Protein AF-A0AAJ2PC64-F1 (afdb_monomer_lite)

Foldseek 3Di:
DDPPDLQAEEDEPDDPDLADDCVVVLLCCPLFVHDHYDYDYDPPDDPVRVVVNVVVNVVSCVVVVHDDDDDDDDDFDDDPCLVVLLVVLLVVLLVLLVVLLVCLLVLNDALVRLLVVLLVSLQVSLVSNDGSCLLRPVDARPCLVVLVVSLVVVLVCCCCPVVVDDDPVVVVVVVVVVVVVVVVCVVPVDDDPVLVVVVVVQVVVDSAAADPLLLPLLLLCNLLSVCSVVVHPCSSVSVSSNSVNSSSLSSLSSSSNGPVVNSVRNSVVSNVSSVVVSVVLNCLLPQAALEEEEEEAAAPLDLVRVLLVVLVVVLCVVLVGHYDYDHPVPDDPSCLLRHQEYEYAAAQCAPQVPVVSNVSVLVSLVNSLSSVHQYEYAQYDDPRQDDPVSVVSVVVSVVSHPYYHYVQPAPHSSCSVLVVDDQDAAPAAEEEEDDPDDDPDQGYEYEDEDDPPPDPPHHYDYDPDSVVLLVVLSNYQEYEYCDQVSLVSCVVSVHHYHHPPHPNSVSCVVRPDDHPSVVVSVVVSVVSCVSSVD

Structure (mmCIF, N/CA/C/O backbone):
data_AF-A0AAJ2PC64-F1
#
_entry.id   AF-A0AAJ2PC64-F1
#
loop_
_atom_site.group_PDB
_atom_site.id
_atom_site.type_symbol
_atom_site.label_atom_id
_atom_site.label_alt_id
_atom_site.label_comp_id
_atom_site.label_asym_id
_atom_site.label_entity_id
_atom_site.label_seq_id
_atom_site.pdbx_PDB_ins_code
_atom_site.Cartn_x
_atom_site.Cartn_y
_atom_site.Cartn_z
_atom_site.occupancy
_atom_site.B_iso_or_equiv
_atom_site.auth_seq_id
_atom_site.auth_comp_id
_atom_site.auth_asym_id
_atom_site.auth_atom_id
_atom_site.pdbx_PDB_model_num
ATOM 1 N N . MET A 1 1 ? 20.619 0.249 -50.171 1.00 26.59 1 MET A N 1
ATOM 2 C CA . MET A 1 1 ? 20.831 -1.136 -49.695 1.00 26.59 1 MET A CA 1
ATOM 3 C C . MET A 1 1 ? 21.878 -1.093 -48.580 1.00 26.59 1 MET A C 1
ATOM 5 O O . MET A 1 1 ? 23.057 -0.938 -48.867 1.00 26.59 1 MET A O 1
ATOM 9 N N . PHE A 1 2 ? 21.458 -1.076 -47.310 1.00 22.75 2 PHE A N 1
ATOM 10 C CA . PHE A 1 2 ? 22.375 -0.981 -46.166 1.00 22.75 2 PHE A CA 1
ATOM 11 C C . PHE A 1 2 ? 23.198 -2.275 -46.062 1.00 22.75 2 PHE A C 1
ATOM 13 O O . PHE A 1 2 ? 22.694 -3.295 -45.597 1.00 22.75 2 PHE A O 1
ATOM 20 N N . LYS A 1 3 ? 24.461 -2.256 -46.510 1.00 21.94 3 LYS A N 1
ATOM 21 C CA . LYS A 1 3 ? 25.435 -3.297 -46.153 1.00 21.94 3 LYS A CA 1
ATOM 22 C C . LYS A 1 3 ? 25.707 -3.153 -44.656 1.00 21.94 3 LYS A C 1
ATOM 24 O O . LYS A 1 3 ? 26.521 -2.327 -44.252 1.00 21.94 3 LYS A O 1
ATOM 29 N N . PHE A 1 4 ? 25.008 -3.928 -43.831 1.00 28.05 4 PHE A N 1
ATOM 30 C CA . PHE A 1 4 ? 25.416 -4.133 -42.446 1.00 28.05 4 PHE A CA 1
ATOM 31 C C . PHE A 1 4 ? 26.819 -4.750 -42.487 1.00 28.05 4 PHE A C 1
ATOM 33 O O . PHE A 1 4 ? 26.969 -5.918 -42.841 1.00 28.05 4 PHE A O 1
ATOM 40 N N . LYS A 1 5 ? 27.862 -3.961 -42.188 1.00 33.25 5 LYS A N 1
ATOM 41 C CA . LYS A 1 5 ? 29.171 -4.521 -41.832 1.00 33.25 5 LYS A CA 1
ATOM 42 C C . LYS A 1 5 ? 28.921 -5.573 -40.749 1.00 33.25 5 LYS A C 1
ATOM 44 O O . LYS A 1 5 ? 28.168 -5.307 -39.814 1.00 33.25 5 LYS A O 1
ATOM 49 N N . ASN A 1 6 ? 29.510 -6.757 -40.894 1.00 37.50 6 ASN A N 1
ATOM 50 C CA . ASN A 1 6 ? 29.420 -7.828 -39.904 1.00 37.50 6 ASN A CA 1
ATOM 51 C C . ASN A 1 6 ? 29.956 -7.308 -38.563 1.00 37.50 6 ASN A C 1
ATOM 53 O O . ASN A 1 6 ? 31.162 -7.258 -38.361 1.00 37.50 6 ASN A O 1
ATOM 57 N N . ILE A 1 7 ? 29.070 -6.873 -37.666 1.00 44.34 7 ILE A N 1
ATOM 58 C CA . ILE A 1 7 ? 29.459 -6.355 -36.353 1.00 44.34 7 ILE A CA 1
ATOM 59 C C . ILE A 1 7 ? 30.012 -7.529 -35.546 1.00 44.34 7 ILE A C 1
ATOM 61 O O . ILE A 1 7 ? 29.262 -8.423 -35.145 1.00 44.34 7 ILE A O 1
ATOM 65 N N . ILE A 1 8 ? 31.323 -7.536 -35.323 1.00 48.94 8 ILE A N 1
ATOM 66 C CA . ILE A 1 8 ? 32.011 -8.580 -34.565 1.00 48.94 8 ILE A CA 1
ATOM 67 C C . ILE A 1 8 ? 31.769 -8.322 -33.078 1.00 48.94 8 ILE A C 1
ATOM 69 O O . ILE A 1 8 ? 32.418 -7.488 -32.460 1.00 48.94 8 ILE A O 1
ATOM 73 N N . ARG A 1 9 ? 30.801 -9.034 -32.496 1.00 51.84 9 ARG A N 1
ATOM 74 C CA . ARG A 1 9 ? 30.477 -8.934 -31.067 1.00 51.84 9 ARG A CA 1
ATOM 75 C C . ARG A 1 9 ? 31.235 -9.992 -30.278 1.00 51.84 9 ARG A C 1
ATOM 77 O O . ARG A 1 9 ? 31.198 -11.165 -30.655 1.00 51.84 9 ARG A O 1
ATOM 84 N N . ALA A 1 10 ? 31.849 -9.571 -29.175 1.00 50.94 10 ALA A N 1
ATOM 85 C CA . ALA A 1 10 ? 32.533 -10.431 -28.217 1.00 50.94 10 ALA A CA 1
ATOM 86 C C . ALA A 1 10 ? 31.642 -10.728 -26.997 1.00 50.94 10 ALA A C 1
ATOM 88 O O . ALA A 1 10 ? 30.989 -9.828 -26.467 1.00 50.94 10 ALA A O 1
ATOM 89 N N . HIS A 1 11 ? 31.620 -11.978 -26.532 1.00 51.56 11 HIS A N 1
ATOM 90 C CA . HIS A 1 11 ? 31.045 -12.354 -25.236 1.00 51.56 11 HIS A CA 1
ATOM 91 C C . HIS A 1 11 ? 32.143 -12.903 -24.329 1.00 51.56 11 HIS A C 1
ATOM 93 O O . HIS A 1 11 ? 32.840 -13.837 -24.721 1.00 51.56 11 HIS A O 1
ATOM 99 N N . MET A 1 12 ? 32.284 -12.321 -23.137 1.00 47.69 12 MET A N 1
ATOM 100 C CA . MET A 1 12 ? 33.166 -12.818 -22.084 1.00 47.69 12 MET A CA 1
ATOM 101 C C . MET A 1 12 ? 32.357 -13.700 -21.139 1.00 47.69 12 MET A C 1
ATOM 103 O O . MET A 1 12 ? 31.330 -13.268 -20.612 1.00 47.69 12 MET A O 1
ATOM 107 N N . ILE A 1 13 ? 32.821 -14.926 -20.928 1.00 51.62 13 ILE A N 1
ATOM 108 C CA . ILE A 1 13 ? 32.307 -15.807 -19.879 1.00 51.62 13 ILE A CA 1
ATOM 109 C C . ILE A 1 13 ? 33.219 -15.592 -18.673 1.00 51.62 13 ILE A C 1
ATOM 111 O O . ILE A 1 13 ? 34.314 -16.139 -18.634 1.00 51.62 13 ILE A O 1
ATOM 115 N N . ALA A 1 14 ? 32.810 -14.706 -17.761 1.00 41.44 14 ALA A N 1
ATOM 116 C CA . ALA A 1 14 ? 33.568 -14.389 -16.553 1.00 41.44 14 ALA A CA 1
ATOM 117 C C . ALA A 1 14 ? 33.248 -15.373 -15.412 1.00 41.44 14 ALA A C 1
ATOM 119 O O . ALA A 1 14 ? 32.124 -15.859 -15.283 1.00 41.44 14 ALA A O 1
ATOM 120 N N . SER A 1 15 ? 34.254 -15.599 -14.571 1.00 38.91 15 SER A N 1
ATOM 121 C CA . SER A 1 15 ? 34.451 -16.601 -13.508 1.00 38.91 15 SER A CA 1
ATOM 122 C C . SER A 1 15 ? 33.430 -16.686 -12.355 1.00 38.91 15 SER A C 1
ATOM 124 O O . SER A 1 15 ? 33.700 -17.354 -11.363 1.00 38.91 15 SER A O 1
ATOM 126 N N . TYR A 1 16 ? 32.253 -16.060 -12.443 1.00 40.88 16 TYR A N 1
ATOM 127 C CA . TYR A 1 16 ? 31.259 -16.091 -11.354 1.00 40.88 16 TYR A CA 1
ATOM 128 C C . TYR A 1 16 ? 30.265 -17.262 -11.421 1.00 40.88 16 TYR A C 1
ATOM 130 O O . TYR A 1 16 ? 29.517 -17.482 -10.466 1.00 40.88 16 TYR A O 1
ATOM 138 N N . ASP A 1 17 ? 30.239 -18.025 -12.515 1.00 43.06 17 ASP A N 1
ATOM 139 C CA . ASP A 1 17 ? 29.405 -19.222 -12.612 1.00 43.06 17 ASP A CA 1
ATOM 140 C C . ASP A 1 17 ? 30.192 -20.452 -12.140 1.00 43.06 17 ASP A C 1
ATOM 142 O O . ASP A 1 17 ? 31.164 -20.862 -12.767 1.00 43.06 17 ASP A O 1
ATOM 146 N N . PHE A 1 18 ? 29.727 -21.085 -11.060 1.00 48.47 18 PHE A N 1
ATOM 147 C CA . PHE A 1 18 ? 30.314 -22.302 -10.473 1.00 48.47 18 PHE A CA 1
ATOM 148 C C . PHE A 1 18 ? 30.438 -23.493 -11.451 1.00 48.47 18 PHE A C 1
ATOM 150 O O . PHE A 1 18 ? 31.112 -24.468 -11.125 1.00 48.47 18 PHE A O 1
ATOM 157 N N . LYS A 1 19 ? 29.799 -23.435 -12.632 1.00 56.91 19 LYS A N 1
ATOM 158 C CA . LYS A 1 19 ? 29.985 -24.372 -13.749 1.00 56.91 19 LYS A CA 1
ATOM 159 C C . LYS A 1 19 ? 29.830 -23.661 -15.105 1.00 56.91 19 LYS A C 1
ATOM 161 O O . LYS A 1 19 ? 28.837 -22.955 -15.296 1.00 56.91 19 LYS A O 1
ATOM 166 N N . PRO A 1 20 ? 30.744 -23.868 -16.068 1.00 60.00 20 PRO A N 1
ATOM 167 C CA . PRO A 1 20 ? 30.619 -23.310 -17.413 1.00 60.00 20 PRO A CA 1
ATOM 168 C C . PRO A 1 20 ? 29.425 -23.931 -18.172 1.00 60.00 20 PRO A C 1
ATOM 170 O O . PRO A 1 20 ? 29.318 -25.149 -18.304 1.00 60.00 20 PRO A O 1
ATOM 173 N N . ASP A 1 21 ? 28.510 -23.091 -18.677 1.00 69.75 21 ASP A N 1
ATOM 174 C CA . ASP A 1 21 ? 27.243 -23.511 -19.303 1.00 69.75 21 ASP A CA 1
ATOM 175 C C . ASP A 1 21 ? 27.161 -23.139 -20.798 1.00 69.75 21 ASP A C 1
ATOM 177 O O . ASP A 1 21 ? 27.077 -21.967 -21.183 1.00 69.75 21 ASP A O 1
ATOM 181 N N . VAL A 1 22 ? 27.111 -24.163 -21.658 1.00 74.06 22 VAL A N 1
ATOM 182 C CA . VAL A 1 22 ? 26.983 -24.036 -23.122 1.00 74.06 22 VAL A CA 1
ATOM 183 C C . VAL A 1 22 ? 25.649 -23.409 -23.541 1.00 74.06 22 VAL A C 1
ATOM 185 O O . VAL A 1 22 ? 25.573 -22.792 -24.606 1.00 74.06 22 VAL A O 1
ATOM 188 N N . SER A 1 23 ? 24.602 -23.473 -22.709 1.00 71.94 23 SER A N 1
ATOM 189 C CA . SER A 1 23 ? 23.309 -22.838 -22.999 1.00 71.94 23 SER A CA 1
ATOM 190 C C . SER A 1 23 ? 23.447 -21.326 -23.212 1.00 71.94 23 SER A C 1
ATOM 192 O O . SER A 1 23 ? 22.767 -20.743 -24.063 1.00 71.94 23 SER A O 1
ATOM 194 N N . ARG A 1 24 ? 24.371 -20.677 -22.487 1.00 68.69 24 ARG A N 1
ATOM 195 C CA . ARG A 1 24 ? 24.652 -19.244 -22.631 1.00 68.69 24 ARG A CA 1
ATOM 196 C C . ARG A 1 24 ? 25.328 -18.931 -23.960 1.00 68.69 24 ARG A C 1
ATOM 198 O O . ARG A 1 24 ? 24.934 -17.964 -24.610 1.00 68.69 24 ARG A O 1
ATOM 205 N N . ILE A 1 25 ? 26.277 -19.764 -24.394 1.00 72.50 25 ILE A N 1
ATOM 206 C CA . ILE A 1 25 ? 26.934 -19.637 -25.707 1.00 72.50 25 ILE A CA 1
ATOM 207 C C . ILE A 1 25 ? 25.921 -19.837 -26.827 1.00 72.50 25 ILE A C 1
ATOM 209 O O . ILE A 1 25 ? 25.849 -19.018 -27.741 1.00 72.50 25 ILE A O 1
ATOM 213 N N . LYS A 1 26 ? 25.090 -20.879 -26.726 1.00 75.88 26 LYS A N 1
ATOM 214 C CA . LYS A 1 26 ? 24.030 -21.163 -27.695 1.00 75.88 26 LYS A CA 1
ATOM 215 C C . LYS A 1 26 ? 23.099 -19.964 -27.867 1.00 75.88 26 LYS A C 1
ATOM 217 O O . LYS A 1 26 ? 22.886 -19.515 -28.991 1.00 75.88 26 LYS A O 1
ATOM 222 N N . ARG A 1 27 ? 22.605 -19.395 -26.764 1.00 71.62 27 ARG A N 1
ATOM 223 C CA . ARG A 1 27 ? 21.750 -18.198 -26.795 1.00 71.62 27 ARG A CA 1
ATOM 224 C C . ARG A 1 27 ? 22.477 -16.980 -27.360 1.00 71.62 27 ARG A C 1
ATOM 226 O O . ARG A 1 27 ? 21.952 -16.291 -28.226 1.00 71.62 27 ARG A O 1
ATOM 233 N N . ALA A 1 28 ? 23.716 -16.735 -26.945 1.00 70.00 28 ALA A N 1
ATOM 234 C CA . ALA A 1 28 ? 24.537 -15.660 -27.495 1.00 70.00 28 ALA A CA 1
ATOM 235 C C . ALA A 1 28 ? 24.748 -15.785 -29.020 1.00 70.00 28 ALA A C 1
ATOM 237 O O . ALA A 1 28 ? 24.640 -14.791 -29.740 1.00 70.00 28 ALA A O 1
ATOM 238 N N . TYR A 1 29 ? 25.009 -16.993 -29.521 1.00 74.62 29 TYR A N 1
ATOM 239 C CA . TYR A 1 29 ? 25.233 -17.249 -30.942 1.00 74.62 29 TYR A CA 1
ATOM 240 C C . TYR A 1 29 ? 23.945 -17.133 -31.770 1.00 74.62 29 TYR A C 1
ATOM 242 O O . TYR A 1 29 ? 23.939 -16.433 -32.787 1.00 74.62 29 TYR A O 1
ATOM 250 N N . ILE A 1 30 ? 22.869 -17.798 -31.334 1.00 71.00 30 ILE A N 1
ATOM 251 C CA . ILE A 1 30 ? 21.597 -17.880 -32.068 1.00 71.00 30 ILE A CA 1
ATOM 252 C C . ILE A 1 30 ? 20.811 -16.571 -31.943 1.00 71.00 30 ILE A C 1
ATOM 254 O O . ILE A 1 30 ? 20.418 -15.989 -32.948 1.00 71.00 30 ILE A O 1
ATOM 258 N N . GLU A 1 31 ? 20.599 -16.077 -30.722 1.00 65.19 31 GLU A N 1
ATOM 259 C CA . GLU A 1 31 ? 19.677 -14.961 -30.463 1.00 65.19 31 GLU A CA 1
ATOM 260 C C . GLU A 1 31 ? 20.335 -13.593 -30.668 1.00 65.19 31 GLU A C 1
ATOM 262 O O . GLU A 1 31 ? 19.668 -12.618 -31.012 1.00 65.19 31 GLU A O 1
ATOM 267 N N . ARG A 1 32 ? 21.646 -13.487 -30.408 1.00 62.59 32 ARG A N 1
ATOM 268 C CA . ARG A 1 32 ? 22.364 -12.195 -30.375 1.00 62.59 32 ARG A CA 1
ATOM 269 C C . ARG A 1 32 ? 23.368 -12.031 -31.511 1.00 62.59 32 ARG A C 1
ATOM 271 O O . ARG A 1 32 ? 24.001 -10.978 -31.595 1.00 62.59 32 ARG A O 1
ATOM 278 N N . GLY A 1 33 ? 23.519 -13.051 -32.359 1.00 68.50 33 GLY A N 1
ATOM 279 C CA . GLY A 1 33 ? 24.451 -13.040 -33.484 1.00 68.50 33 GLY A CA 1
ATOM 280 C C . GLY A 1 33 ? 25.916 -12.917 -33.061 1.00 68.50 33 GLY A C 1
ATOM 281 O O . GLY A 1 33 ? 26.725 -12.420 -33.837 1.00 68.50 33 GLY A O 1
ATOM 282 N N . ILE A 1 34 ? 26.267 -13.314 -31.832 1.00 70.44 34 ILE A N 1
ATOM 283 C CA . ILE A 1 34 ? 27.650 -13.251 -31.345 1.00 70.44 34 ILE A CA 1
ATOM 284 C C . ILE A 1 34 ? 28.480 -14.284 -32.109 1.00 70.44 34 ILE A C 1
ATOM 286 O O . ILE A 1 34 ? 28.061 -15.429 -32.297 1.00 70.44 34 ILE A O 1
ATOM 290 N N . ARG A 1 35 ? 29.642 -13.847 -32.597 1.00 71.50 35 ARG A N 1
ATOM 291 C CA . ARG A 1 35 ? 30.562 -14.664 -33.403 1.00 71.50 35 ARG A CA 1
ATOM 292 C C . ARG A 1 35 ? 31.946 -14.791 -32.774 1.00 71.50 35 ARG A C 1
ATOM 294 O O . ARG A 1 35 ? 32.703 -15.656 -33.190 1.00 71.50 35 ARG A O 1
ATOM 301 N N . PHE A 1 36 ? 32.245 -13.984 -31.757 1.00 70.19 36 PHE A N 1
ATOM 302 C CA . PHE A 1 36 ? 33.484 -14.059 -30.998 1.00 70.19 36 PHE A CA 1
ATOM 303 C C . PHE A 1 36 ? 33.183 -14.390 -29.532 1.00 70.19 36 PHE A C 1
ATOM 305 O O . PHE A 1 36 ? 32.403 -13.700 -28.871 1.00 70.19 36 PHE A O 1
ATOM 312 N N . PHE A 1 37 ? 33.802 -15.449 -29.019 1.00 69.69 37 PHE A N 1
ATOM 313 C CA . PHE A 1 37 ? 33.653 -15.894 -27.636 1.00 69.69 37 PHE A CA 1
ATOM 314 C C . PHE A 1 37 ? 35.023 -15.906 -26.972 1.00 69.69 37 PHE A C 1
ATOM 316 O O . PHE A 1 37 ? 35.929 -16.588 -27.441 1.00 69.69 37 PHE A O 1
ATOM 323 N N . TYR A 1 38 ? 35.155 -15.153 -25.884 1.00 67.44 38 TYR A N 1
ATOM 324 C CA . TYR A 1 38 ? 36.316 -15.203 -25.010 1.00 67.44 38 TYR A CA 1
ATOM 325 C C . TYR A 1 38 ? 35.934 -16.002 -23.765 1.00 67.44 38 TYR A C 1
ATOM 327 O O . TYR A 1 38 ? 35.024 -15.619 -23.021 1.00 67.44 38 TYR A O 1
ATOM 335 N N . ILE A 1 39 ? 36.584 -17.148 -23.587 1.00 67.88 39 ILE A N 1
ATOM 336 C CA . ILE A 1 39 ? 36.300 -18.084 -22.503 1.00 67.88 39 ILE A CA 1
ATOM 337 C C . ILE A 1 39 ? 37.465 -18.002 -21.526 1.00 67.88 39 ILE A C 1
ATOM 339 O O . ILE A 1 39 ? 38.581 -18.391 -21.862 1.00 67.88 39 ILE A O 1
ATOM 343 N N . GLU A 1 40 ? 37.195 -17.483 -20.334 1.00 63.03 40 GLU A N 1
ATOM 344 C CA . GLU A 1 40 ? 38.155 -17.442 -19.240 1.00 63.03 40 GLU A CA 1
ATOM 345 C C . GLU A 1 40 ? 37.771 -18.514 -18.220 1.00 63.03 40 GLU A C 1
ATOM 347 O O . GLU A 1 40 ? 36.635 -18.559 -17.749 1.00 63.03 40 GLU A O 1
ATOM 352 N N . PHE A 1 41 ? 38.705 -19.410 -17.908 1.00 64.94 41 PHE A N 1
ATOM 353 C CA . PHE A 1 41 ? 38.494 -20.442 -16.898 1.00 64.94 41 PHE A CA 1
ATOM 354 C C . PHE A 1 41 ? 39.099 -19.990 -15.574 1.00 64.94 41 PHE A C 1
ATOM 356 O O . PHE A 1 41 ? 40.267 -19.601 -15.525 1.00 64.94 41 PHE A O 1
ATOM 363 N N . ASP A 1 42 ? 38.319 -20.082 -14.497 1.00 65.75 42 ASP A N 1
ATOM 364 C CA . ASP A 1 42 ? 38.866 -19.954 -13.150 1.00 65.75 42 ASP A CA 1
ATOM 365 C C . ASP A 1 42 ? 39.818 -21.131 -12.874 1.00 65.75 42 ASP A C 1
ATOM 367 O O . ASP A 1 42 ? 39.529 -22.285 -13.200 1.00 65.75 42 ASP A O 1
ATOM 371 N N . ARG A 1 43 ? 40.960 -20.838 -12.247 1.00 64.88 43 ARG A N 1
ATOM 372 C CA . ARG A 1 43 ? 41.972 -21.825 -11.850 1.00 64.88 43 ARG A CA 1
ATOM 373 C C . ARG A 1 43 ? 41.452 -22.811 -10.798 1.00 64.88 43 ARG A C 1
ATOM 375 O O . ARG A 1 43 ? 42.092 -23.833 -10.572 1.00 64.88 43 ARG A O 1
ATOM 382 N N . THR A 1 44 ? 40.319 -22.514 -10.161 1.00 67.12 44 THR A N 1
ATOM 383 C CA . THR A 1 44 ? 39.667 -23.363 -9.151 1.00 67.12 44 THR A CA 1
ATOM 384 C C . THR A 1 44 ? 38.768 -24.465 -9.737 1.00 67.12 44 THR A C 1
ATOM 386 O O . THR A 1 44 ? 38.337 -25.355 -9.001 1.00 67.12 44 THR A O 1
ATOM 389 N N . LEU A 1 45 ? 38.484 -24.445 -11.048 1.00 69.31 45 LEU A N 1
ATOM 390 C CA . LEU A 1 45 ? 37.591 -25.410 -11.700 1.00 69.31 45 LEU A CA 1
ATOM 391 C C . LEU A 1 45 ? 38.232 -26.799 -11.851 1.00 69.31 45 LEU A C 1
ATOM 393 O O . LEU A 1 45 ? 39.406 -26.938 -12.202 1.00 69.31 45 LEU A O 1
ATOM 397 N N . LYS A 1 46 ? 37.431 -27.854 -11.651 1.00 78.75 46 LYS A N 1
ATOM 398 C CA . LYS A 1 46 ? 37.866 -29.237 -11.892 1.00 78.75 46 LYS A CA 1
ATOM 399 C C . LYS A 1 46 ? 38.033 -29.491 -13.391 1.00 78.75 46 LYS A C 1
ATOM 401 O O . LYS A 1 46 ? 37.225 -29.044 -14.205 1.00 78.75 46 LYS A O 1
ATOM 406 N N . LYS A 1 47 ? 39.051 -30.281 -13.750 1.00 78.88 47 LYS A N 1
ATOM 407 C CA . LYS A 1 47 ? 39.331 -30.672 -15.145 1.00 78.88 47 LYS A CA 1
ATOM 408 C C . LYS A 1 47 ? 38.129 -31.341 -15.824 1.00 78.88 47 LYS A C 1
ATOM 410 O O . LYS A 1 47 ? 37.879 -31.068 -16.995 1.00 78.88 47 LYS A O 1
ATOM 415 N N . ASP A 1 48 ? 37.371 -32.150 -15.087 1.00 81.19 48 ASP A N 1
ATOM 416 C CA . ASP A 1 48 ? 36.213 -32.879 -15.622 1.00 81.19 48 ASP A CA 1
ATOM 417 C C . ASP A 1 48 ? 35.083 -31.938 -16.064 1.00 81.19 48 ASP A C 1
ATOM 419 O O . ASP A 1 48 ? 34.528 -32.114 -17.147 1.00 81.19 48 ASP A O 1
ATOM 423 N N . ASP A 1 49 ? 34.797 -30.886 -15.287 1.00 77.19 49 ASP A N 1
ATOM 424 C CA . ASP A 1 49 ? 33.769 -29.892 -15.630 1.00 77.19 49 ASP A CA 1
ATOM 425 C C . ASP A 1 49 ? 34.159 -29.089 -16.890 1.00 77.19 49 ASP A C 1
ATOM 427 O O . ASP A 1 49 ? 33.312 -28.767 -17.728 1.00 77.19 49 ASP A O 1
ATOM 431 N N . ILE A 1 50 ? 35.455 -28.796 -17.064 1.00 76.69 50 ILE A N 1
ATOM 432 C CA . ILE A 1 50 ? 35.985 -28.134 -18.268 1.00 76.69 50 ILE A CA 1
ATOM 433 C C . ILE A 1 50 ? 35.828 -29.050 -19.490 1.00 76.69 50 ILE A C 1
ATOM 435 O O . ILE A 1 50 ? 35.391 -28.602 -20.555 1.00 76.69 50 ILE A O 1
ATOM 439 N N . LEU A 1 51 ? 36.155 -30.337 -19.346 1.00 82.19 51 LEU A N 1
ATOM 440 C CA . LEU A 1 51 ? 36.034 -31.316 -20.424 1.00 82.19 51 LEU A CA 1
ATOM 441 C C . LEU A 1 51 ? 34.570 -31.513 -20.843 1.00 82.19 51 LEU A C 1
ATOM 443 O O . LEU A 1 51 ? 34.269 -31.485 -22.039 1.00 82.19 51 LEU A O 1
ATOM 447 N N . GLU A 1 52 ? 33.658 -31.650 -19.877 1.00 83.69 52 GLU A N 1
ATOM 448 C CA . GLU A 1 52 ? 32.216 -31.770 -20.121 1.00 83.69 52 GLU A CA 1
ATOM 449 C C . GLU A 1 52 ? 31.683 -30.556 -20.899 1.00 83.69 52 GLU A C 1
ATOM 451 O O . GLU A 1 52 ? 30.926 -30.695 -21.867 1.00 83.69 52 GLU A O 1
ATOM 456 N N . PHE A 1 53 ? 32.121 -29.351 -20.525 1.00 82.31 53 PHE A N 1
ATOM 457 C CA . PHE A 1 53 ? 31.776 -28.130 -21.241 1.00 82.31 53 PHE A CA 1
ATOM 458 C C . PHE A 1 53 ? 32.256 -28.150 -22.698 1.00 82.31 53 PHE A C 1
ATOM 460 O O . PHE A 1 53 ? 31.460 -27.875 -23.600 1.00 82.31 53 PHE A O 1
ATOM 467 N N . PHE A 1 54 ? 33.512 -28.525 -22.963 1.00 82.06 54 PHE A N 1
ATOM 468 C CA . PHE A 1 54 ? 34.029 -28.608 -24.334 1.00 82.06 54 PHE A CA 1
ATOM 469 C C . PHE A 1 54 ? 33.336 -29.690 -25.167 1.00 82.06 54 PHE A C 1
ATOM 471 O O . PHE A 1 54 ? 33.084 -29.470 -26.352 1.00 82.06 54 PHE A O 1
ATOM 478 N N . GLN A 1 55 ? 32.969 -30.827 -24.572 1.00 85.81 55 GLN A N 1
ATOM 479 C CA . GLN A 1 55 ? 32.188 -31.864 -25.255 1.00 85.81 55 GLN A CA 1
ATOM 480 C C . GLN A 1 55 ? 30.811 -31.338 -25.677 1.00 85.81 55 GLN A C 1
ATOM 482 O O . GLN A 1 55 ? 30.413 -31.484 -26.837 1.00 85.81 55 GLN A O 1
ATOM 487 N N . LYS A 1 56 ? 30.104 -30.658 -24.765 1.00 85.12 56 LYS A N 1
ATOM 488 C CA . LYS A 1 56 ? 28.814 -30.017 -25.062 1.00 85.12 56 LYS A CA 1
ATOM 489 C C . LYS A 1 56 ? 28.955 -28.908 -26.107 1.00 85.12 56 LYS A C 1
ATOM 491 O O . LYS A 1 56 ? 28.104 -28.797 -26.989 1.00 85.12 56 LYS A O 1
ATOM 496 N N . LEU A 1 57 ? 30.026 -28.115 -26.043 1.00 83.06 57 LEU A N 1
ATOM 497 C CA . LEU A 1 57 ? 30.299 -27.045 -27.002 1.00 83.06 57 LEU A CA 1
ATOM 498 C C . LEU A 1 57 ? 30.579 -27.612 -28.398 1.00 83.06 57 LEU A C 1
ATOM 500 O O . LEU A 1 57 ? 29.990 -27.145 -29.368 1.00 83.06 57 LEU A O 1
ATOM 504 N N . LYS A 1 58 ? 31.409 -28.658 -2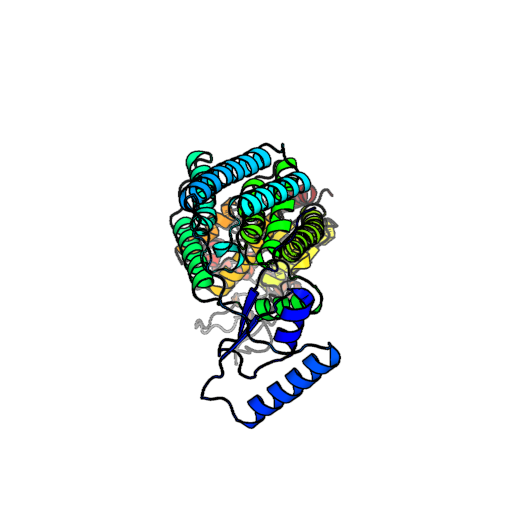8.498 1.00 85.81 58 LYS A N 1
ATOM 505 C CA . LYS A 1 58 ? 31.704 -29.355 -29.757 1.00 85.81 58 LYS A CA 1
ATOM 506 C C . LYS A 1 58 ? 30.440 -29.946 -30.376 1.00 85.81 58 LYS A C 1
ATOM 508 O O . LYS A 1 58 ? 30.220 -29.779 -31.572 1.00 85.81 58 LYS A O 1
ATOM 513 N N . LYS A 1 59 ? 29.584 -30.578 -29.563 1.00 87.00 59 LYS A N 1
ATOM 514 C CA . LYS A 1 59 ? 28.275 -31.075 -30.010 1.00 87.00 59 LYS A CA 1
ATOM 515 C C . LYS A 1 59 ? 27.427 -29.942 -30.593 1.00 87.00 59 LYS A C 1
ATOM 517 O O . LYS A 1 59 ? 26.995 -30.032 -31.734 1.00 87.00 59 LYS A O 1
ATOM 522 N N . PHE A 1 60 ? 27.287 -28.836 -29.860 1.00 84.00 60 PHE A N 1
ATOM 523 C CA . PHE A 1 60 ? 26.556 -27.660 -30.334 1.00 84.00 60 PHE A CA 1
ATOM 524 C C . PHE A 1 60 ? 27.118 -27.091 -31.651 1.00 84.00 60 PHE A C 1
ATOM 526 O O . PHE A 1 60 ? 26.347 -26.753 -32.549 1.00 84.00 60 PHE A O 1
ATOM 533 N N . MET A 1 61 ? 28.443 -26.992 -31.783 1.00 83.12 61 MET A N 1
ATOM 534 C CA . MET A 1 61 ? 29.093 -26.499 -33.001 1.00 83.12 61 MET A CA 1
ATOM 535 C C . MET A 1 61 ? 28.828 -27.411 -34.201 1.00 83.12 61 MET A C 1
ATOM 537 O O . MET A 1 61 ? 28.480 -26.908 -35.269 1.00 83.12 61 MET A O 1
ATOM 541 N N . ASN A 1 62 ? 28.926 -28.729 -34.015 1.00 86.50 62 ASN A N 1
ATOM 542 C CA . ASN A 1 62 ? 28.640 -29.714 -35.057 1.00 86.50 62 ASN A CA 1
ATOM 543 C C . ASN A 1 62 ? 27.175 -29.649 -35.505 1.00 86.50 62 ASN A C 1
ATOM 545 O O . ASN A 1 62 ? 26.912 -29.539 -36.702 1.00 86.50 62 ASN A O 1
ATOM 549 N N . ASP A 1 63 ? 26.239 -29.622 -34.550 1.00 85.81 63 ASP A N 1
ATOM 550 C CA . ASP A 1 63 ? 24.797 -29.546 -34.818 1.00 85.81 63 ASP A CA 1
ATOM 551 C C . ASP A 1 63 ? 24.426 -28.300 -35.649 1.00 85.81 63 ASP A C 1
ATOM 553 O O . ASP A 1 63 ? 23.461 -28.316 -36.410 1.00 85.81 63 ASP A O 1
ATOM 557 N N . ASN A 1 64 ? 25.202 -27.214 -35.529 1.00 81.25 64 ASN A N 1
ATOM 558 C CA . ASN A 1 64 ? 24.948 -25.931 -36.193 1.00 81.25 64 ASN A CA 1
ATOM 559 C C . ASN A 1 64 ? 25.940 -25.612 -37.327 1.00 81.25 64 ASN A C 1
ATOM 561 O O . ASN A 1 64 ? 25.948 -24.483 -37.818 1.00 81.25 64 ASN A O 1
ATOM 565 N N . LYS A 1 65 ? 26.777 -26.575 -37.747 1.00 83.50 65 LYS A N 1
ATOM 566 C CA . LYS A 1 65 ? 27.800 -26.405 -38.800 1.00 83.50 65 LYS A CA 1
ATOM 567 C C . LYS A 1 65 ? 28.731 -25.198 -38.561 1.00 83.50 65 LYS A C 1
ATOM 569 O O . LYS A 1 65 ? 29.063 -24.460 -39.487 1.00 83.50 65 LYS A O 1
ATOM 574 N N . ILE A 1 66 ? 29.142 -24.978 -37.310 1.00 81.00 66 ILE A N 1
ATOM 575 C CA . ILE A 1 66 ? 30.002 -23.857 -36.903 1.00 81.00 66 ILE A CA 1
ATOM 576 C C . ILE A 1 66 ? 31.466 -24.299 -36.909 1.00 81.00 66 ILE A C 1
ATOM 578 O O . ILE A 1 66 ? 31.846 -25.200 -36.164 1.00 81.00 66 ILE A O 1
ATOM 582 N N . THR A 1 67 ? 32.312 -23.611 -37.674 1.00 78.12 67 THR A N 1
ATOM 583 C CA . THR A 1 67 ? 33.768 -23.819 -37.672 1.00 78.12 67 THR A CA 1
ATOM 584 C C . THR A 1 67 ? 34.484 -22.681 -36.935 1.00 78.12 67 THR A C 1
ATOM 586 O O . THR A 1 67 ? 34.205 -21.514 -37.227 1.00 78.12 67 THR A O 1
ATOM 589 N N . PRO A 1 68 ? 35.408 -22.971 -35.999 1.00 74.38 68 PRO A N 1
ATOM 590 C CA . PRO A 1 68 ? 36.224 -21.939 -35.370 1.00 74.38 68 PRO A CA 1
ATOM 591 C C . PRO A 1 68 ? 37.225 -21.374 -36.388 1.00 74.38 68 PRO A C 1
ATOM 593 O O . PRO A 1 68 ? 37.726 -22.100 -37.243 1.00 74.38 68 PRO A O 1
ATOM 596 N N . GLY A 1 69 ? 37.525 -20.080 -36.299 1.00 75.19 69 GLY A N 1
ATOM 597 C CA . GLY A 1 69 ? 38.473 -19.415 -37.191 1.00 75.19 69 GLY A CA 1
ATOM 598 C C . GLY A 1 69 ? 39.165 -18.241 -36.510 1.00 75.19 69 GLY A C 1
ATOM 599 O O . GLY A 1 69 ? 38.680 -17.718 -35.505 1.00 75.19 69 GLY A O 1
ATOM 600 N N . PHE A 1 70 ? 40.302 -17.826 -37.064 1.00 67.31 70 PHE A N 1
ATOM 601 C CA . PHE A 1 70 ? 41.033 -16.649 -36.603 1.00 67.31 70 PHE A CA 1
ATOM 602 C C . PHE A 1 70 ? 40.490 -15.389 -37.283 1.00 67.31 70 PHE A C 1
ATOM 604 O O . PHE A 1 70 ? 40.329 -15.346 -38.501 1.00 67.31 70 PHE A O 1
ATOM 611 N N . ILE A 1 71 ? 40.229 -14.348 -36.494 1.00 64.00 71 ILE A N 1
ATOM 612 C CA . ILE A 1 71 ? 39.829 -13.023 -36.978 1.00 64.00 71 ILE A CA 1
ATOM 613 C C . ILE A 1 71 ? 41.003 -12.069 -36.762 1.00 64.00 71 ILE A C 1
ATOM 615 O O . ILE A 1 71 ? 41.549 -11.997 -35.661 1.00 64.00 71 ILE A O 1
ATOM 619 N N . LYS A 1 72 ? 41.388 -11.320 -37.803 1.00 62.19 72 LYS A N 1
ATOM 620 C CA . LYS A 1 72 ? 42.326 -10.201 -37.643 1.00 62.19 72 LYS A CA 1
ATOM 621 C C . LYS A 1 72 ? 41.630 -9.082 -36.854 1.00 62.19 72 LYS A C 1
ATOM 623 O O . LYS A 1 72 ? 40.496 -8.750 -37.202 1.00 62.19 72 LYS A O 1
ATOM 628 N N . PRO A 1 73 ? 42.268 -8.497 -35.826 1.00 59.53 73 PRO A N 1
ATOM 629 C CA . PRO A 1 73 ? 41.678 -7.392 -35.079 1.00 59.53 73 PRO A CA 1
ATOM 630 C C . PRO A 1 73 ? 41.422 -6.206 -36.021 1.00 59.53 73 PRO A C 1
ATOM 632 O O . PRO A 1 73 ? 42.341 -5.714 -36.675 1.00 59.53 73 PRO A O 1
ATOM 635 N N . GLU A 1 74 ? 40.164 -5.771 -36.125 1.00 64.94 74 GLU A N 1
ATOM 636 C CA . GLU A 1 74 ? 39.786 -4.600 -36.923 1.00 64.94 74 GLU A CA 1
ATOM 637 C C . GLU A 1 74 ? 40.168 -3.329 -36.145 1.00 64.94 74 GLU A C 1
ATOM 639 O O . GLU A 1 74 ? 39.853 -3.192 -34.960 1.00 64.94 74 GLU A O 1
ATOM 644 N N . THR A 1 75 ? 40.870 -2.393 -36.787 1.00 65.31 75 THR A N 1
ATOM 645 C CA . THR A 1 75 ? 41.215 -1.105 -36.175 1.00 65.31 75 THR A CA 1
ATOM 646 C C . THR A 1 75 ? 39.992 -0.191 -36.180 1.00 65.31 75 THR A C 1
ATOM 648 O O . THR A 1 75 ? 39.569 0.327 -37.214 1.00 65.31 75 THR A O 1
ATOM 651 N N . LEU A 1 76 ? 39.397 0.008 -35.004 1.00 68.56 76 LEU A N 1
ATOM 652 C CA . LEU A 1 76 ? 38.232 0.877 -34.845 1.00 68.56 76 LEU A CA 1
ATOM 653 C C . LEU A 1 76 ? 38.666 2.350 -34.898 1.00 68.56 76 LEU A C 1
ATOM 655 O O . LEU A 1 76 ? 39.596 2.762 -34.203 1.00 68.56 76 LEU A O 1
ATOM 659 N N . LYS A 1 77 ? 37.981 3.169 -35.707 1.00 71.94 77 LYS A N 1
ATOM 660 C CA . LYS A 1 77 ? 38.233 4.619 -35.786 1.00 71.94 77 LYS A CA 1
ATOM 661 C C . LYS A 1 77 ? 37.435 5.360 -34.724 1.00 71.94 77 LYS A C 1
ATOM 663 O O . LYS A 1 77 ? 36.217 5.214 -34.648 1.00 71.94 77 LYS A O 1
ATOM 668 N N . ASN A 1 78 ? 38.125 6.140 -33.896 1.00 72.50 78 ASN A N 1
ATOM 669 C CA . ASN A 1 78 ? 37.481 6.868 -32.810 1.00 72.50 78 ASN A CA 1
ATOM 670 C C . ASN A 1 78 ? 36.597 7.999 -33.366 1.00 72.50 78 ASN A C 1
ATOM 672 O O . ASN A 1 78 ? 36.989 8.702 -34.302 1.00 72.50 78 ASN A O 1
ATOM 676 N N . ASP A 1 79 ? 35.404 8.178 -32.803 1.00 79.81 79 ASP A N 1
ATOM 677 C CA . ASP A 1 79 ? 34.454 9.196 -33.259 1.00 79.81 79 ASP A CA 1
ATOM 678 C C . ASP A 1 79 ? 34.817 10.563 -32.662 1.00 79.81 79 ASP A C 1
ATOM 680 O O . ASP A 1 79 ? 34.589 10.818 -31.478 1.00 79.81 79 ASP A O 1
ATOM 684 N N . LYS A 1 80 ? 35.364 11.464 -33.490 1.00 84.12 80 LYS A N 1
ATOM 685 C CA . LYS A 1 80 ? 35.771 12.819 -33.072 1.00 84.12 80 LYS A CA 1
ATOM 686 C C . LYS A 1 80 ? 34.614 13.641 -32.487 1.00 84.12 80 LYS A C 1
ATOM 688 O O . LYS A 1 80 ? 34.855 14.525 -31.672 1.00 84.12 80 LYS A O 1
ATOM 693 N N . PHE A 1 81 ? 33.367 13.339 -32.856 1.00 86.62 81 PHE A N 1
ATOM 694 C CA . PHE A 1 81 ? 32.178 14.048 -32.376 1.00 86.62 81 PHE A CA 1
ATOM 695 C C . PHE A 1 81 ? 31.492 13.353 -31.200 1.00 86.62 81 PHE A C 1
ATOM 697 O O . PHE A 1 81 ? 30.411 13.780 -30.791 1.00 86.62 81 PHE A O 1
ATOM 704 N N . PHE A 1 82 ? 32.092 12.303 -30.632 1.00 84.75 82 PHE A N 1
ATOM 705 C CA . PHE A 1 82 ? 31.469 11.520 -29.570 1.00 84.75 82 PHE A CA 1
ATOM 706 C C . PHE A 1 82 ? 30.988 12.393 -28.403 1.00 84.75 82 PHE A C 1
ATOM 708 O O . PHE A 1 82 ? 29.826 12.304 -28.007 1.00 84.75 82 PHE A O 1
ATOM 715 N N . TYR A 1 83 ? 31.839 13.276 -27.876 1.00 85.38 83 TYR A N 1
ATOM 716 C CA . TYR A 1 83 ? 31.475 14.141 -26.749 1.00 85.38 83 TYR A CA 1
ATOM 717 C C . TYR A 1 83 ? 30.343 15.112 -27.099 1.00 85.38 83 TYR A C 1
ATOM 719 O O . TYR A 1 83 ? 29.385 15.221 -26.338 1.00 85.38 83 TYR A O 1
ATOM 727 N N . LEU A 1 84 ? 30.395 15.738 -28.279 1.00 89.00 84 LEU A N 1
ATOM 728 C CA . LEU A 1 84 ? 29.343 16.642 -28.748 1.00 89.00 84 LEU A CA 1
ATOM 729 C C . LEU A 1 84 ? 27.996 15.914 -28.892 1.00 89.00 84 LEU A C 1
ATOM 731 O O . LEU A 1 84 ? 26.984 16.390 -28.383 1.00 89.00 84 LEU A O 1
ATOM 735 N N . LYS A 1 85 ? 27.987 14.716 -29.493 1.00 88.81 85 LYS A N 1
ATOM 736 C CA . LYS A 1 85 ? 26.792 13.860 -29.591 1.00 88.81 85 LYS A CA 1
ATOM 737 C C . LYS A 1 85 ? 26.232 13.498 -28.213 1.00 88.81 85 LYS A C 1
ATOM 739 O O . LYS A 1 85 ? 25.019 13.498 -28.036 1.00 88.81 85 LYS A O 1
ATOM 744 N N . ASN A 1 86 ? 27.092 13.216 -27.229 1.00 86.94 86 ASN A N 1
ATOM 745 C CA . ASN A 1 86 ? 26.666 12.930 -25.854 1.00 86.94 86 ASN A CA 1
ATOM 746 C C . ASN A 1 86 ? 26.042 14.160 -25.174 1.00 86.94 86 ASN A C 1
ATOM 748 O O . ASN A 1 86 ? 25.047 14.004 -24.472 1.00 86.94 86 ASN A O 1
ATOM 752 N N . ILE A 1 87 ? 26.592 15.361 -25.388 1.00 87.94 87 ILE A N 1
ATOM 753 C CA . ILE A 1 87 ? 26.030 16.613 -24.856 1.00 87.94 87 ILE A CA 1
ATOM 754 C C . ILE A 1 87 ? 24.652 16.871 -25.470 1.00 87.94 87 ILE A C 1
ATOM 756 O O . ILE A 1 87 ? 23.687 17.077 -24.741 1.00 87.94 87 ILE A O 1
ATOM 760 N N . ILE A 1 88 ? 24.534 16.778 -26.798 1.00 89.94 88 ILE A N 1
ATOM 761 C CA . ILE A 1 88 ? 23.255 16.955 -27.498 1.00 89.94 88 ILE A CA 1
ATOM 762 C C . ILE A 1 88 ? 22.234 15.916 -27.013 1.00 89.94 88 ILE A C 1
ATOM 764 O O . ILE A 1 88 ? 21.099 16.273 -26.699 1.00 89.94 88 ILE A O 1
ATOM 768 N N . ALA A 1 89 ? 22.637 14.647 -26.883 1.00 88.75 89 ALA A N 1
ATOM 769 C CA . ALA A 1 89 ? 21.769 13.576 -26.393 1.00 88.75 89 ALA A CA 1
ATOM 770 C C . ALA A 1 89 ? 21.262 13.865 -24.976 1.00 88.75 89 ALA A C 1
ATOM 772 O O . ALA A 1 89 ? 20.075 13.694 -24.701 1.00 88.75 89 ALA A O 1
ATOM 773 N N . ALA A 1 90 ? 22.151 14.328 -24.092 1.00 86.69 90 ALA A N 1
ATOM 774 C CA . ALA A 1 90 ? 21.803 14.698 -22.728 1.00 86.69 90 ALA A CA 1
ATOM 775 C C . ALA A 1 90 ? 20.790 15.850 -22.699 1.00 86.69 90 ALA A C 1
ATOM 777 O O . ALA A 1 90 ? 19.787 15.758 -21.993 1.00 86.69 90 ALA A O 1
ATOM 778 N N . THR A 1 91 ? 21.004 16.896 -23.499 1.00 87.81 91 THR A N 1
ATOM 779 C CA . THR A 1 91 ? 20.097 18.049 -23.575 1.00 87.81 91 THR A CA 1
ATOM 780 C C . THR A 1 91 ? 18.718 17.648 -24.089 1.00 87.81 91 THR A C 1
ATOM 782 O O . THR A 1 91 ? 17.715 17.942 -23.438 1.00 87.81 91 THR A O 1
ATOM 785 N N . VAL A 1 92 ? 18.651 16.920 -25.211 1.00 89.69 92 VAL A N 1
ATOM 786 C CA . VAL A 1 92 ? 17.385 16.426 -25.783 1.00 89.69 92 VAL A CA 1
ATOM 787 C C . VAL A 1 92 ? 16.624 15.588 -24.761 1.00 89.69 92 VAL A C 1
ATOM 789 O O . VAL A 1 92 ? 15.416 15.740 -24.597 1.00 89.69 92 VAL A O 1
ATOM 792 N N . LEU A 1 93 ? 17.335 14.731 -24.033 1.00 87.38 93 LEU A N 1
ATOM 793 C CA . LEU A 1 93 ? 16.741 13.876 -23.022 1.00 87.38 93 LEU A CA 1
ATOM 794 C C . LEU A 1 93 ? 16.170 14.660 -21.834 1.00 87.38 93 LEU A C 1
ATOM 796 O O . LEU A 1 93 ? 15.057 14.372 -21.399 1.00 87.38 93 LEU A O 1
ATOM 800 N N . ILE A 1 94 ? 16.915 15.632 -21.302 1.00 85.12 94 ILE A N 1
ATOM 801 C CA . ILE A 1 94 ? 16.463 16.460 -20.174 1.00 85.12 94 ILE A CA 1
ATOM 802 C C . ILE A 1 94 ? 15.200 17.228 -20.567 1.00 85.12 94 ILE A C 1
ATOM 804 O O . ILE A 1 94 ? 14.198 17.169 -19.852 1.00 85.12 94 ILE A O 1
ATOM 808 N N . LEU A 1 95 ? 15.226 17.880 -21.732 1.00 89.12 95 LEU A N 1
ATOM 809 C CA . LEU A 1 95 ? 14.071 18.597 -22.270 1.00 89.12 95 LEU A CA 1
ATOM 810 C C . LEU A 1 95 ? 12.882 17.657 -22.473 1.00 89.12 95 LEU A C 1
ATOM 812 O O . LEU A 1 95 ? 11.759 18.000 -22.109 1.00 89.12 95 LEU A O 1
ATOM 816 N N . TYR A 1 96 ? 13.129 16.448 -22.981 1.00 91.06 96 TYR A N 1
ATOM 817 C CA . TYR A 1 96 ? 12.086 15.451 -23.161 1.00 91.06 96 TYR A CA 1
ATOM 818 C C . TYR A 1 96 ? 11.432 15.030 -21.843 1.00 91.06 96 TYR A C 1
ATOM 820 O O . TYR A 1 96 ? 10.209 14.942 -21.765 1.00 91.06 96 TYR A O 1
ATOM 828 N N . ILE A 1 97 ? 12.219 14.774 -20.797 1.00 86.69 97 ILE A N 1
ATOM 829 C CA . ILE A 1 97 ? 11.678 14.314 -19.514 1.00 86.69 97 ILE A CA 1
ATOM 830 C C . ILE A 1 97 ? 10.842 15.414 -18.846 1.00 86.69 97 ILE A C 1
ATOM 832 O O . ILE A 1 97 ? 9.766 15.138 -18.315 1.00 86.69 97 ILE A O 1
ATOM 836 N N . ILE A 1 98 ? 11.296 16.666 -18.922 1.00 85.31 98 ILE A N 1
ATOM 837 C CA . ILE A 1 98 ? 10.522 17.816 -18.441 1.00 85.31 98 ILE A CA 1
ATOM 838 C C . ILE A 1 98 ? 9.227 17.950 -19.254 1.00 85.31 98 ILE A C 1
ATOM 840 O O . ILE A 1 98 ? 8.143 18.092 -18.685 1.00 85.31 98 ILE A O 1
ATOM 844 N N . TYR A 1 99 ? 9.314 17.836 -20.581 1.00 91.06 99 TYR A N 1
ATOM 845 C CA . TYR A 1 99 ? 8.160 17.898 -21.473 1.00 91.06 99 TYR A CA 1
ATOM 846 C C . TYR A 1 99 ? 7.137 16.793 -21.178 1.00 91.06 99 TYR A C 1
ATOM 848 O O . TYR A 1 99 ? 5.951 17.074 -21.018 1.00 91.06 99 TYR A O 1
ATOM 856 N N . ILE A 1 100 ? 7.569 15.532 -21.069 1.00 91.25 100 ILE A N 1
ATOM 857 C CA . ILE A 1 100 ? 6.641 14.419 -20.859 1.00 91.25 100 ILE A CA 1
ATOM 858 C C . ILE A 1 100 ? 5.976 14.515 -19.488 1.00 91.25 100 ILE A C 1
ATOM 860 O O . ILE A 1 100 ? 4.779 14.261 -19.382 1.00 91.25 100 ILE A O 1
ATOM 864 N N . TYR A 1 101 ? 6.713 14.928 -18.455 1.00 87.50 101 TYR A N 1
ATOM 865 C CA . TYR A 1 101 ? 6.156 15.095 -17.119 1.00 87.50 101 TYR A CA 1
ATOM 866 C C . TYR A 1 101 ? 5.112 16.207 -17.068 1.00 87.50 101 TYR A C 1
ATOM 868 O O . TYR A 1 101 ? 3.988 15.956 -16.640 1.00 87.50 101 TYR A O 1
ATOM 876 N N . THR A 1 102 ? 5.453 17.401 -17.562 1.00 87.06 102 THR A N 1
ATOM 877 C CA . THR A 1 102 ? 4.535 18.552 -17.593 1.00 87.06 102 THR A CA 1
ATOM 878 C C . THR A 1 102 ? 3.278 18.219 -18.391 1.00 87.06 102 THR A C 1
ATOM 880 O O . THR A 1 102 ? 2.172 18.343 -17.879 1.00 87.06 102 THR A O 1
ATOM 883 N N . LYS A 1 103 ? 3.416 17.640 -19.588 1.00 91.06 103 LYS A N 1
ATOM 884 C CA . LYS A 1 103 ? 2.260 17.237 -20.401 1.00 91.06 103 LYS A CA 1
ATOM 885 C C . LYS A 1 103 ? 1.438 16.092 -19.815 1.00 91.06 103 LYS A C 1
ATOM 887 O O . LYS A 1 103 ? 0.242 16.013 -20.102 1.00 91.06 103 LYS A O 1
ATOM 892 N N . CYS A 1 104 ? 2.038 15.208 -19.015 1.00 89.44 104 CYS A N 1
ATOM 893 C CA . CYS A 1 104 ? 1.275 14.229 -18.244 1.00 89.44 104 CYS A CA 1
ATOM 894 C C . CYS A 1 104 ? 0.461 14.915 -17.146 1.00 89.44 104 CYS A C 1
ATOM 896 O O . CYS A 1 104 ? -0.714 14.591 -17.014 1.00 89.44 104 CYS A O 1
ATOM 898 N N . LEU A 1 105 ? 1.049 15.864 -16.409 1.00 86.25 105 LEU A N 1
ATOM 899 C CA . LEU A 1 105 ? 0.367 16.629 -15.358 1.00 86.25 105 LEU A CA 1
ATOM 900 C C . LEU A 1 105 ? -0.738 17.550 -15.895 1.00 86.25 105 LEU A C 1
ATOM 902 O O . LEU A 1 105 ? -1.765 17.705 -15.243 1.00 86.25 105 LEU A O 1
ATOM 906 N N . ASP A 1 106 ? -0.581 18.078 -17.108 1.00 87.69 106 ASP A N 1
ATOM 907 C CA . ASP A 1 106 ? -1.631 18.843 -17.791 1.00 87.69 106 ASP A CA 1
ATOM 908 C C . ASP A 1 106 ? -2.781 17.945 -18.300 1.00 87.69 106 ASP A C 1
ATOM 910 O O . ASP A 1 106 ? -3.773 18.435 -18.833 1.00 87.69 106 ASP A O 1
ATOM 914 N N . GLY A 1 107 ? -2.638 16.615 -18.227 1.00 86.00 107 GLY A N 1
ATOM 915 C CA . GLY A 1 107 ? -3.600 15.655 -18.781 1.00 86.00 107 GLY A CA 1
ATOM 916 C C . GLY A 1 107 ? -3.599 15.555 -20.314 1.00 86.00 107 GLY A C 1
ATOM 917 O O . GLY A 1 107 ? -4.434 14.849 -20.884 1.00 86.00 107 GLY A O 1
ATOM 918 N N . ASN A 1 108 ? -2.645 16.206 -20.987 1.00 87.75 108 ASN A N 1
ATOM 919 C CA . ASN A 1 108 ? -2.556 16.306 -22.448 1.00 87.75 108 ASN A CA 1
ATOM 920 C C . ASN A 1 108 ? -1.995 15.043 -23.125 1.00 87.75 108 ASN A C 1
ATOM 922 O O . ASN A 1 108 ? -2.149 14.854 -24.335 1.00 87.75 108 ASN A O 1
ATOM 926 N N . ILE A 1 109 ? -1.341 14.160 -22.365 1.00 90.44 109 ILE A N 1
ATOM 927 C CA . ILE A 1 109 ? -0.728 12.932 -22.881 1.00 90.44 109 ILE A CA 1
ATOM 928 C C . ILE A 1 109 ? -1.333 11.689 -22.221 1.00 90.44 109 ILE A C 1
ATOM 930 O O . ILE A 1 109 ? -1.479 11.596 -21.005 1.00 90.44 109 ILE A O 1
ATOM 934 N N . SER A 1 110 ? -1.677 10.699 -23.051 1.00 92.62 110 SER A N 1
ATOM 935 C CA . SER A 1 110 ? -2.117 9.376 -22.603 1.00 92.62 110 SER A CA 1
ATOM 936 C C . SER A 1 110 ? -0.935 8.422 -22.424 1.00 92.62 110 SER A C 1
ATOM 938 O O . SER A 1 110 ? 0.131 8.619 -23.003 1.00 92.62 110 SER A O 1
ATOM 940 N N . PHE A 1 111 ? -1.148 7.330 -21.685 1.00 93.62 111 PHE A N 1
ATOM 941 C CA . PHE A 1 111 ? -0.134 6.292 -21.470 1.00 93.62 111 PHE A CA 1
ATOM 942 C C . PHE A 1 111 ? 0.481 5.757 -22.771 1.00 93.62 111 PHE A C 1
ATOM 944 O O . PHE A 1 111 ? 1.699 5.624 -22.860 1.00 93.62 111 PHE A O 1
ATOM 951 N N . LEU A 1 112 ? -0.339 5.470 -23.791 1.00 93.00 112 LEU A N 1
ATOM 952 C CA . LEU A 1 112 ? 0.169 4.979 -25.075 1.00 93.00 112 LEU A CA 1
ATOM 953 C C . LEU A 1 112 ? 1.002 6.056 -25.775 1.00 93.00 112 LEU A C 1
ATOM 955 O O . LEU A 1 112 ? 2.124 5.774 -26.175 1.00 93.00 112 LEU A O 1
ATOM 959 N N . LYS A 1 113 ? 0.503 7.301 -25.843 1.00 94.00 113 LYS A N 1
ATOM 960 C CA . LYS A 1 113 ? 1.235 8.422 -26.457 1.00 94.00 113 LYS A CA 1
ATOM 961 C C . LYS A 1 113 ? 2.586 8.659 -25.774 1.00 94.00 113 LYS A C 1
ATOM 963 O O . LYS A 1 113 ? 3.579 8.837 -26.470 1.00 94.00 113 LYS A O 1
ATOM 968 N N . ALA A 1 114 ? 2.633 8.612 -24.441 1.00 94.38 114 ALA A N 1
ATOM 969 C CA . ALA A 1 114 ? 3.874 8.757 -23.683 1.00 94.38 114 ALA A CA 1
ATOM 970 C C . ALA A 1 114 ? 4.887 7.663 -24.031 1.00 94.38 114 ALA A C 1
ATOM 972 O O . ALA A 1 114 ? 6.023 7.964 -24.382 1.00 94.38 114 ALA A O 1
ATOM 973 N N . ASN A 1 115 ? 4.463 6.398 -24.005 1.00 95.12 115 ASN A N 1
ATOM 974 C CA . ASN A 1 115 ? 5.354 5.281 -24.302 1.00 95.12 115 ASN A CA 1
ATOM 975 C C . ASN A 1 115 ? 5.820 5.275 -25.768 1.00 95.12 115 ASN A C 1
ATOM 977 O O . ASN A 1 115 ? 6.995 5.016 -26.022 1.00 95.12 115 ASN A O 1
ATOM 981 N N . THR A 1 116 ? 4.949 5.607 -26.728 1.00 94.12 116 THR A N 1
ATOM 982 C CA . THR A 1 116 ? 5.326 5.732 -28.147 1.00 94.12 116 THR A CA 1
ATOM 983 C C . THR A 1 116 ? 6.341 6.854 -28.361 1.00 94.12 116 THR A C 1
ATOM 985 O O . THR A 1 116 ? 7.327 6.657 -29.069 1.00 94.12 116 THR A O 1
ATOM 988 N N . LEU A 1 117 ? 6.147 8.010 -27.718 1.00 95.00 117 LEU A N 1
ATOM 989 C CA . LEU A 1 117 ? 7.078 9.134 -27.816 1.00 95.00 117 LEU A CA 1
ATOM 990 C C . LEU A 1 117 ? 8.434 8.805 -27.172 1.00 95.00 117 LEU A C 1
ATOM 992 O O . LEU A 1 117 ? 9.475 9.050 -27.778 1.00 95.00 117 LEU A O 1
ATOM 996 N N . THR A 1 118 ? 8.432 8.170 -25.995 1.00 94.44 118 THR A N 1
ATOM 997 C CA . THR A 1 118 ? 9.659 7.719 -25.319 1.00 94.44 118 THR A CA 1
ATOM 998 C C . THR A 1 118 ? 10.417 6.705 -26.163 1.00 94.44 118 THR A C 1
ATOM 1000 O O . THR A 1 118 ? 11.640 6.776 -26.264 1.00 94.44 118 THR A O 1
ATOM 1003 N N . PHE A 1 119 ? 9.702 5.769 -26.788 1.00 93.19 119 PHE A N 1
ATOM 1004 C CA . PHE A 1 119 ? 10.289 4.795 -27.699 1.00 93.19 119 PHE A CA 1
ATOM 1005 C C . PHE A 1 119 ? 10.951 5.479 -28.902 1.00 93.19 119 PHE A C 1
ATOM 1007 O O . PHE A 1 119 ? 12.107 5.186 -29.203 1.00 93.19 119 PHE A O 1
ATOM 1014 N N . ALA A 1 120 ? 10.260 6.427 -29.545 1.00 93.38 120 ALA A N 1
ATOM 1015 C CA . ALA A 1 120 ? 10.790 7.169 -30.688 1.00 93.38 120 ALA A CA 1
ATOM 1016 C C . ALA A 1 120 ? 12.049 7.975 -30.323 1.00 93.38 120 ALA A C 1
ATOM 1018 O O . ALA A 1 120 ? 13.047 7.925 -31.041 1.00 93.38 120 ALA A O 1
ATOM 1019 N N . ILE A 1 121 ? 12.038 8.659 -29.175 1.00 93.56 121 ILE A N 1
ATOM 1020 C CA . ILE A 1 121 ? 13.193 9.427 -28.689 1.00 93.56 121 ILE A CA 1
ATOM 1021 C C . ILE A 1 121 ? 14.349 8.514 -28.296 1.00 93.56 121 ILE A C 1
ATOM 1023 O O . ILE A 1 121 ? 15.494 8.807 -28.630 1.00 93.56 121 ILE A O 1
ATOM 1027 N N . GLY A 1 122 ? 14.069 7.388 -27.637 1.00 90.75 122 GLY A N 1
ATOM 1028 C CA . GLY A 1 122 ? 15.081 6.383 -27.328 1.00 90.75 122 GLY A CA 1
ATOM 1029 C C . GLY A 1 122 ? 15.773 5.887 -28.595 1.00 90.75 122 GLY A C 1
ATOM 1030 O O . GLY A 1 122 ? 16.997 5.941 -28.683 1.00 90.75 122 GLY A O 1
ATOM 1031 N N . PHE A 1 123 ? 14.991 5.498 -29.604 1.00 90.50 123 PHE A N 1
ATOM 1032 C CA . PHE A 1 123 ? 15.504 5.054 -30.898 1.00 90.50 123 PHE A CA 1
ATOM 1033 C C . PHE A 1 123 ? 16.349 6.131 -31.593 1.00 90.50 123 PHE A C 1
ATOM 1035 O O . PHE A 1 123 ? 17.452 5.842 -32.060 1.00 90.50 123 PHE A O 1
ATOM 1042 N N . PHE A 1 124 ? 15.870 7.379 -31.616 1.00 91.44 124 PHE A N 1
ATOM 1043 C CA . PHE A 1 124 ? 16.601 8.510 -32.187 1.00 91.44 124 PHE A CA 1
ATOM 1044 C C . PHE A 1 124 ? 17.942 8.744 -31.479 1.00 91.44 124 PHE A C 1
ATOM 1046 O O . PHE A 1 124 ? 18.977 8.857 -32.137 1.00 91.44 124 PHE A O 1
ATOM 1053 N N . ILE A 1 125 ? 17.953 8.751 -30.140 1.00 89.00 125 ILE A N 1
ATOM 1054 C CA . ILE A 1 125 ? 19.187 8.920 -29.366 1.00 89.00 125 ILE A CA 1
ATOM 1055 C C . ILE A 1 125 ? 20.151 7.766 -29.649 1.00 89.00 125 ILE A C 1
ATOM 1057 O O . ILE A 1 125 ? 21.323 8.038 -29.897 1.00 89.00 125 ILE A O 1
ATOM 1061 N N . THR A 1 126 ? 19.685 6.508 -29.672 1.00 88.25 126 THR A N 1
ATOM 1062 C CA . THR A 1 126 ? 20.523 5.350 -30.036 1.00 88.25 126 THR A CA 1
ATOM 1063 C C . THR A 1 126 ? 21.161 5.538 -31.402 1.00 88.25 126 THR A C 1
ATOM 1065 O O . THR A 1 126 ? 22.367 5.347 -31.525 1.00 88.25 126 THR A O 1
ATOM 1068 N N . ALA A 1 127 ? 20.381 5.928 -32.412 1.00 88.38 127 ALA A N 1
ATOM 1069 C CA . ALA A 1 127 ? 20.893 6.159 -33.757 1.00 88.38 127 ALA A CA 1
ATOM 1070 C C . ALA A 1 127 ? 21.965 7.262 -33.773 1.00 88.38 127 ALA A C 1
ATOM 1072 O O . ALA A 1 127 ? 22.993 7.109 -34.427 1.00 88.38 127 ALA A O 1
ATOM 1073 N N . MET A 1 128 ? 21.765 8.335 -33.002 1.00 87.62 128 MET A N 1
ATOM 1074 C CA . MET A 1 128 ? 22.693 9.464 -32.932 1.00 87.62 128 MET A CA 1
ATOM 1075 C C . MET A 1 128 ? 24.025 9.112 -32.252 1.00 87.62 128 MET A C 1
ATOM 1077 O O . MET A 1 128 ? 25.085 9.537 -32.714 1.00 87.62 128 MET A O 1
ATOM 1081 N N . ILE A 1 129 ? 23.985 8.352 -31.152 1.00 87.44 129 ILE A N 1
ATOM 1082 C CA . ILE A 1 129 ? 25.183 7.987 -30.373 1.00 87.44 129 ILE A CA 1
ATOM 1083 C C . ILE A 1 129 ? 25.892 6.736 -30.906 1.00 87.44 129 ILE A C 1
ATOM 1085 O O . ILE A 1 129 ? 26.989 6.426 -30.445 1.00 87.44 129 ILE A O 1
ATOM 1089 N N . SER A 1 130 ? 25.272 6.005 -31.837 1.00 85.62 130 SER A N 1
ATOM 1090 C CA . SER A 1 130 ? 25.815 4.760 -32.373 1.00 85.62 130 SER A CA 1
ATOM 1091 C C . SER A 1 130 ? 27.102 5.009 -33.155 1.00 85.62 130 SER A C 1
ATOM 1093 O O . SER A 1 130 ? 27.134 5.764 -34.125 1.00 85.62 130 SER A O 1
ATOM 1095 N N . ASN A 1 131 ? 28.167 4.333 -32.740 1.00 83.81 131 ASN A N 1
ATOM 1096 C CA . ASN A 1 131 ? 29.456 4.270 -33.418 1.00 83.81 131 ASN A CA 1
ATOM 1097 C C . ASN A 1 131 ? 30.126 2.918 -33.121 1.00 83.81 131 ASN A C 1
ATOM 1099 O O . ASN A 1 131 ? 29.689 2.181 -32.234 1.00 83.81 131 ASN A O 1
ATOM 1103 N N . ASP A 1 132 ? 31.207 2.597 -33.825 1.00 78.50 132 ASP A N 1
ATOM 1104 C CA . ASP A 1 132 ? 31.862 1.291 -33.699 1.00 78.50 132 ASP A CA 1
ATOM 1105 C C . ASP A 1 132 ? 32.315 0.981 -32.254 1.00 78.50 132 ASP A C 1
ATOM 1107 O O . ASP A 1 132 ? 32.215 -0.155 -31.793 1.00 78.50 132 ASP A O 1
ATOM 1111 N N . PHE A 1 133 ? 32.741 1.990 -31.486 1.00 79.75 133 PHE A N 1
ATOM 1112 C CA . PHE A 1 133 ? 33.158 1.824 -30.086 1.00 79.75 133 PHE A CA 1
ATOM 1113 C C . PHE A 1 133 ? 31.985 1.554 -29.132 1.00 79.75 133 PHE A C 1
ATOM 1115 O O . PHE A 1 133 ? 32.086 0.710 -28.239 1.00 79.75 133 PHE A O 1
ATOM 1122 N N . THR A 1 134 ? 30.856 2.239 -29.309 1.00 78.25 134 THR A N 1
ATOM 1123 C CA . THR A 1 134 ? 29.653 2.096 -28.470 1.00 78.25 134 THR A CA 1
ATOM 1124 C C . THR A 1 134 ? 28.872 0.829 -28.797 1.00 78.25 134 THR A C 1
ATOM 1126 O O . THR A 1 134 ? 28.375 0.166 -27.883 1.00 78.25 134 THR A O 1
ATOM 1129 N N . MET A 1 135 ? 28.810 0.444 -30.075 1.00 76.88 135 MET A N 1
ATOM 1130 C CA . MET A 1 135 ? 28.193 -0.809 -30.526 1.00 76.88 135 MET A CA 1
ATOM 1131 C C . MET A 1 135 ? 28.951 -2.038 -30.022 1.00 76.88 135 MET A C 1
ATOM 1133 O O . MET A 1 135 ? 28.336 -3.063 -29.736 1.00 76.88 135 MET A O 1
ATOM 1137 N N . ASN A 1 136 ? 30.270 -1.929 -29.861 1.00 72.31 136 ASN A N 1
ATOM 1138 C CA . ASN A 1 136 ? 31.092 -2.987 -29.277 1.00 72.31 136 ASN A CA 1
ATOM 1139 C C . ASN A 1 136 ? 31.236 -2.874 -27.748 1.00 72.31 136 ASN A C 1
ATOM 1141 O O . ASN A 1 136 ? 31.816 -3.749 -27.115 1.00 72.31 136 ASN A O 1
ATOM 1145 N N . GLY A 1 137 ? 30.677 -1.827 -27.131 1.00 71.56 137 GLY A N 1
ATOM 1146 C CA . GLY A 1 137 ? 30.672 -1.643 -25.677 1.00 71.56 137 GLY A CA 1
ATOM 1147 C C . GLY A 1 137 ? 31.984 -1.129 -25.074 1.00 71.56 137 GLY A C 1
ATOM 1148 O O . GLY A 1 137 ? 32.048 -0.984 -23.853 1.00 71.56 137 GLY A O 1
ATOM 1149 N N . PHE A 1 138 ? 32.988 -0.802 -25.896 1.00 73.94 138 PHE A N 1
ATOM 1150 C CA . PHE 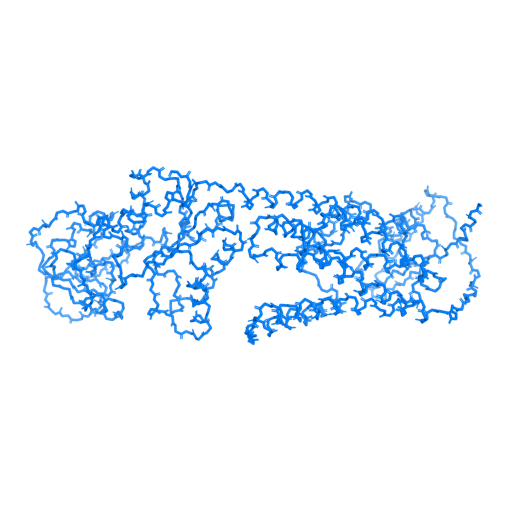A 1 138 ? 34.261 -0.210 -25.461 1.00 73.94 138 PHE A CA 1
ATOM 1151 C C . PHE A 1 138 ? 34.081 1.180 -24.853 1.00 73.94 138 PHE A C 1
ATOM 1153 O O . PHE A 1 138 ? 34.812 1.567 -23.946 1.00 73.94 138 PHE A O 1
ATOM 1160 N N . GLN A 1 139 ? 33.082 1.922 -25.328 1.00 75.81 139 GLN A N 1
ATOM 1161 C CA . GLN A 1 139 ? 32.756 3.244 -24.819 1.00 75.81 139 GLN A CA 1
ATOM 1162 C C . GLN A 1 139 ? 31.285 3.290 -24.416 1.00 75.81 139 GLN A C 1
ATOM 1164 O O . GLN A 1 139 ? 30.393 3.004 -25.215 1.00 75.81 139 GLN A O 1
ATOM 1169 N N . LYS A 1 140 ? 31.017 3.641 -23.156 1.00 76.12 140 LYS A N 1
ATOM 1170 C CA . LYS A 1 140 ? 29.650 3.830 -22.656 1.00 76.12 140 LYS A CA 1
ATOM 1171 C C . LYS A 1 140 ? 29.270 5.313 -22.756 1.00 76.12 140 LYS A C 1
ATOM 1173 O O . LYS A 1 140 ? 30.129 6.164 -22.516 1.00 76.12 140 LYS A O 1
ATOM 1178 N N . PRO A 1 141 ? 28.013 5.654 -23.088 1.00 77.38 141 PRO A N 1
ATOM 1179 C CA . PRO A 1 141 ? 27.587 7.048 -23.103 1.00 77.38 141 PRO A CA 1
ATOM 1180 C C . PRO A 1 141 ? 27.652 7.627 -21.683 1.00 77.38 141 PRO A C 1
ATOM 1182 O O . PRO A 1 141 ? 27.183 7.008 -20.725 1.00 77.38 141 PRO A O 1
ATOM 1185 N N . HIS A 1 142 ? 28.256 8.805 -21.527 1.00 72.38 142 HIS A N 1
ATOM 1186 C CA . HIS A 1 142 ? 28.577 9.359 -20.201 1.00 72.38 142 HIS A CA 1
ATOM 1187 C C . HIS A 1 142 ? 27.343 9.954 -19.505 1.00 72.38 142 HIS A C 1
ATOM 1189 O O . HIS A 1 142 ? 27.254 9.969 -18.277 1.00 72.38 142 HIS A O 1
ATOM 1195 N N . PHE A 1 143 ? 26.348 10.385 -20.285 1.00 75.62 143 PHE A N 1
ATOM 1196 C CA . PHE A 1 143 ? 25.137 11.029 -19.777 1.00 75.62 143 PHE A CA 1
ATOM 1197 C C . PHE A 1 143 ? 24.146 10.062 -19.116 1.00 75.62 143 PHE A C 1
ATOM 1199 O O . PHE A 1 143 ? 23.244 10.508 -18.415 1.00 75.62 143 PHE A O 1
ATOM 1206 N N . VAL A 1 144 ? 24.308 8.742 -19.273 1.00 71.12 144 VAL A N 1
ATOM 1207 C CA . VAL A 1 144 ? 23.341 7.736 -18.786 1.00 71.12 144 VAL A CA 1
ATOM 1208 C C . VAL A 1 144 ? 23.055 7.878 -17.286 1.00 71.12 144 VAL A C 1
ATOM 1210 O O . VAL A 1 144 ? 21.919 7.705 -16.856 1.00 71.12 144 VAL A O 1
ATOM 1213 N N . LYS A 1 145 ? 24.054 8.257 -16.478 1.00 71.25 145 LYS A N 1
ATOM 1214 C CA . LYS A 1 145 ? 23.861 8.494 -15.037 1.00 71.25 145 LYS A CA 1
ATOM 1215 C C . LYS A 1 145 ? 23.080 9.786 -14.757 1.00 71.25 145 LYS A C 1
ATOM 1217 O O . LYS A 1 145 ? 22.164 9.772 -13.939 1.00 71.25 145 LYS A O 1
ATOM 1222 N N . LEU A 1 146 ? 23.374 10.868 -15.488 1.00 67.88 146 LEU A N 1
ATOM 1223 C CA . LEU A 1 146 ? 22.659 12.154 -15.407 1.00 67.88 146 LEU A CA 1
ATOM 1224 C C . LEU A 1 146 ? 21.151 12.000 -15.662 1.00 67.88 146 LEU A C 1
ATOM 1226 O O . LEU A 1 146 ? 20.351 12.672 -15.015 1.00 67.88 146 LEU A O 1
ATOM 1230 N N . CYS A 1 147 ? 20.765 11.047 -16.514 1.00 65.56 147 CYS A N 1
ATOM 1231 C CA . CYS A 1 147 ? 19.370 10.718 -16.829 1.00 65.56 147 CYS A CA 1
ATOM 1232 C C . CYS A 1 147 ? 18.527 10.353 -15.604 1.00 65.56 147 CYS A C 1
ATOM 1234 O O . CYS A 1 147 ? 17.314 10.521 -15.630 1.00 65.56 147 CYS A O 1
ATOM 1236 N N . PHE A 1 148 ? 19.146 9.811 -14.553 1.00 68.25 148 PHE A N 1
ATOM 1237 C CA . PHE A 1 148 ? 18.441 9.433 -13.329 1.00 68.25 148 PHE A CA 1
ATOM 1238 C C . PHE A 1 148 ? 18.422 10.569 -12.303 1.00 68.25 148 PHE A C 1
ATOM 1240 O O . PHE A 1 148 ? 17.459 10.686 -11.548 1.00 68.25 148 PHE A O 1
ATOM 1247 N N . TYR A 1 149 ? 19.452 11.419 -12.292 1.00 70.00 149 TYR A N 1
ATOM 1248 C CA . TYR A 1 149 ? 19.577 12.513 -11.328 1.00 70.00 149 TYR A CA 1
ATOM 1249 C C . TYR A 1 149 ? 18.691 13.704 -11.677 1.00 70.00 149 TYR A C 1
ATOM 1251 O O . TYR A 1 149 ? 17.974 14.202 -10.814 1.00 70.00 149 TYR A O 1
ATOM 1259 N N . VAL A 1 150 ? 18.695 14.139 -12.938 1.00 69.25 150 VAL A N 1
ATOM 1260 C CA . VAL A 1 150 ? 17.983 15.359 -13.345 1.00 69.25 150 VAL A CA 1
ATOM 1261 C C . VAL A 1 150 ? 16.468 15.257 -13.111 1.00 69.25 150 VAL A C 1
ATOM 1263 O O . VAL A 1 150 ? 15.908 16.181 -12.527 1.00 69.25 150 VAL A O 1
ATOM 1266 N N . PRO A 1 151 ? 15.786 14.144 -13.445 1.00 66.69 151 PRO A N 1
ATOM 1267 C CA . PRO A 1 151 ? 14.355 14.010 -13.176 1.00 66.69 151 PRO A CA 1
ATOM 1268 C C . PRO A 1 151 ? 14.042 13.941 -11.687 1.00 66.69 151 PRO A C 1
ATOM 1270 O O . PRO A 1 151 ? 13.049 14.510 -11.257 1.00 66.69 151 PRO A O 1
ATOM 1273 N N . ALA A 1 152 ? 14.888 13.285 -10.888 1.00 69.69 152 ALA A N 1
ATOM 1274 C CA . ALA A 1 152 ? 14.705 13.232 -9.441 1.00 69.69 152 ALA A CA 1
ATOM 1275 C C . ALA A 1 152 ? 14.827 14.629 -8.812 1.00 69.69 152 ALA A C 1
ATOM 1277 O O . ALA A 1 152 ? 13.986 15.005 -7.999 1.00 69.69 152 ALA A O 1
ATOM 1278 N N . ILE A 1 153 ? 15.824 15.413 -9.238 1.00 72.69 153 ILE A N 1
ATOM 1279 C CA . ILE A 1 153 ? 16.017 16.804 -8.807 1.00 72.69 153 ILE A CA 1
ATOM 1280 C C . ILE A 1 153 ? 14.841 17.672 -9.258 1.00 72.69 153 ILE A C 1
ATOM 1282 O O . ILE A 1 153 ? 14.316 18.440 -8.460 1.00 72.69 153 ILE A O 1
ATOM 1286 N N . TYR A 1 154 ? 14.394 17.532 -10.506 1.00 72.62 154 TYR A N 1
ATOM 1287 C CA . TYR A 1 154 ? 13.270 18.297 -11.037 1.00 72.62 154 TYR A CA 1
ATOM 1288 C C . TYR A 1 154 ? 11.950 17.959 -10.329 1.00 72.62 154 TYR A C 1
ATOM 1290 O O . TYR A 1 154 ? 11.233 18.868 -9.929 1.00 72.62 154 TYR A O 1
ATOM 1298 N N . ILE A 1 155 ? 11.646 16.675 -10.109 1.00 69.50 155 ILE A N 1
ATOM 1299 C CA . ILE A 1 155 ? 10.470 16.237 -9.339 1.00 69.50 155 ILE A CA 1
ATOM 1300 C C . ILE A 1 155 ? 10.549 16.787 -7.913 1.00 69.50 155 ILE A C 1
ATOM 1302 O O . ILE A 1 155 ? 9.561 17.300 -7.398 1.00 69.50 155 ILE A O 1
ATOM 1306 N N . PHE A 1 156 ? 11.720 16.715 -7.278 1.00 69.94 156 PHE A N 1
ATOM 1307 C CA . PHE A 1 156 ? 11.925 17.260 -5.940 1.00 69.94 156 PHE A CA 1
ATOM 1308 C C . PHE A 1 156 ? 11.696 18.776 -5.901 1.00 69.94 156 PHE A C 1
ATOM 1310 O O . PHE A 1 156 ? 10.914 19.254 -5.082 1.00 69.94 156 PHE A O 1
ATOM 1317 N N . ALA A 1 157 ? 12.308 19.523 -6.821 1.00 69.88 157 ALA A N 1
ATOM 1318 C CA . ALA A 1 157 ? 12.123 20.963 -6.949 1.00 69.88 157 ALA A CA 1
ATOM 1319 C C . ALA A 1 157 ? 10.657 21.318 -7.231 1.00 69.88 157 ALA A C 1
ATOM 1321 O O . ALA A 1 157 ? 10.122 22.224 -6.606 1.00 69.88 157 ALA A O 1
ATOM 1322 N N . PHE A 1 158 ? 9.978 20.567 -8.100 1.00 70.00 158 PHE A N 1
ATOM 1323 C CA . PHE A 1 158 ? 8.556 20.743 -8.379 1.00 70.00 158 PHE A CA 1
ATOM 1324 C C . PHE A 1 158 ? 7.704 20.556 -7.117 1.00 70.00 158 PHE A C 1
ATOM 1326 O O . PHE A 1 158 ? 6.885 21.410 -6.792 1.00 70.00 158 PHE A O 1
ATOM 1333 N N . LEU A 1 159 ? 7.927 19.476 -6.364 1.00 66.88 159 LEU A N 1
ATOM 1334 C CA . LEU A 1 159 ? 7.179 19.195 -5.137 1.00 66.88 159 LEU A CA 1
ATOM 1335 C C . LEU A 1 159 ? 7.435 20.231 -4.034 1.00 66.88 159 LEU A C 1
ATOM 1337 O O . LEU A 1 159 ? 6.510 20.573 -3.305 1.00 66.88 159 LEU A O 1
ATOM 1341 N N . VAL A 1 160 ? 8.661 20.737 -3.901 1.00 66.75 160 VAL A N 1
ATOM 1342 C CA . VAL A 1 160 ? 9.002 21.735 -2.876 1.00 66.75 160 VAL A CA 1
ATOM 1343 C C . VAL A 1 160 ? 8.512 23.129 -3.271 1.00 66.75 160 VAL A C 1
ATOM 1345 O O . VAL A 1 160 ? 7.843 23.780 -2.476 1.00 66.75 160 VAL A O 1
ATOM 1348 N N . ILE A 1 161 ? 8.815 23.574 -4.493 1.00 66.44 161 ILE A N 1
ATOM 1349 C CA . ILE A 1 161 ? 8.594 24.957 -4.942 1.00 66.44 161 ILE A CA 1
ATOM 1350 C C . ILE A 1 161 ? 7.130 25.193 -5.322 1.00 66.44 161 ILE A C 1
ATOM 1352 O O . ILE A 1 161 ? 6.553 26.196 -4.924 1.00 66.44 161 ILE A O 1
ATOM 1356 N N . TYR A 1 162 ? 6.508 24.282 -6.079 1.00 63.94 162 TYR A N 1
ATOM 1357 C CA . TYR A 1 162 ? 5.160 24.516 -6.618 1.00 63.94 162 TYR A CA 1
ATOM 1358 C C . TYR A 1 162 ? 4.031 24.053 -5.696 1.00 63.94 162 TYR A C 1
ATOM 1360 O O . TYR A 1 162 ? 2.906 24.527 -5.832 1.00 63.94 162 TYR A O 1
ATOM 1368 N N . LYS A 1 163 ? 4.288 23.114 -4.777 1.00 62.97 163 LYS A N 1
ATOM 1369 C CA . LYS A 1 163 ? 3.258 22.579 -3.862 1.00 62.97 163 LYS A CA 1
ATOM 1370 C C . LYS A 1 163 ? 3.408 23.060 -2.423 1.00 62.97 163 LYS A C 1
ATOM 1372 O O . LYS A 1 163 ? 2.703 22.551 -1.55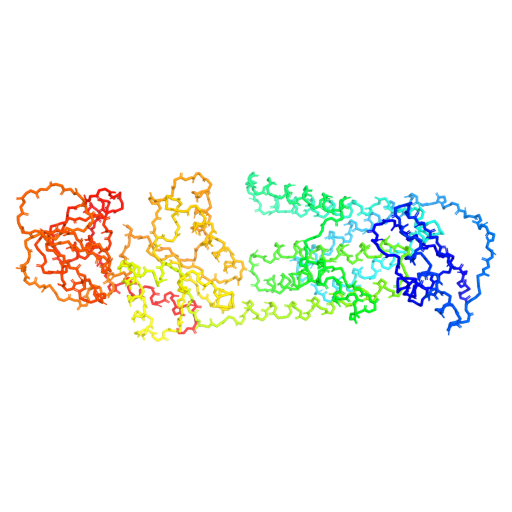4 1.00 62.97 163 LYS A O 1
ATOM 1377 N N . ASP A 1 164 ? 4.312 24.013 -2.193 1.00 57.41 164 ASP A N 1
ATOM 1378 C CA . ASP A 1 164 ? 4.596 24.608 -0.884 1.00 57.41 164 ASP A CA 1
ATOM 1379 C C . ASP A 1 164 ? 4.794 23.535 0.206 1.00 57.41 164 ASP A C 1
ATOM 1381 O O . ASP A 1 164 ? 4.310 23.602 1.344 1.00 57.41 164 ASP A O 1
ATOM 1385 N N . PHE A 1 165 ? 5.445 22.436 -0.191 1.00 60.91 165 PHE A N 1
ATOM 1386 C CA . PHE A 1 165 ? 5.584 21.272 0.661 1.00 60.91 165 PHE A CA 1
ATOM 1387 C C . PHE A 1 165 ? 6.666 21.568 1.695 1.00 60.91 165 PHE A C 1
ATOM 1389 O O . PHE A 1 165 ? 7.860 21.511 1.394 1.00 60.91 165 PHE A O 1
ATOM 1396 N N . LYS A 1 166 ? 6.257 21.864 2.936 1.00 58.84 166 LYS A N 1
ATOM 1397 C CA . LYS A 1 166 ? 7.198 22.008 4.054 1.00 58.84 166 LYS A CA 1
ATOM 1398 C C . LYS A 1 166 ? 8.044 20.743 4.154 1.00 58.84 166 LYS A C 1
ATOM 1400 O O . LYS A 1 166 ? 7.522 19.658 4.424 1.00 58.84 166 LYS A O 1
ATOM 1405 N N . ILE A 1 167 ? 9.346 20.893 3.915 1.00 55.22 167 ILE A N 1
ATOM 1406 C CA . ILE A 1 167 ? 10.303 19.788 3.904 1.00 55.22 167 ILE A CA 1
ATOM 1407 C C . ILE A 1 167 ? 10.286 19.134 5.282 1.00 55.22 167 ILE A C 1
ATOM 1409 O O . ILE A 1 167 ? 10.802 19.664 6.264 1.00 55.22 167 ILE A O 1
ATOM 1413 N N . ASN A 1 168 ? 9.681 17.952 5.355 1.00 54.38 168 ASN A N 1
ATOM 1414 C CA . ASN A 1 168 ? 9.867 17.086 6.496 1.00 54.38 168 ASN A CA 1
ATOM 1415 C C . ASN A 1 168 ? 11.228 16.413 6.325 1.00 54.38 168 ASN A C 1
ATOM 1417 O O . ASN A 1 168 ? 11.380 15.525 5.482 1.00 54.38 168 ASN A O 1
ATOM 1421 N N . TRP A 1 169 ? 12.204 16.838 7.125 1.00 56.72 169 TRP A N 1
ATOM 1422 C CA . TRP A 1 169 ? 13.563 16.303 7.095 1.00 56.72 169 TRP A CA 1
ATOM 1423 C C . TRP A 1 169 ? 13.591 14.777 7.172 1.00 56.72 169 TRP A C 1
ATOM 1425 O O . TRP A 1 169 ? 14.390 14.174 6.476 1.00 56.72 169 TRP A O 1
ATOM 1435 N N . THR A 1 170 ? 12.650 14.133 7.873 1.00 47.44 170 THR A N 1
ATOM 1436 C CA . THR A 1 170 ? 12.561 12.661 7.891 1.00 47.44 170 THR A CA 1
ATOM 1437 C C . THR A 1 170 ? 12.242 12.053 6.522 1.00 47.44 170 THR A C 1
ATOM 1439 O O . THR A 1 170 ? 12.865 11.068 6.133 1.00 47.44 170 THR A O 1
ATOM 1442 N N . ILE A 1 171 ? 11.330 12.649 5.746 1.00 51.09 171 ILE A N 1
ATOM 1443 C CA . ILE A 1 171 ? 11.005 12.201 4.381 1.00 51.09 171 ILE A CA 1
ATOM 1444 C C . ILE A 1 171 ? 12.202 12.445 3.461 1.00 51.09 171 ILE A C 1
ATOM 1446 O O . ILE A 1 171 ? 12.541 11.578 2.659 1.00 51.09 171 ILE A O 1
ATOM 1450 N N . PHE A 1 172 ? 12.879 13.585 3.611 1.00 56.81 172 PHE A N 1
ATOM 1451 C CA . PHE A 1 172 ? 14.098 13.885 2.865 1.00 56.81 172 PHE A CA 1
ATOM 1452 C C . PHE A 1 172 ? 15.204 12.862 3.156 1.00 56.81 172 PHE A C 1
ATOM 1454 O O . PHE A 1 172 ? 15.759 12.283 2.226 1.00 56.81 172 PHE A O 1
ATOM 1461 N N . THR A 1 173 ? 15.459 12.543 4.428 1.00 50.34 173 THR A N 1
ATOM 1462 C CA . THR A 1 173 ? 16.435 11.518 4.818 1.00 50.34 173 THR A CA 1
ATOM 1463 C C . THR A 1 173 ? 16.054 10.143 4.269 1.00 50.34 173 THR A C 1
ATOM 1465 O O . THR A 1 173 ? 16.923 9.429 3.780 1.00 50.34 173 THR A O 1
ATOM 1468 N N . ILE A 1 174 ? 14.767 9.775 4.268 1.00 53.56 174 ILE A N 1
ATOM 1469 C CA . ILE A 1 174 ? 14.290 8.514 3.674 1.00 53.56 174 ILE A CA 1
ATOM 1470 C C . ILE A 1 174 ? 14.518 8.493 2.158 1.00 53.56 174 ILE A C 1
ATOM 1472 O O . ILE A 1 174 ? 14.993 7.488 1.633 1.00 53.56 174 ILE A O 1
ATOM 1476 N N . LEU A 1 175 ? 14.225 9.583 1.445 1.00 56.22 175 LEU A N 1
ATOM 1477 C CA . LEU A 1 175 ? 14.466 9.684 0.002 1.00 56.22 175 LEU A CA 1
ATOM 1478 C C . LEU A 1 175 ? 15.964 9.610 -0.327 1.00 56.22 175 LEU A C 1
ATOM 1480 O O . LEU A 1 175 ? 16.341 8.916 -1.269 1.00 56.22 175 LEU A O 1
ATOM 1484 N N . VAL A 1 176 ? 16.818 10.245 0.482 1.00 60.00 176 VAL A N 1
ATOM 1485 C CA . VAL A 1 176 ? 18.283 10.163 0.369 1.00 60.00 176 VAL A CA 1
ATOM 1486 C C . VAL A 1 176 ? 18.791 8.750 0.677 1.00 60.00 176 VAL A C 1
ATOM 1488 O O . VAL A 1 176 ? 19.647 8.240 -0.038 1.00 60.00 176 VAL A O 1
ATOM 1491 N N . LEU A 1 177 ? 18.238 8.062 1.677 1.00 54.56 177 LEU A N 1
ATOM 1492 C CA . LEU A 1 177 ? 18.589 6.672 1.987 1.00 54.56 177 LEU A CA 1
ATOM 1493 C C . LEU A 1 177 ? 18.142 5.707 0.883 1.00 54.56 177 LEU A C 1
ATOM 1495 O O . LEU A 1 177 ? 18.923 4.858 0.463 1.00 54.56 177 LEU A O 1
ATOM 1499 N N . LEU A 1 178 ? 16.923 5.857 0.354 1.00 58.53 178 LEU A N 1
ATOM 1500 C CA . LEU A 1 178 ? 16.446 5.093 -0.805 1.00 58.53 178 LEU A CA 1
ATOM 1501 C C . LEU A 1 178 ? 17.303 5.361 -2.046 1.00 58.53 178 LEU A C 1
ATOM 1503 O O . LEU A 1 178 ? 17.552 4.447 -2.832 1.00 58.53 178 LEU A O 1
ATOM 1507 N N . TYR A 1 179 ? 17.790 6.591 -2.199 1.00 60.53 179 TYR A N 1
ATOM 1508 C CA . TYR A 1 179 ? 18.740 6.980 -3.232 1.00 60.53 179 TYR A CA 1
ATOM 1509 C C . TYR A 1 179 ? 20.104 6.301 -3.050 1.00 60.53 179 TYR A C 1
ATOM 1511 O O . TYR A 1 179 ? 20.603 5.709 -4.004 1.00 60.53 179 TYR A O 1
ATOM 1519 N N . ILE A 1 180 ? 20.667 6.295 -1.836 1.00 57.34 180 ILE A N 1
ATOM 1520 C CA . ILE A 1 180 ? 21.924 5.599 -1.512 1.00 57.34 180 ILE A CA 1
ATOM 1521 C C . ILE A 1 180 ? 21.777 4.090 -1.736 1.00 57.34 180 ILE A C 1
ATOM 1523 O O . ILE A 1 180 ? 22.640 3.466 -2.340 1.00 57.34 180 ILE A O 1
ATOM 1527 N N . ILE A 1 181 ? 20.658 3.492 -1.325 1.00 61.62 181 ILE A N 1
ATOM 1528 C CA . ILE A 1 181 ? 20.366 2.076 -1.582 1.00 61.62 181 ILE A CA 1
ATOM 1529 C C . ILE A 1 181 ? 20.226 1.828 -3.090 1.00 61.62 181 ILE A C 1
ATOM 1531 O O . ILE A 1 181 ? 20.725 0.831 -3.608 1.00 61.62 181 ILE A O 1
ATOM 1535 N N . GLY A 1 182 ? 19.572 2.731 -3.821 1.00 59.69 182 GLY A N 1
ATOM 1536 C CA . GLY A 1 182 ? 19.412 2.651 -5.270 1.00 59.69 182 GLY A CA 1
ATOM 1537 C C . GLY A 1 182 ? 20.742 2.702 -6.023 1.00 59.69 182 GLY A C 1
ATOM 1538 O O . GLY A 1 182 ? 20.951 1.898 -6.933 1.00 59.69 182 GLY A O 1
ATOM 1539 N N . THR A 1 183 ? 21.652 3.598 -5.633 1.00 55.38 183 THR A N 1
ATOM 1540 C CA . THR A 1 183 ? 23.002 3.696 -6.208 1.00 55.38 183 THR A CA 1
ATOM 1541 C C . THR A 1 183 ? 23.877 2.524 -5.778 1.00 55.38 183 THR A C 1
ATOM 1543 O O . THR A 1 183 ? 24.544 1.939 -6.624 1.00 55.38 183 THR A O 1
ATOM 1546 N N . TYR A 1 184 ? 23.794 2.086 -4.521 1.00 56.06 184 TYR A N 1
ATOM 1547 C CA . TYR A 1 184 ? 24.467 0.883 -4.031 1.00 56.06 184 TYR A CA 1
ATOM 1548 C C . TYR A 1 184 ? 24.047 -0.362 -4.832 1.00 56.06 184 TYR A C 1
ATOM 1550 O O . TYR A 1 184 ? 24.893 -1.110 -5.312 1.00 56.06 184 TYR A O 1
ATOM 1558 N N . ARG A 1 185 ? 22.748 -0.548 -5.107 1.00 60.53 185 ARG A N 1
ATOM 1559 C CA . ARG A 1 185 ? 22.254 -1.649 -5.957 1.00 60.53 185 ARG A CA 1
ATOM 1560 C C . ARG A 1 185 ? 22.738 -1.573 -7.406 1.00 60.53 185 ARG A C 1
ATOM 1562 O O . ARG A 1 185 ? 22.912 -2.614 -8.032 1.00 60.53 185 ARG A O 1
ATOM 1569 N N . LEU A 1 186 ? 22.922 -0.369 -7.952 1.00 53.78 186 LEU A N 1
ATOM 1570 C CA . LEU A 1 186 ? 23.485 -0.176 -9.295 1.00 53.78 186 LEU A CA 1
ATOM 1571 C C . LEU A 1 186 ? 24.985 -0.498 -9.346 1.00 53.78 186 LEU A C 1
ATOM 1573 O O . LEU A 1 186 ? 25.471 -0.879 -10.406 1.00 53.78 186 LEU A O 1
ATOM 1577 N N . THR A 1 187 ? 25.693 -0.356 -8.224 1.00 45.66 187 THR A N 1
ATOM 1578 C CA . THR A 1 187 ? 27.140 -0.594 -8.122 1.00 45.66 187 THR A CA 1
ATOM 1579 C C . THR A 1 187 ? 27.483 -2.045 -7.762 1.00 45.66 187 THR A C 1
ATOM 1581 O O . THR A 1 187 ? 28.470 -2.561 -8.269 1.00 45.66 187 THR A O 1
ATOM 1584 N N . PHE A 1 188 ? 26.673 -2.718 -6.936 1.00 44.81 188 PHE A N 1
ATOM 1585 C CA . PHE A 1 188 ? 26.970 -4.060 -6.399 1.00 44.81 188 PHE A CA 1
ATOM 1586 C C . PHE A 1 188 ? 26.103 -5.197 -6.976 1.00 44.81 188 PHE A C 1
ATOM 1588 O O . PHE A 1 188 ? 26.144 -6.309 -6.461 1.00 44.81 188 PHE A O 1
ATOM 1595 N N . GLU A 1 189 ? 25.270 -4.928 -7.992 1.00 55.41 189 GLU A N 1
ATOM 1596 C CA . GLU A 1 189 ? 24.360 -5.897 -8.648 1.00 55.41 189 GLU A CA 1
ATOM 1597 C C . GLU A 1 189 ? 23.489 -6.753 -7.696 1.00 55.41 189 GLU A C 1
ATOM 1599 O O . GLU A 1 189 ? 22.953 -7.796 -8.070 1.00 55.41 189 GLU A O 1
ATOM 1604 N N . TYR A 1 190 ? 23.273 -6.295 -6.462 1.00 59.44 190 TYR A N 1
ATOM 1605 C CA . TYR A 1 190 ? 22.527 -7.053 -5.464 1.00 59.44 190 TYR A CA 1
ATOM 1606 C C . TYR A 1 190 ? 21.012 -6.997 -5.733 1.00 59.44 190 TYR A C 1
ATOM 1608 O O . TYR A 1 190 ? 20.377 -5.928 -5.740 1.00 59.44 190 TYR A O 1
ATOM 1616 N N . ALA A 1 191 ? 20.409 -8.172 -5.933 1.00 66.50 191 ALA A N 1
ATOM 1617 C CA . ALA A 1 191 ? 18.972 -8.355 -6.112 1.00 66.50 191 ALA A CA 1
ATOM 1618 C C . ALA A 1 191 ? 18.420 -9.383 -5.106 1.00 66.50 191 ALA A C 1
ATOM 1620 O O . ALA A 1 191 ? 19.047 -10.421 -4.886 1.00 66.50 191 ALA A O 1
ATOM 1621 N N . PRO A 1 192 ? 17.238 -9.140 -4.503 1.00 75.38 192 PRO A N 1
ATOM 1622 C CA . PRO A 1 192 ? 16.593 -10.114 -3.625 1.00 75.38 192 PRO A CA 1
ATOM 1623 C C . PRO A 1 192 ? 16.382 -11.465 -4.323 1.00 75.38 192 PRO A C 1
ATOM 1625 O O . PRO A 1 192 ? 16.047 -11.507 -5.507 1.00 75.38 192 PRO A O 1
ATOM 1628 N N . LYS A 1 193 ? 16.472 -12.579 -3.579 1.00 78.94 193 LYS A N 1
ATOM 1629 C CA . LYS A 1 193 ? 16.278 -13.942 -4.123 1.00 78.94 193 LYS A CA 1
ATOM 1630 C C . LYS A 1 193 ? 14.960 -14.103 -4.897 1.00 78.94 193 LYS A C 1
ATOM 1632 O O . LYS A 1 193 ? 14.925 -14.776 -5.924 1.00 78.94 193 LYS A O 1
ATOM 1637 N N . ILE A 1 194 ? 13.887 -13.458 -4.430 1.00 77.50 194 ILE A N 1
ATOM 1638 C CA . ILE A 1 194 ? 12.579 -13.477 -5.104 1.00 77.50 194 ILE A CA 1
ATOM 1639 C C . ILE A 1 194 ? 12.631 -12.779 -6.473 1.00 77.50 194 ILE A C 1
ATOM 1641 O O . ILE A 1 194 ? 12.070 -13.285 -7.441 1.00 77.50 194 ILE A O 1
ATOM 1645 N N . GLU A 1 195 ? 13.351 -11.653 -6.568 1.00 78.88 195 GLU A N 1
ATOM 1646 C CA . GLU A 1 195 ? 13.530 -10.909 -7.815 1.00 78.88 195 GLU A CA 1
ATOM 1647 C C . GLU A 1 195 ? 14.287 -11.778 -8.815 1.00 78.88 195 GLU A C 1
ATOM 1649 O O . GLU A 1 195 ? 13.831 -11.921 -9.943 1.00 78.88 195 GLU A O 1
ATOM 1654 N N . LEU A 1 196 ? 15.387 -12.410 -8.384 1.00 78.38 196 LEU A N 1
ATOM 1655 C CA . LEU A 1 196 ? 16.185 -13.322 -9.209 1.00 78.38 196 LEU A CA 1
ATOM 1656 C C . LEU A 1 196 ? 15.354 -14.498 -9.741 1.00 78.38 196 LEU A C 1
ATOM 1658 O O . LEU A 1 196 ? 15.434 -14.816 -10.923 1.00 78.38 196 LEU A O 1
ATOM 1662 N N . LYS A 1 197 ? 14.488 -15.093 -8.912 1.00 81.31 197 LYS A N 1
ATOM 1663 C CA . LYS A 1 197 ? 13.609 -16.190 -9.343 1.00 81.31 197 LYS A CA 1
ATOM 1664 C C . LYS A 1 197 ? 12.630 -15.753 -10.437 1.00 81.31 197 LYS A C 1
ATOM 1666 O O . LYS A 1 197 ? 12.534 -16.414 -11.464 1.00 81.31 197 LYS A O 1
ATOM 1671 N N . ILE A 1 198 ? 11.942 -14.623 -10.249 1.00 79.88 198 ILE A N 1
ATOM 1672 C CA . ILE A 1 198 ? 11.027 -14.063 -11.263 1.00 79.88 198 ILE A CA 1
ATOM 1673 C C . ILE A 1 198 ? 11.798 -13.721 -12.540 1.00 79.88 198 ILE A C 1
ATOM 1675 O O . ILE A 1 198 ? 11.351 -13.978 -13.655 1.00 79.88 198 ILE A O 1
ATOM 1679 N N . ARG A 1 199 ? 12.988 -13.150 -12.369 1.00 78.75 199 ARG A N 1
ATOM 1680 C CA . ARG A 1 199 ? 13.902 -12.789 -13.443 1.00 78.75 199 ARG A CA 1
ATOM 1681 C C . ARG A 1 199 ? 14.322 -13.991 -14.285 1.00 78.75 199 ARG A C 1
ATOM 1683 O O . ARG A 1 199 ? 14.389 -13.812 -15.496 1.00 78.75 199 ARG A O 1
ATOM 1690 N N . ASN A 1 200 ? 14.561 -15.150 -13.679 1.00 76.19 200 ASN A N 1
ATOM 1691 C CA . ASN A 1 200 ? 14.898 -16.383 -14.392 1.00 76.19 200 ASN A CA 1
ATOM 1692 C C . ASN A 1 200 ? 13.684 -16.940 -15.146 1.00 76.19 200 ASN A C 1
ATOM 1694 O O . ASN A 1 200 ? 13.790 -17.202 -16.336 1.00 76.19 200 ASN A O 1
ATOM 1698 N N . ILE A 1 201 ? 12.509 -16.990 -14.505 1.00 81.62 201 ILE A N 1
ATOM 1699 C CA . ILE A 1 201 ? 11.259 -17.443 -15.147 1.00 81.62 201 ILE A CA 1
ATOM 1700 C C . ILE A 1 201 ? 10.958 -16.618 -16.407 1.00 81.62 201 ILE A C 1
ATOM 1702 O O . ILE A 1 201 ? 10.642 -17.158 -17.463 1.00 81.62 201 ILE A O 1
ATOM 1706 N N . LEU A 1 202 ? 11.087 -15.290 -16.326 1.00 81.00 202 LEU A N 1
ATOM 1707 C CA . LEU A 1 202 ? 10.861 -14.429 -17.486 1.00 81.00 202 LEU A CA 1
ATOM 1708 C C . LEU A 1 202 ? 11.934 -14.593 -18.573 1.00 81.00 202 LEU A C 1
ATOM 1710 O O . LEU A 1 202 ? 11.632 -14.365 -19.737 1.00 81.00 202 LEU A O 1
ATOM 1714 N N . GLU A 1 203 ? 13.174 -14.934 -18.213 1.00 76.19 203 GLU A N 1
ATOM 1715 C CA . GLU A 1 203 ? 14.229 -15.252 -19.188 1.00 76.19 203 GLU A CA 1
ATOM 1716 C C . GLU A 1 203 ? 14.019 -16.614 -19.866 1.00 76.19 203 GLU A C 1
ATOM 1718 O O . GLU A 1 203 ? 14.484 -16.793 -20.986 1.00 76.19 203 GLU A O 1
ATOM 1723 N N . GLU A 1 204 ? 13.331 -17.558 -19.220 1.00 76.19 204 GLU A N 1
ATOM 1724 C CA . GLU A 1 204 ? 12.978 -18.861 -19.800 1.00 76.19 204 GLU A CA 1
ATOM 1725 C C . GLU A 1 204 ? 11.774 -18.769 -20.747 1.00 76.19 204 GLU A C 1
ATOM 1727 O O . GLU A 1 204 ? 11.757 -19.417 -21.789 1.00 76.19 204 GLU A O 1
ATOM 1732 N N . ILE A 1 205 ? 10.776 -17.947 -20.402 1.00 82.62 205 ILE A N 1
ATOM 1733 C CA . ILE A 1 205 ? 9.533 -17.814 -21.179 1.00 82.62 205 ILE A CA 1
ATOM 1734 C C . ILE A 1 205 ? 9.689 -16.835 -22.354 1.00 82.62 205 ILE A C 1
ATOM 1736 O O . ILE A 1 205 ? 9.054 -17.008 -23.394 1.00 82.62 205 ILE A O 1
ATOM 1740 N N . LEU A 1 206 ? 10.492 -15.775 -22.200 1.00 81.06 206 LEU A N 1
ATOM 1741 C CA . LEU A 1 206 ? 10.578 -14.680 -23.171 1.00 81.06 206 LEU A CA 1
ATOM 1742 C C . LEU A 1 206 ? 11.932 -14.651 -23.880 1.00 81.06 206 LEU A C 1
ATOM 1744 O O . LEU A 1 206 ? 12.979 -14.709 -23.246 1.00 81.06 206 LEU A O 1
ATOM 1748 N N . ILE A 1 207 ? 11.904 -14.363 -25.186 1.00 76.50 207 ILE A N 1
ATOM 1749 C CA . ILE A 1 207 ? 13.107 -14.103 -26.005 1.00 76.50 207 ILE A CA 1
ATOM 1750 C C . ILE A 1 207 ? 13.951 -12.961 -25.408 1.00 76.50 207 ILE A C 1
ATOM 1752 O O . ILE A 1 207 ? 15.179 -12.957 -25.467 1.00 76.50 207 ILE A O 1
ATOM 1756 N N . ALA A 1 208 ? 13.288 -11.955 -24.836 1.00 77.31 208 ALA A N 1
ATOM 1757 C CA . ALA A 1 208 ? 13.950 -10.823 -24.214 1.00 77.31 208 ALA A CA 1
ATOM 1758 C C . ALA A 1 208 ? 13.192 -10.393 -22.958 1.00 77.31 208 ALA A C 1
ATOM 1760 O O . ALA A 1 208 ? 12.095 -9.850 -23.042 1.00 77.31 208 ALA A O 1
ATOM 1761 N N . ARG A 1 209 ? 13.780 -10.592 -21.776 1.00 79.44 209 ARG A N 1
ATOM 1762 C CA . ARG A 1 209 ? 13.139 -10.186 -20.521 1.00 79.44 209 ARG A CA 1
ATOM 1763 C C . ARG A 1 209 ? 12.965 -8.652 -20.441 1.00 79.44 209 ARG A C 1
ATOM 1765 O O . ARG A 1 209 ? 13.967 -7.940 -20.596 1.00 79.44 209 ARG A O 1
ATOM 1772 N N . PRO A 1 210 ? 11.767 -8.125 -20.105 1.00 80.88 210 PRO A N 1
ATOM 1773 C CA . PRO A 1 210 ? 11.589 -6.706 -19.792 1.00 80.88 210 PRO A CA 1
ATOM 1774 C C . PRO A 1 210 ? 12.353 -6.319 -18.518 1.00 80.88 210 PRO A C 1
ATOM 1776 O O . PRO A 1 210 ? 12.615 -7.144 -17.639 1.00 80.88 210 PRO A O 1
ATOM 1779 N N . ARG A 1 211 ? 12.727 -5.048 -18.362 1.00 78.50 211 ARG A N 1
ATOM 1780 C CA . ARG A 1 211 ? 13.375 -4.622 -17.112 1.00 78.50 211 ARG A CA 1
ATOM 1781 C C . ARG A 1 211 ? 12.394 -4.799 -15.953 1.00 78.50 211 ARG A C 1
ATOM 1783 O O . ARG A 1 211 ? 11.283 -4.289 -16.005 1.00 78.50 211 ARG A O 1
ATOM 1790 N N . PHE A 1 212 ? 12.825 -5.462 -14.876 1.00 78.94 212 PHE A N 1
ATOM 1791 C CA . PHE A 1 212 ? 11.963 -5.735 -13.715 1.00 78.94 212 PHE A CA 1
ATOM 1792 C C . PHE A 1 212 ? 11.326 -4.456 -13.145 1.00 78.94 212 PHE A C 1
ATOM 1794 O O . PHE A 1 212 ? 10.170 -4.454 -12.740 1.00 78.94 212 PHE A O 1
ATOM 1801 N N . LYS A 1 213 ? 12.062 -3.339 -13.197 1.00 80.75 213 LYS A N 1
ATOM 1802 C CA . LYS A 1 213 ? 11.572 -2.023 -12.775 1.00 80.75 213 LYS A CA 1
ATOM 1803 C C . LYS A 1 213 ? 10.347 -1.568 -13.580 1.00 80.75 213 LYS A C 1
ATOM 1805 O O . LYS A 1 213 ? 9.426 -1.031 -12.981 1.00 80.75 213 LYS A O 1
ATOM 1810 N N . GLU A 1 214 ? 10.305 -1.823 -14.891 1.00 85.19 214 GLU A N 1
ATOM 1811 C CA . GLU A 1 214 ? 9.187 -1.432 -15.769 1.00 85.19 214 GLU A CA 1
ATOM 1812 C C . GLU A 1 214 ? 7.904 -2.188 -15.433 1.00 85.19 214 GLU A C 1
ATOM 1814 O O . GLU A 1 214 ? 6.833 -1.593 -15.480 1.00 85.19 214 GLU A O 1
ATOM 1819 N N . LEU A 1 215 ? 8.006 -3.451 -15.003 1.00 86.25 215 LEU A N 1
ATOM 1820 C CA . LEU A 1 215 ? 6.843 -4.243 -14.580 1.00 86.25 215 LEU A CA 1
ATOM 1821 C C . LEU A 1 215 ? 6.126 -3.639 -13.364 1.00 86.25 215 LEU A C 1
ATOM 1823 O O . LEU A 1 215 ? 4.951 -3.917 -13.153 1.00 86.25 215 LEU A O 1
ATOM 1827 N N . ILE A 1 216 ? 6.820 -2.815 -12.575 1.00 86.44 216 ILE A N 1
ATOM 1828 C CA . ILE A 1 216 ? 6.261 -2.130 -11.404 1.00 86.44 216 ILE A CA 1
ATOM 1829 C C . ILE A 1 216 ? 5.891 -0.686 -11.757 1.00 86.44 216 ILE A C 1
ATOM 1831 O O . ILE A 1 216 ? 4.814 -0.212 -11.407 1.00 86.44 216 ILE A O 1
ATOM 1835 N N . THR A 1 217 ? 6.768 0.034 -12.456 1.00 89.56 217 THR A N 1
ATOM 1836 C CA . THR A 1 217 ? 6.597 1.475 -12.679 1.00 89.56 217 THR A CA 1
ATOM 1837 C C . THR A 1 217 ? 5.631 1.802 -13.817 1.00 89.56 217 THR A C 1
ATOM 1839 O O . THR A 1 217 ? 4.945 2.815 -13.724 1.00 89.56 217 THR A O 1
ATOM 1842 N N . GLN A 1 218 ? 5.498 0.956 -14.847 1.00 93.25 218 GLN A N 1
ATOM 1843 C CA . GLN A 1 218 ? 4.497 1.142 -15.911 1.00 93.25 218 GLN A CA 1
ATOM 1844 C C . GLN A 1 218 ? 3.046 1.074 -15.400 1.00 93.25 218 GLN A C 1
ATOM 1846 O O . GLN A 1 218 ? 2.278 1.989 -15.706 1.00 93.25 218 GLN A O 1
ATOM 1851 N N . PRO A 1 219 ? 2.631 0.065 -14.601 1.00 94.19 219 PRO A N 1
ATOM 1852 C CA . PRO A 1 219 ? 1.267 0.046 -14.076 1.00 94.19 219 PRO A CA 1
ATOM 1853 C C . PRO A 1 219 ? 0.982 1.220 -13.132 1.00 94.19 219 PRO A C 1
ATOM 1855 O O . PRO A 1 219 ? -0.116 1.777 -13.169 1.00 94.19 219 PRO A O 1
ATOM 1858 N N . ILE A 1 220 ? 1.976 1.649 -12.344 1.00 91.06 220 ILE A N 1
ATOM 1859 C CA . ILE A 1 220 ? 1.888 2.855 -11.505 1.00 91.06 220 ILE A CA 1
ATOM 1860 C C . ILE A 1 220 ? 1.700 4.111 -12.367 1.00 91.06 220 ILE A C 1
ATOM 1862 O O . ILE A 1 220 ? 0.849 4.943 -12.056 1.00 91.06 220 ILE A O 1
ATOM 1866 N N . PHE A 1 221 ? 2.443 4.231 -13.470 1.00 93.19 221 PHE A N 1
ATOM 1867 C CA . PHE A 1 221 ? 2.321 5.349 -14.405 1.00 93.19 221 PHE A CA 1
ATOM 1868 C C . PHE A 1 221 ? 0.922 5.415 -15.030 1.00 93.19 221 PHE A C 1
ATOM 1870 O O . PHE A 1 221 ? 0.295 6.475 -15.034 1.00 93.19 221 PHE A O 1
ATOM 1877 N N . LEU A 1 222 ? 0.390 4.274 -15.489 1.00 95.19 222 LEU A N 1
ATOM 1878 C CA . LEU A 1 222 ? -0.967 4.194 -16.033 1.00 95.19 222 LEU A CA 1
ATOM 1879 C C . LEU A 1 222 ? -2.019 4.590 -14.988 1.00 95.19 222 LEU A C 1
ATOM 1881 O O . LEU A 1 222 ? -2.911 5.386 -15.290 1.00 95.19 222 LEU A O 1
ATOM 1885 N N . LEU A 1 223 ? -1.909 4.061 -13.764 1.00 92.62 223 LEU A N 1
ATOM 1886 C CA . LEU A 1 223 ? -2.811 4.408 -12.667 1.00 92.62 223 LEU A CA 1
ATOM 1887 C C . LEU A 1 223 ? -2.757 5.911 -12.361 1.00 92.62 223 LEU A C 1
ATOM 1889 O O . LEU A 1 223 ? -3.810 6.537 -12.257 1.00 92.62 223 LEU A O 1
ATOM 1893 N N . GLY A 1 224 ? -1.557 6.493 -12.275 1.00 91.38 224 GLY A N 1
ATOM 1894 C CA . GLY A 1 224 ? -1.352 7.921 -12.031 1.00 91.38 224 GLY A CA 1
ATOM 1895 C C . GLY A 1 224 ? -2.060 8.801 -13.062 1.00 91.38 224 GLY A C 1
ATOM 1896 O O . GLY A 1 224 ? -2.807 9.700 -12.683 1.00 91.38 224 GLY A O 1
ATOM 1897 N N . ILE A 1 225 ? -1.930 8.485 -14.357 1.00 92.81 225 ILE A N 1
ATOM 1898 C CA . ILE A 1 225 ? -2.633 9.203 -15.437 1.00 92.81 225 ILE A CA 1
ATOM 1899 C C . ILE A 1 225 ? -4.160 9.119 -15.267 1.00 92.81 225 ILE A C 1
ATOM 1901 O O . ILE A 1 225 ? -4.863 10.113 -15.447 1.00 92.81 225 ILE A O 1
ATOM 1905 N N . TYR A 1 226 ? -4.703 7.951 -14.911 1.00 91.88 226 TYR A N 1
ATOM 1906 C CA . TYR A 1 226 ? -6.144 7.808 -14.666 1.00 91.88 226 TYR A CA 1
ATOM 1907 C C . TYR A 1 226 ? -6.613 8.557 -13.416 1.00 91.88 226 TYR A C 1
ATOM 1909 O O . TYR A 1 226 ? -7.685 9.158 -13.428 1.00 91.88 226 TYR A O 1
ATOM 1917 N N . MET A 1 227 ? -5.828 8.530 -12.342 1.00 89.88 227 MET A N 1
ATOM 1918 C CA . MET A 1 227 ? -6.137 9.245 -11.105 1.00 89.88 227 MET A CA 1
ATOM 1919 C C . MET A 1 227 ? -6.121 10.759 -11.304 1.00 89.88 227 MET A C 1
ATOM 1921 O O . MET A 1 227 ? -6.968 11.451 -10.742 1.00 89.88 227 MET A O 1
ATOM 1925 N N . LEU A 1 228 ? -5.223 11.258 -12.156 1.00 89.75 228 LEU A N 1
ATOM 1926 C CA . LEU A 1 228 ? -5.144 12.671 -12.505 1.00 89.75 228 LEU A CA 1
ATOM 1927 C C . LEU A 1 228 ? -6.422 13.141 -13.208 1.00 89.75 228 LEU A C 1
ATOM 1929 O O . LEU A 1 228 ? -6.999 14.154 -12.823 1.00 89.75 228 LEU A O 1
ATOM 1933 N N . LYS A 1 229 ? -6.927 12.356 -14.172 1.00 88.00 229 LYS A N 1
ATOM 1934 C CA . LYS A 1 229 ? -8.201 12.640 -14.860 1.00 88.00 229 LYS A CA 1
ATOM 1935 C C . LYS A 1 229 ? -9.393 12.727 -13.904 1.00 88.00 229 LYS A C 1
ATOM 1937 O O . LYS A 1 229 ? -10.321 13.483 -14.158 1.00 88.00 229 LYS A O 1
ATOM 1942 N N . ASN A 1 230 ? -9.342 11.987 -12.798 1.00 85.38 230 ASN A N 1
ATOM 1943 C CA . ASN A 1 230 ? -10.361 11.994 -11.749 1.00 85.38 230 ASN A CA 1
ATOM 1944 C C . ASN A 1 230 ? -10.059 12.989 -10.611 1.00 85.38 230 ASN A C 1
ATOM 1946 O O . ASN A 1 230 ? -10.693 12.913 -9.561 1.00 85.38 230 ASN A O 1
ATOM 1950 N N . LYS A 1 231 ? -9.099 13.908 -10.801 1.00 83.31 231 LYS A N 1
ATOM 1951 C CA . LYS A 1 231 ? -8.702 14.948 -9.833 1.00 83.31 231 LYS A CA 1
ATOM 1952 C C . LYS A 1 231 ? -8.310 14.393 -8.457 1.00 83.31 231 LYS A C 1
ATOM 1954 O O . LYS A 1 231 ? -8.583 15.002 -7.426 1.00 83.31 231 LYS A O 1
ATOM 1959 N N . ILE A 1 232 ? -7.673 13.223 -8.425 1.00 79.31 232 ILE A N 1
ATOM 1960 C CA . ILE A 1 232 ? -7.218 12.619 -7.172 1.00 79.31 232 ILE A CA 1
ATOM 1961 C C . ILE A 1 232 ? -5.829 13.155 -6.817 1.00 79.31 232 ILE A C 1
ATOM 1963 O O . ILE A 1 232 ? -4.879 12.965 -7.572 1.00 79.31 232 ILE A O 1
ATOM 1967 N N . ASN A 1 233 ? -5.687 13.738 -5.623 1.00 71.19 233 ASN A N 1
ATOM 1968 C CA . ASN A 1 233 ? -4.449 14.380 -5.150 1.00 71.19 233 ASN A CA 1
ATOM 1969 C C . ASN A 1 233 ? -3.199 13.484 -5.213 1.00 71.19 233 ASN A C 1
ATOM 1971 O O . ASN A 1 233 ? -2.088 13.979 -5.370 1.00 71.19 233 ASN A O 1
ATOM 1975 N N . ALA A 1 234 ? -3.358 12.163 -5.100 1.00 74.62 234 ALA A N 1
ATOM 1976 C CA . ALA A 1 234 ? -2.235 11.228 -5.148 1.00 74.62 234 ALA A CA 1
ATOM 1977 C C . ALA A 1 234 ? -1.663 10.996 -6.567 1.00 74.62 234 ALA A C 1
ATOM 1979 O O . ALA A 1 234 ? -0.610 10.374 -6.710 1.00 74.62 234 ALA A O 1
ATOM 1980 N N . ALA A 1 235 ? -2.340 11.477 -7.614 1.00 83.62 235 ALA A N 1
ATOM 1981 C CA . ALA A 1 235 ? -1.989 11.202 -9.003 1.00 83.62 235 ALA A CA 1
ATOM 1982 C C . ALA A 1 235 ? -0.582 11.677 -9.388 1.00 83.62 235 ALA A C 1
ATOM 1984 O O . ALA A 1 235 ? 0.164 10.938 -10.026 1.00 83.62 235 ALA A O 1
ATOM 1985 N N . GLU A 1 236 ? -0.198 12.881 -8.965 1.00 80.25 236 GLU A N 1
ATOM 1986 C CA . GLU A 1 236 ? 1.081 13.510 -9.319 1.00 80.25 236 GLU A CA 1
ATOM 1987 C C . GLU A 1 236 ? 2.279 12.721 -8.762 1.00 80.25 236 GLU A C 1
ATOM 1989 O O . GLU A 1 236 ? 3.285 12.524 -9.450 1.00 80.25 236 GLU A O 1
ATOM 1994 N N . TYR A 1 237 ? 2.148 12.179 -7.546 1.00 78.56 237 TYR A N 1
ATOM 1995 C CA . TYR A 1 237 ? 3.166 11.317 -6.939 1.00 78.56 237 TYR A CA 1
ATOM 1996 C C . TYR A 1 237 ? 3.317 9.998 -7.705 1.00 78.56 237 TYR A C 1
ATOM 1998 O O . TYR A 1 237 ? 4.434 9.541 -7.949 1.00 78.56 237 TYR A O 1
ATOM 2006 N N . LEU A 1 238 ? 2.204 9.392 -8.132 1.00 83.44 238 LEU A N 1
ATOM 2007 C CA . LEU A 1 238 ? 2.242 8.164 -8.929 1.00 83.44 238 LEU A CA 1
ATOM 2008 C C . LEU A 1 238 ? 2.802 8.411 -10.330 1.00 83.44 238 LEU A C 1
ATOM 2010 O O . LEU A 1 238 ? 3.565 7.587 -10.821 1.00 83.44 238 LEU A O 1
ATOM 2014 N N . ILE A 1 239 ? 2.497 9.551 -10.955 1.00 86.81 239 ILE A N 1
ATOM 2015 C CA . ILE A 1 239 ? 3.111 9.955 -12.228 1.00 86.81 239 ILE A CA 1
ATOM 2016 C C . ILE A 1 239 ? 4.623 10.136 -12.044 1.00 86.81 239 ILE A C 1
ATOM 2018 O O . ILE A 1 239 ? 5.392 9.627 -12.855 1.00 86.81 239 ILE A O 1
ATOM 2022 N N . SER A 1 240 ? 5.055 10.762 -10.946 1.00 82.06 240 SER A N 1
ATOM 2023 C CA . SER A 1 240 ? 6.475 10.951 -10.614 1.00 82.06 240 SER A CA 1
ATOM 2024 C C . SER A 1 240 ? 7.229 9.626 -10.467 1.00 82.06 240 SER A C 1
ATOM 2026 O O . SER A 1 240 ? 8.293 9.443 -11.054 1.00 82.06 240 SER A O 1
ATOM 2028 N N . ILE A 1 241 ? 6.666 8.660 -9.734 1.00 81.38 241 ILE A N 1
ATOM 2029 C CA . ILE A 1 241 ? 7.234 7.304 -9.618 1.00 81.38 241 ILE A CA 1
ATOM 2030 C C . ILE A 1 241 ? 7.166 6.582 -10.972 1.00 81.38 241 ILE A C 1
ATOM 2032 O O . ILE A 1 241 ? 8.103 5.893 -11.378 1.00 81.38 241 ILE A O 1
ATOM 2036 N N . GLY A 1 242 ? 6.060 6.756 -11.691 1.00 87.12 242 GLY A N 1
ATOM 2037 C CA . GLY A 1 242 ? 5.803 6.164 -12.992 1.00 87.12 242 GLY A CA 1
ATOM 2038 C C . GLY A 1 242 ? 6.768 6.631 -14.080 1.00 87.12 242 GLY A C 1
ATOM 2039 O O . GLY A 1 242 ? 7.129 5.826 -14.934 1.00 87.12 242 GLY A O 1
ATOM 2040 N N . LEU A 1 243 ? 7.282 7.865 -14.021 1.00 86.25 243 LEU A N 1
ATOM 2041 C CA . LEU A 1 243 ? 8.315 8.368 -14.937 1.00 86.25 243 LEU A CA 1
ATOM 2042 C C . LEU A 1 243 ? 9.577 7.502 -14.962 1.00 86.25 243 LEU A C 1
ATOM 2044 O O . LEU A 1 243 ? 10.256 7.444 -15.986 1.00 86.25 243 LEU A O 1
ATOM 2048 N N . LEU A 1 244 ? 9.877 6.779 -13.878 1.00 84.94 244 LEU A N 1
ATOM 2049 C CA . LEU A 1 244 ? 10.985 5.822 -13.853 1.00 84.94 244 LEU A CA 1
ATOM 2050 C C . LEU A 1 244 ? 10.841 4.747 -14.944 1.00 84.94 244 LEU A C 1
ATOM 2052 O O . LEU A 1 244 ? 11.849 4.220 -15.411 1.00 84.94 244 LEU A O 1
ATOM 2056 N N . SER A 1 245 ? 9.614 4.433 -15.381 1.00 88.44 245 SER A N 1
ATOM 2057 C CA . SER A 1 245 ? 9.372 3.563 -16.542 1.00 88.44 245 SER A CA 1
ATOM 2058 C C . SER A 1 245 ? 9.873 4.187 -17.846 1.00 88.44 245 SER A C 1
ATOM 2060 O O . SER A 1 245 ? 10.544 3.514 -18.624 1.00 88.44 245 SER A O 1
ATOM 2062 N N . GLN A 1 246 ? 9.635 5.484 -18.051 1.00 91.12 246 GLN A N 1
ATOM 2063 C CA . GLN A 1 246 ? 10.060 6.210 -19.247 1.00 91.12 246 GLN A CA 1
ATOM 2064 C C . GLN A 1 246 ? 11.589 6.327 -19.293 1.00 91.12 246 GLN A C 1
ATOM 2066 O O . GLN A 1 246 ? 12.208 6.051 -20.319 1.00 91.12 246 GLN A O 1
ATOM 2071 N N . LEU A 1 247 ? 12.220 6.606 -18.149 1.00 86.75 247 LEU A N 1
ATOM 2072 C CA . LEU A 1 247 ? 13.682 6.580 -18.019 1.00 86.75 247 LEU A CA 1
ATOM 2073 C C . LEU A 1 247 ? 14.261 5.188 -18.282 1.00 86.75 247 LEU A C 1
ATOM 2075 O O . LEU A 1 247 ? 15.329 5.060 -18.876 1.00 86.75 247 LEU A O 1
ATOM 2079 N N . SER A 1 248 ? 13.559 4.137 -17.862 1.00 86.44 248 SER A N 1
ATOM 2080 C CA . SER A 1 248 ? 13.972 2.754 -18.100 1.00 86.44 248 SER A CA 1
ATOM 2081 C C . SER A 1 248 ? 13.923 2.375 -19.586 1.00 86.44 248 SER A C 1
ATOM 2083 O O . SER A 1 248 ? 14.864 1.743 -20.077 1.00 86.44 248 SER A O 1
ATOM 2085 N N . ILE A 1 249 ? 12.901 2.825 -20.326 1.00 90.12 249 ILE A N 1
ATOM 2086 C CA . ILE A 1 249 ? 12.833 2.663 -21.788 1.00 90.12 249 ILE A CA 1
ATOM 2087 C C . ILE A 1 249 ? 14.030 3.361 -22.442 1.00 90.12 249 ILE A C 1
ATOM 2089 O O . ILE A 1 249 ? 14.769 2.730 -23.192 1.00 90.12 249 ILE A O 1
ATOM 2093 N N . LEU A 1 250 ? 14.284 4.627 -22.105 1.00 88.94 250 LEU A N 1
ATOM 2094 C CA . LEU A 1 250 ? 15.406 5.399 -22.658 1.00 88.94 250 LEU A CA 1
ATOM 2095 C C . LEU A 1 250 ? 16.750 4.729 -22.347 1.00 88.94 250 LEU A C 1
ATOM 2097 O O . LEU A 1 250 ? 17.567 4.504 -23.236 1.00 88.94 250 LEU A O 1
ATOM 2101 N N . ASN A 1 251 ? 16.930 4.279 -21.106 1.00 85.38 251 ASN A N 1
ATOM 2102 C CA . ASN A 1 251 ? 18.112 3.531 -20.699 1.00 85.38 251 ASN A CA 1
ATOM 2103 C C . ASN A 1 251 ? 18.267 2.209 -21.472 1.00 85.38 251 ASN A C 1
ATOM 2105 O O . ASN A 1 251 ? 19.387 1.794 -21.753 1.00 85.38 251 ASN A O 1
ATOM 2109 N N . THR A 1 252 ? 17.170 1.551 -21.868 1.00 85.56 252 THR A N 1
ATOM 2110 C CA . THR A 1 252 ? 17.221 0.367 -22.745 1.00 85.56 252 THR A CA 1
ATOM 2111 C C . THR A 1 252 ? 17.917 0.669 -24.063 1.00 85.56 252 THR A C 1
ATOM 2113 O O . THR A 1 252 ? 18.751 -0.120 -24.505 1.00 85.56 252 THR A O 1
ATOM 2116 N N . PHE A 1 253 ? 17.622 1.828 -24.634 1.00 87.31 253 PHE A N 1
ATOM 2117 C CA . PHE A 1 253 ? 18.171 2.308 -25.894 1.00 87.31 253 PHE A CA 1
ATOM 2118 C C . PHE A 1 253 ? 19.612 2.834 -25.770 1.00 87.31 253 PHE A C 1
ATOM 2120 O O . PHE A 1 253 ? 20.389 2.747 -26.721 1.00 87.31 253 PHE A O 1
ATOM 2127 N N . PHE A 1 254 ? 20.039 3.274 -24.583 1.00 84.44 254 PHE A N 1
ATOM 2128 C CA . PHE A 1 254 ? 21.427 3.707 -24.352 1.00 84.44 254 PHE A CA 1
ATOM 2129 C C . PHE A 1 254 ? 22.432 2.549 -24.291 1.00 84.44 254 PHE A C 1
ATOM 2131 O O . PHE A 1 254 ? 23.638 2.758 -24.435 1.00 84.44 254 PHE A O 1
ATOM 2138 N N . HIS A 1 255 ? 21.963 1.307 -24.143 1.00 78.56 255 HIS A N 1
ATOM 2139 C CA . HIS A 1 255 ? 22.796 0.117 -24.311 1.00 78.56 255 HIS A CA 1
ATOM 2140 C C . HIS A 1 255 ? 22.931 -0.251 -25.792 1.00 78.56 255 HIS A C 1
ATOM 2142 O O . HIS A 1 255 ? 22.467 -1.305 -26.226 1.00 78.56 255 HIS A O 1
ATOM 2148 N N . VAL A 1 256 ? 23.607 0.610 -26.554 1.00 81.12 256 VAL A N 1
ATOM 2149 C CA . VAL A 1 256 ? 23.806 0.485 -28.012 1.00 81.12 256 VAL A CA 1
ATOM 2150 C C . VAL A 1 256 ? 24.413 -0.867 -28.416 1.00 81.12 256 VAL A C 1
ATOM 2152 O O . VAL A 1 256 ? 24.115 -1.401 -29.479 1.00 81.12 256 VAL A O 1
ATOM 2155 N N . HIS A 1 257 ? 25.219 -1.469 -27.540 1.00 74.19 257 HIS A N 1
ATOM 2156 C CA . HIS A 1 257 ? 25.805 -2.790 -27.767 1.00 74.19 257 HIS A CA 1
ATOM 2157 C C . HIS A 1 257 ? 24.777 -3.931 -27.815 1.00 74.19 257 HIS A C 1
ATOM 2159 O O . HIS A 1 257 ? 25.041 -4.998 -28.372 1.00 74.19 257 HIS A O 1
ATOM 2165 N N . THR A 1 258 ? 23.581 -3.750 -27.252 1.00 76.19 258 THR A N 1
ATOM 2166 C CA . THR A 1 258 ? 22.515 -4.753 -27.359 1.00 76.19 258 THR A CA 1
ATOM 2167 C C . THR A 1 258 ? 21.861 -4.700 -28.745 1.00 76.19 258 THR A C 1
ATOM 2169 O O . THR A 1 258 ? 21.683 -3.609 -29.282 1.00 76.19 258 THR A O 1
ATOM 2172 N N . PRO A 1 259 ? 21.524 -5.847 -29.375 1.00 79.75 259 PRO A N 1
ATOM 2173 C CA . PRO A 1 259 ? 20.866 -5.825 -30.680 1.00 79.75 259 PRO A CA 1
ATOM 2174 C C . PRO A 1 259 ? 19.565 -5.023 -30.610 1.00 79.75 259 PRO A C 1
ATOM 2176 O O . PRO A 1 259 ? 18.779 -5.202 -29.676 1.00 79.75 259 PRO A O 1
ATOM 2179 N N . ILE A 1 260 ? 19.326 -4.162 -31.601 1.00 82.25 260 ILE A N 1
ATOM 2180 C CA . ILE A 1 260 ? 18.184 -3.243 -31.561 1.00 82.25 260 ILE A CA 1
ATOM 2181 C C . ILE A 1 260 ? 16.845 -3.987 -31.544 1.00 82.25 260 ILE A C 1
ATOM 2183 O O . ILE A 1 260 ? 15.946 -3.594 -30.809 1.00 82.25 260 ILE A O 1
ATOM 2187 N N . SER A 1 261 ? 16.749 -5.121 -32.247 1.00 83.31 261 SER A N 1
ATOM 2188 C CA . SER A 1 261 ? 15.583 -6.014 -32.225 1.00 83.31 261 SER A CA 1
ATOM 2189 C C . SER A 1 261 ? 15.257 -6.504 -30.813 1.00 83.31 261 SER A C 1
ATOM 2191 O O . SER A 1 261 ? 14.108 -6.448 -30.381 1.00 83.31 261 SER A O 1
ATOM 2193 N N . ILE A 1 262 ? 16.277 -6.913 -30.056 1.00 83.38 262 ILE A N 1
ATOM 2194 C CA . ILE A 1 262 ? 16.129 -7.353 -28.667 1.00 83.38 262 ILE A CA 1
ATOM 2195 C C . ILE A 1 262 ? 15.687 -6.185 -27.784 1.00 83.38 262 ILE A C 1
ATOM 2197 O O . ILE A 1 262 ? 14.790 -6.348 -26.961 1.00 83.38 262 ILE A O 1
ATOM 2201 N N . SER A 1 263 ? 16.277 -5.000 -27.949 1.00 86.25 263 SER A N 1
ATOM 2202 C CA . SER A 1 263 ? 15.880 -3.809 -27.187 1.00 86.25 263 SER A CA 1
ATOM 2203 C C . SER A 1 263 ? 14.438 -3.386 -27.462 1.00 86.25 263 SER A C 1
ATOM 2205 O O . SER A 1 263 ? 13.712 -3.100 -26.512 1.00 86.25 263 SER A O 1
ATOM 2207 N N . ILE A 1 264 ? 13.996 -3.438 -28.721 1.00 89.81 264 ILE A N 1
ATOM 2208 C CA . ILE A 1 264 ? 12.602 -3.188 -29.107 1.00 89.81 264 ILE A CA 1
ATOM 2209 C C . ILE A 1 264 ? 11.673 -4.203 -28.431 1.00 89.81 264 ILE A C 1
ATOM 2211 O O . ILE A 1 264 ? 10.718 -3.797 -27.774 1.00 89.81 264 ILE A O 1
ATOM 2215 N N . LEU A 1 265 ? 11.979 -5.504 -28.513 1.00 89.75 265 LEU A N 1
ATOM 2216 C CA . LEU A 1 265 ? 11.170 -6.549 -27.874 1.00 89.75 265 LEU A CA 1
ATOM 2217 C C . LEU A 1 265 ? 11.046 -6.352 -26.358 1.00 89.75 265 LEU A C 1
ATOM 2219 O O . LEU A 1 265 ? 9.943 -6.453 -25.824 1.00 89.75 265 LEU A O 1
ATOM 2223 N N . ARG A 1 266 ? 12.139 -6.010 -25.657 1.00 88.50 266 ARG A N 1
ATOM 2224 C CA . ARG A 1 266 ? 12.088 -5.729 -24.207 1.00 88.50 266 ARG A CA 1
ATOM 2225 C C . ARG A 1 266 ? 11.109 -4.608 -23.880 1.00 88.50 266 ARG A C 1
ATOM 2227 O O . ARG A 1 266 ? 10.343 -4.744 -22.929 1.00 88.50 266 ARG A O 1
ATOM 2234 N N . VAL A 1 267 ? 11.149 -3.521 -24.652 1.00 91.69 267 VAL A N 1
ATOM 2235 C CA . VAL A 1 267 ? 10.283 -2.356 -24.438 1.00 91.69 267 VAL A CA 1
ATOM 2236 C C . VAL A 1 267 ? 8.830 -2.698 -24.753 1.00 91.69 267 VAL A C 1
ATOM 2238 O O . VAL A 1 267 ? 7.951 -2.362 -23.965 1.00 91.69 267 VAL A O 1
ATOM 2241 N N . LEU A 1 268 ? 8.567 -3.424 -25.843 1.00 92.75 268 LEU A N 1
ATOM 2242 C CA . LEU A 1 268 ? 7.215 -3.872 -26.186 1.00 92.75 268 LEU A CA 1
ATOM 2243 C C . LEU A 1 268 ? 6.616 -4.758 -25.088 1.00 92.75 268 LEU A C 1
ATOM 2245 O O . LEU A 1 268 ? 5.487 -4.516 -24.668 1.00 92.75 268 LEU A O 1
ATOM 2249 N N . TYR A 1 269 ? 7.378 -5.722 -24.559 1.00 92.06 269 TYR A N 1
ATOM 2250 C CA . TYR A 1 269 ? 6.929 -6.529 -23.422 1.00 92.06 269 TYR A CA 1
ATOM 2251 C C . TYR A 1 269 ? 6.709 -5.688 -22.161 1.00 92.06 269 TYR A C 1
ATOM 2253 O O . TYR A 1 269 ? 5.707 -5.877 -21.474 1.00 92.06 269 TYR A O 1
ATOM 2261 N N . GLY A 1 270 ? 7.600 -4.736 -21.866 1.00 91.38 270 GLY A N 1
ATOM 2262 C CA . GLY A 1 270 ? 7.452 -3.822 -20.731 1.00 91.38 270 GLY A CA 1
ATOM 2263 C C . GLY A 1 270 ? 6.167 -2.993 -20.810 1.00 91.38 270 GLY A C 1
ATOM 2264 O O . GLY A 1 270 ? 5.413 -2.927 -19.839 1.00 91.38 270 GLY A O 1
ATOM 2265 N N . ILE A 1 271 ? 5.876 -2.419 -21.981 1.00 93.62 271 ILE A N 1
ATOM 2266 C CA . ILE A 1 271 ? 4.655 -1.643 -22.235 1.00 93.62 271 ILE A CA 1
ATOM 2267 C C . ILE A 1 271 ? 3.417 -2.542 -22.159 1.00 93.62 271 ILE A C 1
ATOM 2269 O O . ILE A 1 271 ? 2.450 -2.174 -21.496 1.00 93.62 271 ILE A O 1
ATOM 2273 N N . LEU A 1 272 ? 3.439 -3.718 -22.794 1.00 94.19 272 LEU A N 1
ATOM 2274 C CA . LEU A 1 272 ? 2.303 -4.642 -22.829 1.00 94.19 272 LEU A CA 1
ATOM 2275 C C . LEU A 1 272 ? 1.934 -5.138 -21.428 1.00 94.19 272 LEU A C 1
ATOM 2277 O O . LEU A 1 272 ? 0.791 -4.984 -20.995 1.00 94.19 272 LEU A O 1
ATOM 2281 N N . PHE A 1 273 ? 2.896 -5.696 -20.690 1.00 91.94 273 PHE A N 1
ATOM 2282 C CA . PHE A 1 273 ? 2.641 -6.175 -19.333 1.00 91.94 273 PHE A CA 1
ATOM 2283 C C . PHE A 1 273 ? 2.285 -5.028 -18.395 1.00 91.94 273 PHE A C 1
ATOM 2285 O O . PHE A 1 273 ? 1.383 -5.175 -17.570 1.00 91.94 273 PHE A O 1
ATOM 2292 N N . GLY A 1 274 ? 2.931 -3.872 -18.552 1.00 93.50 274 GLY A N 1
ATOM 2293 C CA . GLY A 1 274 ? 2.610 -2.675 -17.789 1.00 93.50 274 GLY A CA 1
ATOM 2294 C C . GLY A 1 274 ? 1.189 -2.167 -18.025 1.00 93.50 274 GLY A C 1
ATOM 2295 O O . GLY A 1 274 ? 0.498 -1.794 -17.079 1.00 93.50 274 GLY A O 1
ATOM 2296 N N . PHE A 1 275 ? 0.713 -2.219 -19.268 1.00 94.75 275 PHE A N 1
ATOM 2297 C CA . PHE A 1 275 ? -0.656 -1.870 -19.626 1.00 94.75 275 PHE A CA 1
ATOM 2298 C C . PHE A 1 275 ? -1.672 -2.841 -19.012 1.00 94.75 275 PHE A C 1
ATOM 2300 O O . PHE A 1 275 ? -2.611 -2.404 -18.346 1.00 94.75 275 PHE A O 1
ATOM 2307 N N . LEU A 1 276 ? -1.461 -4.153 -19.171 1.00 94.88 276 LEU A N 1
ATOM 2308 C CA . LEU A 1 276 ? -2.351 -5.186 -18.627 1.00 94.88 276 LEU A CA 1
ATOM 2309 C C . LEU A 1 276 ? -2.448 -5.102 -17.099 1.00 94.88 276 LEU A C 1
ATOM 2311 O O . LEU A 1 276 ? -3.540 -5.019 -16.534 1.00 94.88 276 LEU A O 1
ATOM 2315 N N . THR A 1 277 ? -1.299 -5.065 -16.424 1.00 92.56 277 THR A N 1
ATOM 2316 C CA . THR A 1 277 ? -1.240 -4.949 -14.960 1.00 92.56 277 THR A CA 1
ATOM 2317 C C . THR A 1 277 ? -1.781 -3.606 -14.472 1.00 92.56 277 THR A C 1
ATOM 2319 O O . THR A 1 277 ? -2.449 -3.553 -13.441 1.00 92.56 277 THR A O 1
ATOM 2322 N N . GLY A 1 278 ? -1.583 -2.525 -15.229 1.00 93.75 278 GLY A N 1
ATOM 2323 C CA . GLY A 1 278 ? -2.092 -1.204 -14.878 1.00 93.75 278 GLY A CA 1
ATOM 2324 C C . GLY A 1 278 ? -3.613 -1.101 -15.013 1.00 93.75 278 GLY A C 1
ATOM 2325 O O . GLY A 1 278 ? -4.250 -0.451 -14.188 1.00 93.75 278 GLY A O 1
ATOM 2326 N N . ILE A 1 279 ? -4.226 -1.790 -15.985 1.00 93.88 279 ILE A N 1
ATOM 2327 C CA . ILE A 1 279 ? -5.691 -1.915 -16.076 1.00 93.88 279 ILE A CA 1
ATOM 2328 C C . ILE A 1 279 ? -6.244 -2.665 -14.866 1.00 93.88 279 ILE A C 1
ATOM 2330 O O . ILE A 1 279 ? -7.243 -2.232 -14.289 1.00 93.88 279 ILE A O 1
ATOM 2334 N N . ILE A 1 280 ? -5.601 -3.764 -14.463 1.00 91.00 280 ILE A N 1
ATOM 2335 C CA . ILE A 1 280 ? -5.994 -4.518 -13.265 1.00 91.00 280 ILE A CA 1
ATOM 2336 C C . ILE A 1 280 ? -5.923 -3.606 -12.038 1.00 91.00 280 ILE A C 1
ATOM 2338 O O . ILE A 1 280 ? -6.891 -3.511 -11.284 1.00 91.00 280 ILE A O 1
ATOM 2342 N N . LEU A 1 281 ? -4.818 -2.875 -11.878 1.00 89.50 281 LEU A N 1
ATOM 2343 C CA . LEU A 1 281 ? -4.618 -1.958 -10.761 1.00 89.50 281 LEU A CA 1
ATOM 2344 C C . LEU A 1 281 ? -5.654 -0.823 -10.752 1.00 89.50 281 LEU A C 1
ATOM 2346 O O . LEU A 1 281 ? -6.251 -0.542 -9.714 1.00 89.50 281 LEU A O 1
ATOM 2350 N N . LYS A 1 282 ? -5.943 -0.227 -11.916 1.00 91.31 282 LYS A N 1
ATOM 2351 C CA . LYS A 1 282 ? -7.027 0.750 -12.094 1.00 91.31 282 LYS A CA 1
ATOM 2352 C C . LYS A 1 282 ? -8.372 0.161 -11.667 1.00 91.31 282 LYS A C 1
ATOM 2354 O O . LYS A 1 282 ? -9.102 0.802 -10.917 1.00 91.31 282 LYS A O 1
ATOM 2359 N N . LYS A 1 283 ? -8.718 -1.042 -12.138 1.00 89.69 283 LYS A N 1
ATOM 2360 C CA . LYS A 1 283 ? -9.990 -1.699 -11.804 1.00 89.69 283 LYS A CA 1
ATOM 2361 C C . LYS A 1 283 ? -10.109 -1.911 -10.299 1.00 89.69 283 LYS A C 1
ATOM 2363 O O . LYS A 1 283 ? -11.148 -1.608 -9.734 1.00 89.69 283 LYS A O 1
ATOM 2368 N N . ILE A 1 284 ? -9.044 -2.373 -9.655 1.00 85.56 284 ILE A N 1
ATOM 2369 C CA . ILE A 1 284 ? -8.998 -2.565 -8.205 1.00 85.56 284 ILE A CA 1
ATOM 2370 C C . ILE A 1 284 ? -9.185 -1.235 -7.455 1.00 85.56 284 ILE A C 1
ATOM 2372 O O . ILE A 1 284 ? -9.907 -1.186 -6.462 1.00 85.56 284 ILE A O 1
ATOM 2376 N N . TYR A 1 285 ? -8.566 -0.154 -7.933 1.00 87.25 285 TYR A N 1
ATOM 2377 C CA . TYR A 1 285 ? -8.654 1.158 -7.295 1.00 87.25 285 TYR A CA 1
ATOM 2378 C C . TYR A 1 285 ? -10.058 1.777 -7.403 1.00 87.25 285 TYR A C 1
ATOM 2380 O O . TYR A 1 285 ? -10.590 2.272 -6.412 1.00 87.25 285 TYR A O 1
ATOM 2388 N N . PHE A 1 286 ? -10.665 1.745 -8.596 1.00 87.19 286 PHE A N 1
ATOM 2389 C CA . PHE A 1 286 ? -11.942 2.419 -8.866 1.00 87.19 286 PHE A CA 1
ATOM 2390 C C . PHE A 1 286 ? -13.181 1.545 -8.615 1.00 87.19 286 PHE A C 1
ATOM 2392 O O . PHE A 1 286 ? -14.221 2.078 -8.238 1.00 87.19 286 PHE A O 1
ATOM 2399 N N . ASN A 1 287 ? -13.091 0.218 -8.758 1.00 88.88 287 ASN A N 1
ATOM 2400 C CA . ASN A 1 287 ? -14.228 -0.699 -8.586 1.00 88.88 287 ASN A CA 1
ATOM 2401 C C . ASN A 1 287 ? -14.169 -1.425 -7.237 1.00 88.88 287 ASN A C 1
ATOM 2403 O O . ASN A 1 287 ? -14.279 -2.653 -7.173 1.00 88.88 287 ASN A O 1
ATOM 2407 N N . LYS A 1 288 ? -13.998 -0.660 -6.158 1.00 88.88 288 LYS A N 1
ATOM 2408 C CA . LYS A 1 288 ? -14.039 -1.196 -4.794 1.00 88.88 288 LYS A CA 1
ATOM 2409 C C . LYS A 1 288 ? -15.437 -1.703 -4.446 1.00 88.88 288 LYS A C 1
ATOM 2411 O O . LYS A 1 288 ? -16.447 -1.079 -4.781 1.00 88.88 288 LYS A O 1
ATOM 2416 N N . LYS A 1 289 ? -15.492 -2.812 -3.714 1.00 90.69 289 LYS A N 1
ATOM 2417 C CA . LYS A 1 289 ? -16.727 -3.372 -3.165 1.00 90.69 289 LYS A CA 1
ATOM 2418 C C . LYS A 1 289 ? -17.278 -2.466 -2.065 1.00 90.69 289 LYS A C 1
ATOM 2420 O O . LYS A 1 289 ? -16.522 -1.992 -1.215 1.00 90.69 289 LYS A O 1
ATOM 2425 N N . SER A 1 290 ? -18.599 -2.277 -2.052 1.00 91.94 290 SER A N 1
ATOM 2426 C CA . SER A 1 290 ? -19.339 -1.678 -0.931 1.00 91.94 290 SER A CA 1
ATOM 2427 C C . SER A 1 290 ? -19.335 -2.627 0.272 1.00 91.94 290 SER A C 1
ATOM 2429 O O . SER A 1 290 ? -20.335 -3.260 0.588 1.00 91.94 290 SER A O 1
ATOM 2431 N N . GLU A 1 291 ? -18.163 -2.770 0.880 1.00 93.88 291 GLU A N 1
ATOM 2432 C CA . GLU A 1 291 ? -17.872 -3.596 2.046 1.00 93.88 291 GLU A CA 1
ATOM 2433 C C . GLU A 1 291 ? -16.998 -2.790 3.019 1.00 93.88 291 GLU A C 1
ATOM 2435 O O . GLU A 1 291 ? -16.165 -1.974 2.599 1.00 93.88 291 GLU A O 1
ATOM 2440 N N . VAL A 1 292 ? -17.200 -3.034 4.312 1.00 96.50 292 VAL A N 1
ATOM 2441 C CA . VAL A 1 292 ? -16.397 -2.509 5.417 1.00 96.50 292 VAL A CA 1
ATOM 2442 C C . VAL A 1 292 ? -15.440 -3.594 5.907 1.00 96.50 292 VAL A C 1
ATOM 2444 O O . VAL A 1 292 ? -15.873 -4.650 6.362 1.00 96.50 292 VAL A O 1
ATOM 2447 N N . TYR A 1 293 ? -14.134 -3.341 5.862 1.00 97.00 293 TYR A N 1
ATOM 2448 C CA . TYR A 1 293 ? -13.145 -4.250 6.444 1.00 97.00 293 TYR A CA 1
ATOM 2449 C C . TYR A 1 293 ? -12.644 -3.709 7.785 1.00 97.00 293 TYR A C 1
ATOM 2451 O O . TYR A 1 293 ? -12.053 -2.632 7.855 1.00 97.00 293 TYR A O 1
ATOM 2459 N N . VAL A 1 294 ? -12.904 -4.443 8.864 1.00 96.69 294 VAL A N 1
ATOM 2460 C CA . VAL A 1 294 ? -12.610 -4.010 10.231 1.00 96.69 294 VAL A CA 1
ATOM 2461 C C . VAL A 1 294 ? -11.314 -4.641 10.720 1.00 96.69 294 VAL A C 1
ATOM 2463 O O . VAL A 1 294 ? -11.113 -5.854 10.666 1.00 96.69 294 VAL A O 1
ATOM 2466 N N . VAL A 1 295 ? -10.436 -3.793 11.233 1.00 95.56 295 VAL A N 1
ATOM 2467 C CA . VAL A 1 295 ? -9.093 -4.113 11.693 1.00 95.56 295 VAL A CA 1
ATOM 2468 C C . VAL A 1 295 ? -9.011 -3.788 13.184 1.00 95.56 295 VAL A C 1
ATOM 2470 O O . VAL A 1 295 ? -9.243 -2.654 13.595 1.00 95.56 295 VAL A O 1
ATOM 2473 N N . GLY A 1 296 ? -8.684 -4.791 13.996 1.00 91.56 296 GLY A N 1
ATOM 2474 C CA . GLY A 1 296 ? -8.623 -4.695 15.455 1.00 91.56 296 GLY A CA 1
ATOM 2475 C C . GLY A 1 296 ? -7.945 -5.919 16.068 1.00 91.56 296 GLY A C 1
ATOM 2476 O O . GLY A 1 296 ? -7.528 -6.831 15.348 1.00 91.56 296 GLY A O 1
ATOM 2477 N N . TYR A 1 297 ? -7.844 -5.962 17.397 1.00 88.62 297 TYR A N 1
ATOM 2478 C CA . TYR A 1 297 ? -7.300 -7.110 18.135 1.00 88.62 297 TYR A CA 1
ATOM 2479 C C . TYR A 1 297 ? -8.347 -8.216 18.364 1.00 88.62 297 TYR A C 1
ATOM 2481 O O . TYR A 1 297 ? -8.560 -8.669 19.482 1.00 88.62 297 TYR A O 1
ATOM 2489 N N . PHE A 1 298 ? -8.992 -8.682 17.294 1.00 90.75 298 PHE A N 1
ATOM 2490 C CA . PHE A 1 298 ? -10.062 -9.684 17.369 1.00 90.75 298 PHE A CA 1
ATOM 2491 C C . PHE A 1 298 ? -9.537 -11.125 17.314 1.00 90.75 298 PHE A C 1
ATOM 2493 O O . PHE A 1 298 ? -8.566 -11.407 16.603 1.00 90.75 298 PHE A O 1
ATOM 2500 N N . GLY A 1 299 ? -10.203 -12.048 18.019 1.00 84.75 299 GLY A N 1
ATOM 2501 C CA . GLY A 1 299 ? -9.878 -13.481 18.024 1.00 84.75 299 GLY A CA 1
ATOM 2502 C C . GLY A 1 299 ? -8.891 -13.913 19.115 1.00 84.75 299 GLY A C 1
ATOM 2503 O O . GLY A 1 299 ? -8.623 -15.101 19.262 1.00 84.75 299 GLY A O 1
ATOM 2504 N N . PHE A 1 300 ? -8.392 -12.972 19.924 1.00 84.06 300 PHE A N 1
ATOM 2505 C CA . PHE A 1 300 ? -7.474 -13.247 21.038 1.00 84.06 300 PHE A CA 1
ATOM 2506 C C . PHE A 1 300 ? -8.186 -13.533 22.370 1.00 84.06 300 PHE A C 1
ATOM 2508 O O . PHE A 1 300 ? -7.518 -13.627 23.397 1.00 84.06 300 PHE A O 1
ATOM 2515 N N . GLN A 1 301 ? -9.522 -13.647 22.370 1.00 81.81 301 GLN A N 1
ATOM 2516 C CA . GLN A 1 301 ? -10.335 -13.897 23.571 1.00 81.81 301 GLN A CA 1
ATOM 2517 C C . GLN A 1 301 ? -10.143 -12.830 24.667 1.00 81.81 301 GLN A C 1
ATOM 2519 O O . GLN A 1 301 ? -10.223 -13.106 25.862 1.00 81.81 301 GLN A O 1
ATOM 2524 N N . ASN A 1 302 ? -9.877 -11.585 24.267 1.00 84.81 302 ASN A N 1
ATOM 2525 C CA . ASN A 1 302 ? -9.873 -10.448 25.178 1.00 84.81 302 ASN A CA 1
ATOM 2526 C C . ASN A 1 302 ? -11.285 -9.870 25.247 1.00 84.81 302 ASN A C 1
ATOM 2528 O O . ASN A 1 302 ? -11.777 -9.360 24.243 1.00 84.81 302 ASN A O 1
ATOM 2532 N N . PHE A 1 303 ? -11.899 -9.899 26.432 1.00 85.88 303 PHE A N 1
ATOM 2533 C CA . PHE A 1 303 ? -13.268 -9.428 26.657 1.00 85.88 303 PHE A CA 1
ATOM 2534 C C . PHE A 1 303 ? -13.561 -8.075 25.989 1.00 85.88 303 PHE A C 1
ATOM 2536 O O . PHE A 1 303 ? -14.557 -7.927 25.294 1.00 85.88 303 PHE A O 1
ATOM 2543 N N . GLY A 1 304 ? -12.662 -7.098 26.145 1.00 86.75 304 GLY A N 1
ATOM 2544 C CA . GLY A 1 304 ? -12.866 -5.765 25.578 1.00 86.75 304 GLY A CA 1
ATOM 2545 C C . GLY A 1 304 ? -12.879 -5.731 24.049 1.00 86.75 304 GLY A C 1
ATOM 2546 O O . GLY A 1 304 ? -13.693 -5.029 23.461 1.00 86.75 304 GLY A O 1
ATOM 2547 N N . ASP A 1 305 ? -11.996 -6.490 23.399 1.00 88.94 305 ASP A N 1
ATOM 2548 C CA . ASP A 1 305 ? -11.926 -6.527 21.935 1.00 88.94 305 ASP A CA 1
ATOM 2549 C C . ASP A 1 305 ? -13.088 -7.349 21.348 1.00 88.94 305 ASP A C 1
ATOM 2551 O O . ASP A 1 305 ? -13.653 -6.972 20.321 1.00 88.94 305 ASP A O 1
ATOM 2555 N N . GLU A 1 306 ? -13.503 -8.426 22.025 1.00 89.94 306 GLU A N 1
ATOM 2556 C CA . GLU A 1 306 ? -14.683 -9.212 21.638 1.00 89.94 306 GLU A CA 1
ATOM 2557 C C . GLU A 1 306 ? -15.989 -8.425 21.833 1.00 89.94 306 GLU A C 1
ATOM 2559 O O . GLU A 1 306 ? -16.885 -8.506 20.993 1.00 89.94 306 GLU A O 1
ATOM 2564 N N . LEU A 1 307 ? -16.078 -7.580 22.866 1.00 92.19 307 LEU A N 1
ATOM 2565 C CA . LEU A 1 307 ? -17.198 -6.657 23.058 1.00 92.19 307 LEU A CA 1
ATOM 2566 C C . LEU A 1 307 ? -17.309 -5.644 21.909 1.00 92.19 307 LEU A C 1
ATOM 2568 O O . LEU A 1 307 ? -18.394 -5.448 21.364 1.00 92.19 307 LEU A O 1
ATOM 2572 N N . ILE A 1 308 ? -16.191 -5.044 21.485 1.00 93.62 308 ILE A N 1
ATOM 2573 C CA . ILE A 1 308 ? -16.161 -4.149 20.315 1.00 93.62 308 ILE A CA 1
ATOM 2574 C C . ILE A 1 308 ? -16.598 -4.897 19.053 1.00 93.62 308 ILE A C 1
ATOM 2576 O O . ILE A 1 308 ? -17.374 -4.368 18.257 1.00 93.62 308 ILE A O 1
ATOM 2580 N N . LYS A 1 309 ? -16.105 -6.127 18.860 1.00 94.69 309 LYS A N 1
ATOM 2581 C CA . LYS A 1 309 ? -16.470 -6.972 17.717 1.00 94.69 309 LYS A CA 1
ATOM 2582 C C . LYS A 1 309 ? -17.972 -7.241 17.687 1.00 94.69 309 LYS A C 1
ATOM 2584 O O . LYS A 1 309 ? -18.587 -7.101 16.630 1.00 94.69 309 LYS A O 1
ATOM 2589 N N . LYS A 1 310 ? -18.558 -7.601 18.832 1.00 94.56 310 LYS A N 1
ATOM 2590 C CA . LYS A 1 310 ? -19.992 -7.868 18.994 1.00 94.56 310 LYS A CA 1
ATOM 2591 C C . LYS A 1 310 ? -20.823 -6.615 18.716 1.00 94.56 310 LYS A C 1
ATOM 2593 O O . LYS A 1 310 ? -21.714 -6.668 17.874 1.00 94.56 310 LYS A O 1
ATOM 2598 N N . ALA A 1 311 ? -20.449 -5.477 19.306 1.00 95.06 311 ALA A N 1
ATOM 2599 C CA . ALA A 1 311 ? -21.112 -4.194 19.076 1.00 95.06 311 ALA A CA 1
ATOM 2600 C C . ALA A 1 311 ? -21.094 -3.773 17.598 1.00 95.06 311 ALA A C 1
ATOM 2602 O O . ALA A 1 311 ? -22.115 -3.355 17.057 1.00 95.06 311 ALA A O 1
ATOM 2603 N N . LEU A 1 312 ? -19.947 -3.914 16.927 1.00 96.06 312 LEU A N 1
ATOM 2604 C CA . LEU A 1 312 ? -19.819 -3.604 15.503 1.00 96.06 312 LEU A CA 1
ATOM 2605 C C . LEU A 1 312 ? -20.596 -4.579 14.616 1.00 96.06 312 LEU A C 1
ATOM 2607 O O . LEU A 1 312 ? -21.220 -4.134 13.660 1.00 96.06 312 LEU A O 1
ATOM 2611 N N . SER A 1 313 ? -20.563 -5.880 14.917 1.00 96.25 313 SER A N 1
ATOM 2612 C CA . SER A 1 313 ? -21.280 -6.894 14.130 1.00 96.25 313 SER A CA 1
ATOM 2613 C C . SER A 1 313 ? -22.774 -6.598 14.114 1.00 96.25 313 SER A C 1
ATOM 2615 O O . SER A 1 313 ? -23.352 -6.458 13.042 1.00 96.25 313 SER A O 1
ATOM 2617 N N . GLU A 1 314 ? -23.367 -6.370 15.285 1.00 95.44 314 GLU A N 1
ATOM 2618 C CA . GLU A 1 314 ? -24.786 -6.025 15.373 1.00 95.44 314 GLU A CA 1
ATOM 2619 C C . GLU A 1 314 ? -25.101 -4.682 14.725 1.00 95.44 314 GLU A C 1
ATOM 2621 O O . GLU A 1 314 ? -26.085 -4.564 14.002 1.00 95.44 314 GLU A O 1
ATOM 2626 N N . PHE A 1 315 ? -24.243 -3.675 14.913 1.00 95.69 315 PHE A N 1
ATOM 2627 C CA . PHE A 1 315 ? -24.411 -2.393 14.239 1.00 95.69 315 PHE A CA 1
ATOM 2628 C C . PHE A 1 315 ? -24.436 -2.550 12.709 1.00 95.69 315 PHE A C 1
ATOM 2630 O O . PHE A 1 315 ? -25.266 -1.928 12.044 1.00 95.69 315 PHE A O 1
ATOM 2637 N N . PHE A 1 316 ? -23.561 -3.373 12.125 1.00 96.75 316 PHE A N 1
ATOM 2638 C CA . PHE A 1 316 ? -23.567 -3.599 10.681 1.00 96.75 316 PHE A CA 1
ATOM 2639 C C . PHE A 1 316 ? -24.758 -4.438 10.216 1.00 96.75 316 PHE A C 1
ATOM 2641 O O . PHE A 1 316 ? -25.326 -4.118 9.174 1.00 96.75 316 PHE A O 1
ATOM 2648 N N . GLU A 1 317 ? -25.145 -5.471 10.968 1.00 96.00 317 GLU A N 1
ATOM 2649 C CA . GLU A 1 317 ? -26.305 -6.321 10.669 1.00 96.00 317 GLU A CA 1
ATOM 2650 C C . GLU A 1 317 ? -27.609 -5.513 10.676 1.00 96.00 317 GLU A C 1
ATOM 2652 O O . GLU A 1 317 ? -28.362 -5.553 9.701 1.00 96.00 317 GLU A O 1
ATOM 2657 N N . GLU A 1 318 ? -27.834 -4.703 11.715 1.00 94.56 318 GLU A N 1
ATOM 2658 C CA . GLU A 1 318 ? -29.010 -3.832 11.842 1.00 94.56 318 GLU A CA 1
ATOM 2659 C C . GLU A 1 318 ? -29.126 -2.836 10.678 1.00 94.56 318 GLU A C 1
ATOM 2661 O O . GLU A 1 318 ? -30.225 -2.566 10.193 1.00 94.56 318 GLU A O 1
ATOM 2666 N N . ASN A 1 319 ? -27.993 -2.317 10.193 1.00 94.19 319 ASN A N 1
ATOM 2667 C CA . ASN A 1 319 ? -27.938 -1.369 9.076 1.00 94.19 319 ASN A CA 1
ATOM 2668 C C . ASN A 1 319 ? -27.714 -2.043 7.705 1.00 94.19 319 ASN A C 1
ATOM 2670 O O . ASN A 1 319 ? -27.528 -1.353 6.704 1.00 94.19 319 ASN A O 1
ATOM 2674 N N . LYS A 1 320 ? -27.728 -3.384 7.631 1.00 94.56 320 LYS A N 1
ATOM 2675 C CA . LYS A 1 320 ? -27.538 -4.180 6.400 1.00 94.56 320 LYS A CA 1
ATOM 2676 C C . LYS A 1 320 ? -26.238 -3.875 5.637 1.00 94.56 320 LYS A C 1
ATOM 2678 O O . LYS A 1 320 ? -26.167 -4.037 4.414 1.00 94.56 320 LYS A O 1
ATOM 2683 N N . PHE A 1 321 ? -25.185 -3.463 6.336 1.00 96.25 321 PHE A N 1
ATOM 2684 C CA . PHE A 1 321 ? -23.878 -3.246 5.724 1.00 96.25 321 PHE A CA 1
ATOM 2685 C C . PHE A 1 321 ? -23.160 -4.578 5.492 1.00 96.25 321 PHE A C 1
ATOM 2687 O O . PHE A 1 321 ? -23.180 -5.466 6.337 1.00 96.25 321 PHE A O 1
ATOM 2694 N N . LYS A 1 322 ? -22.463 -4.721 4.359 1.00 96.19 322 LYS A N 1
ATOM 2695 C CA . LYS A 1 322 ? -21.528 -5.841 4.160 1.00 96.19 322 LYS A CA 1
ATOM 2696 C C . LYS A 1 322 ? -20.237 -5.547 4.912 1.00 96.19 322 LYS A C 1
ATOM 2698 O O . LYS A 1 322 ? -19.637 -4.494 4.697 1.00 96.19 322 LYS A O 1
ATOM 2703 N N . TYR A 1 323 ? -19.780 -6.480 5.738 1.00 96.00 323 TYR A N 1
ATOM 2704 C CA . TYR A 1 323 ? -18.569 -6.300 6.529 1.00 96.00 323 TYR A CA 1
ATOM 2705 C C . TYR A 1 323 ? -17.750 -7.579 6.647 1.00 96.00 323 TYR A C 1
ATOM 2707 O O . TYR A 1 323 ? -18.231 -8.690 6.420 1.00 96.00 323 TYR A O 1
ATOM 2715 N N . SER A 1 324 ? -16.493 -7.418 7.046 1.00 96.25 324 SER A N 1
ATOM 2716 C CA . SER A 1 324 ? -15.682 -8.525 7.523 1.00 96.25 324 SER A CA 1
ATOM 2717 C C . SER A 1 324 ? -14.577 -8.087 8.473 1.00 96.25 324 SER A C 1
ATOM 2719 O O . SER A 1 324 ? -14.088 -6.962 8.406 1.00 96.25 324 SER A O 1
ATOM 2721 N N . PHE A 1 325 ? -14.168 -8.998 9.355 1.00 95.88 325 PHE A N 1
ATOM 2722 C CA . PHE A 1 325 ? -13.153 -8.743 10.372 1.00 95.88 325 PHE A CA 1
ATOM 2723 C C . PHE A 1 325 ? -11.800 -9.352 10.003 1.00 95.88 325 PHE A C 1
ATOM 2725 O O . PHE A 1 325 ? -11.716 -10.428 9.405 1.00 95.88 325 PHE A O 1
ATOM 2732 N N . MET A 1 326 ? -10.731 -8.669 10.406 1.00 95.00 326 MET A N 1
ATOM 2733 C CA . MET A 1 326 ? -9.400 -9.250 10.508 1.00 95.00 326 MET A CA 1
ATOM 2734 C C . MET A 1 326 ? -9.267 -9.967 11.854 1.00 95.00 326 MET A C 1
ATOM 2736 O O . MET A 1 326 ? -9.190 -9.322 12.897 1.00 95.00 326 MET A O 1
ATOM 2740 N N . GLU A 1 327 ? -9.195 -11.294 11.830 1.00 91.31 327 GLU A N 1
ATOM 2741 C CA . GLU A 1 327 ? -9.035 -12.103 13.041 1.00 91.31 327 GLU A CA 1
ATOM 2742 C C . GLU A 1 327 ? -7.602 -12.600 13.201 1.00 91.31 327 GLU A C 1
ATOM 2744 O O . GLU A 1 327 ? -6.924 -12.913 12.219 1.00 91.31 327 GLU A O 1
ATOM 2749 N N . ASN A 1 328 ? -7.132 -12.703 14.446 1.00 88.88 328 ASN A N 1
ATOM 2750 C CA . ASN A 1 328 ? -5.834 -13.295 14.784 1.00 88.88 328 ASN A CA 1
ATOM 2751 C C . ASN A 1 328 ? -4.654 -12.663 14.023 1.00 88.88 328 ASN A C 1
ATOM 2753 O O . ASN A 1 328 ? -3.691 -13.345 13.672 1.00 88.88 328 ASN A O 1
ATOM 2757 N N . ARG A 1 329 ? -4.748 -11.359 13.711 1.00 86.50 329 ARG A N 1
ATOM 2758 C CA . ARG A 1 329 ? -3.785 -10.606 12.879 1.00 86.50 329 ARG A CA 1
ATOM 2759 C C . ARG A 1 329 ? -3.527 -11.223 11.490 1.00 86.50 329 ARG A C 1
ATOM 2761 O O . ARG A 1 329 ? -2.514 -10.924 10.860 1.00 86.50 329 ARG A O 1
ATOM 2768 N N . LYS A 1 330 ? -4.444 -12.050 10.972 1.00 89.56 330 LYS A N 1
ATOM 2769 C CA . LYS A 1 330 ? -4.359 -12.624 9.622 1.00 89.56 330 LYS A CA 1
ATOM 2770 C C . LYS A 1 330 ? -4.853 -11.611 8.591 1.00 89.56 330 LYS A C 1
ATOM 2772 O O . LYS A 1 330 ? -6.048 -11.499 8.327 1.00 89.56 330 LYS A O 1
ATOM 2777 N N . LEU A 1 331 ? -3.922 -10.858 8.007 1.00 89.50 331 LEU A N 1
ATOM 2778 C CA . LEU A 1 331 ? -4.235 -9.834 7.012 1.00 89.50 331 LEU A CA 1
ATOM 2779 C C . LEU A 1 331 ? -4.705 -10.449 5.685 1.00 89.50 331 LEU A C 1
ATOM 2781 O O . LEU A 1 331 ? -3.938 -11.113 4.989 1.00 89.50 331 LEU A O 1
ATOM 2785 N N . ASN A 1 332 ? -5.937 -10.137 5.277 1.00 90.44 332 ASN A N 1
ATOM 2786 C CA . ASN A 1 332 ? -6.407 -10.395 3.920 1.00 90.44 332 ASN A CA 1
ATOM 2787 C C . ASN A 1 332 ? -6.123 -9.182 3.017 1.00 90.44 332 ASN A C 1
ATOM 2789 O O . ASN A 1 332 ? -6.861 -8.196 3.015 1.00 90.44 332 ASN A O 1
ATOM 2793 N N . VAL A 1 333 ? -5.047 -9.269 2.229 1.00 87.50 333 VAL A N 1
ATOM 2794 C CA . VAL A 1 333 ? -4.596 -8.187 1.334 1.00 87.50 333 VAL A CA 1
ATOM 2795 C C . VAL A 1 333 ? -5.656 -7.832 0.283 1.00 87.50 333 VAL A C 1
ATOM 2797 O O . VAL A 1 333 ? -5.837 -6.660 -0.034 1.00 87.50 333 VAL A O 1
ATOM 2800 N N . LEU A 1 334 ? -6.412 -8.812 -0.222 1.00 86.75 334 LEU A N 1
ATOM 2801 C CA . LEU A 1 334 ? -7.472 -8.553 -1.202 1.00 86.75 334 LEU A CA 1
ATOM 2802 C C . LEU A 1 334 ? -8.604 -7.722 -0.593 1.00 86.75 334 LEU A C 1
ATOM 2804 O O . LEU A 1 334 ? -9.070 -6.777 -1.225 1.00 86.75 334 LEU A O 1
ATOM 2808 N N . LYS A 1 335 ? -9.017 -8.029 0.643 1.00 90.69 335 LYS A N 1
ATOM 2809 C CA . LYS A 1 335 ? -10.027 -7.236 1.360 1.00 90.69 335 LYS A CA 1
ATOM 2810 C C . LYS A 1 335 ? -9.525 -5.837 1.686 1.00 90.69 335 LYS A C 1
ATOM 2812 O O . LYS A 1 335 ? -10.270 -4.877 1.504 1.00 90.69 335 LYS A O 1
ATOM 2817 N N . LEU A 1 336 ? -8.258 -5.711 2.079 1.00 88.75 336 LEU A N 1
ATOM 2818 C CA . LEU A 1 336 ? -7.631 -4.420 2.359 1.00 88.75 336 LEU A CA 1
ATOM 2819 C C . LEU A 1 336 ? -7.700 -3.470 1.154 1.00 88.75 336 LEU A C 1
ATOM 2821 O O . LEU A 1 336 ? -8.021 -2.292 1.290 1.00 88.75 336 LEU A O 1
ATOM 2825 N N . ILE A 1 337 ? -7.401 -3.988 -0.035 1.00 86.06 337 ILE A N 1
ATOM 2826 C CA . ILE A 1 337 ? -7.325 -3.162 -1.238 1.00 86.06 337 ILE A CA 1
ATOM 2827 C C . ILE A 1 337 ? -8.722 -2.934 -1.845 1.00 86.06 337 ILE A C 1
ATOM 2829 O O . ILE A 1 337 ? -9.000 -1.846 -2.351 1.00 86.06 337 ILE A O 1
ATOM 2833 N N . ASN A 1 338 ? -9.613 -3.930 -1.782 1.00 90.31 338 ASN A N 1
ATOM 2834 C CA . ASN A 1 338 ? -10.890 -3.915 -2.501 1.00 90.31 338 ASN A CA 1
ATOM 2835 C C . ASN A 1 338 ? -12.076 -3.345 -1.699 1.00 90.31 338 ASN A C 1
ATOM 2837 O O . ASN A 1 338 ? -13.117 -3.071 -2.286 1.00 90.31 338 ASN A O 1
ATOM 2841 N N . SER A 1 339 ? -11.960 -3.166 -0.383 1.00 93.00 339 SER A N 1
ATOM 2842 C CA . SER A 1 339 ? -13.041 -2.581 0.429 1.00 93.00 339 SER A CA 1
ATOM 2843 C C . SER A 1 339 ? -13.108 -1.062 0.248 1.00 93.00 339 SER A C 1
ATOM 2845 O O . SER A 1 339 ? -12.070 -0.400 0.167 1.00 93.00 339 SER A O 1
ATOM 2847 N N . LYS A 1 340 ? -14.318 -0.487 0.200 1.00 93.44 340 LYS A N 1
ATOM 2848 C CA . LYS A 1 340 ? -14.528 0.977 0.156 1.00 93.44 340 LYS A CA 1
ATOM 2849 C C . LYS A 1 340 ? -14.184 1.667 1.475 1.00 93.44 340 LYS A C 1
ATOM 2851 O O . LYS A 1 340 ? -13.731 2.815 1.461 1.00 93.44 340 LYS A O 1
ATOM 2856 N N . CYS A 1 341 ? -14.371 0.969 2.593 1.00 95.50 341 CYS A N 1
ATOM 2857 C CA . CYS A 1 341 ? -14.100 1.486 3.927 1.00 95.50 341 CYS A CA 1
ATOM 2858 C C . CYS A 1 341 ? -13.255 0.502 4.737 1.00 95.50 341 CYS A C 1
ATOM 2860 O O . CYS A 1 341 ? -13.480 -0.709 4.687 1.00 95.50 341 CYS A O 1
ATOM 2862 N N . ILE A 1 342 ? -12.299 1.036 5.497 1.00 96.56 342 ILE A N 1
ATOM 2863 C CA . ILE A 1 342 ? -11.579 0.295 6.531 1.00 96.56 342 ILE A CA 1
ATOM 2864 C C . ILE A 1 342 ? -11.765 0.998 7.863 1.00 96.56 342 ILE A C 1
ATOM 2866 O O . ILE A 1 342 ? -11.539 2.202 7.974 1.00 96.56 342 ILE A O 1
ATOM 2870 N N . ILE A 1 343 ? -12.124 0.222 8.877 1.00 96.56 343 ILE A N 1
ATOM 2871 C CA . ILE A 1 343 ? -12.296 0.701 10.244 1.00 96.56 343 ILE A CA 1
ATOM 2872 C C . ILE A 1 343 ? -11.178 0.129 11.105 1.00 96.56 343 ILE A C 1
ATOM 2874 O O . ILE A 1 343 ? -11.037 -1.084 11.217 1.00 96.56 343 ILE A O 1
ATOM 2878 N N . PHE A 1 344 ? -10.415 1.005 11.744 1.00 95.69 344 PHE A N 1
ATOM 2879 C CA . PHE A 1 344 ? -9.465 0.659 12.793 1.00 95.69 344 PHE A CA 1
ATOM 2880 C C . PHE A 1 344 ? -10.177 0.808 14.131 1.00 95.69 344 PHE A C 1
ATOM 2882 O O . PHE A 1 344 ? -10.445 1.930 14.558 1.00 95.69 344 PHE A O 1
ATOM 2889 N N . ALA A 1 345 ? -10.529 -0.316 14.750 1.00 93.00 345 ALA A N 1
ATOM 2890 C CA . ALA A 1 345 ? -11.353 -0.348 15.948 1.00 93.00 345 ALA A CA 1
ATOM 2891 C C . ALA A 1 345 ? -10.513 -0.617 17.203 1.00 93.00 345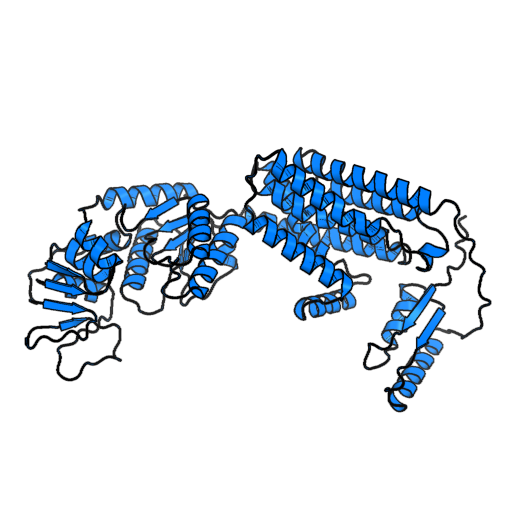 ALA A C 1
ATOM 2893 O O . ALA A 1 345 ? -9.743 -1.577 17.269 1.00 93.00 345 ALA A O 1
ATOM 2894 N N . GLY A 1 346 ? -10.709 0.223 18.216 1.00 86.62 346 GLY A N 1
ATOM 2895 C CA . GLY A 1 346 ? -10.082 0.097 19.522 1.00 86.62 346 GLY A CA 1
ATOM 2896 C C . GLY A 1 346 ? -8.651 0.634 19.588 1.00 86.62 346 GLY A C 1
ATOM 2897 O O . GLY A 1 346 ? -8.213 1.466 18.793 1.00 86.62 346 GLY A O 1
ATOM 2898 N N . GLY A 1 347 ? -7.893 0.142 20.570 1.00 83.62 347 GLY A N 1
ATOM 2899 C CA . GLY A 1 347 ? -6.533 0.594 20.876 1.00 83.62 347 GLY A CA 1
ATOM 2900 C C . GLY A 1 347 ? -5.458 -0.006 19.966 1.00 83.62 347 GLY A C 1
ATOM 2901 O O . GLY A 1 347 ? -4.477 -0.549 20.455 1.00 83.62 347 GLY A O 1
ATOM 2902 N N . VAL A 1 348 ? -5.627 0.028 18.642 1.00 86.44 348 VAL A N 1
ATOM 2903 C CA . VAL A 1 348 ? -4.669 -0.606 17.709 1.00 86.44 348 VAL A CA 1
ATOM 2904 C C . VAL A 1 348 ? -3.346 0.155 17.572 1.00 86.44 348 VAL A C 1
ATOM 2906 O O . VAL A 1 348 ? -2.299 -0.454 17.352 1.00 86.44 348 VAL A O 1
ATOM 2909 N N . PHE A 1 349 ? -3.367 1.478 17.744 1.00 89.12 349 PHE A N 1
ATOM 2910 C CA . PHE A 1 349 ? -2.187 2.340 17.640 1.00 89.12 349 PHE A CA 1
ATOM 2911 C C . PHE A 1 349 ? -1.544 2.572 19.012 1.00 89.12 349 PHE A C 1
ATOM 2913 O O . PHE A 1 349 ? -1.586 3.673 19.549 1.00 89.12 349 PHE A O 1
ATOM 2920 N N . GLN A 1 350 ? -0.941 1.527 19.579 1.00 86.62 350 GLN A N 1
ATOM 2921 C CA . GLN A 1 350 ? -0.254 1.578 20.875 1.00 86.62 350 GLN A CA 1
ATOM 2922 C C . GLN A 1 350 ? 1.188 1.092 20.715 1.00 86.62 350 GLN A C 1
ATOM 2924 O O . GLN A 1 350 ? 1.411 -0.036 20.276 1.00 86.62 350 GLN A O 1
ATOM 2929 N N . ASP A 1 351 ? 2.172 1.916 21.079 1.00 87.19 351 ASP A N 1
ATOM 2930 C CA . ASP A 1 351 ? 3.586 1.516 21.038 1.00 87.19 351 ASP A CA 1
ATOM 2931 C C . ASP A 1 351 ? 4.107 1.035 22.399 1.00 87.19 351 ASP A C 1
ATOM 2933 O O . ASP A 1 351 ? 5.074 0.275 22.444 1.00 87.19 351 ASP A O 1
ATOM 2937 N N . LYS A 1 352 ? 3.420 1.403 23.491 1.00 83.94 352 LYS A N 1
ATOM 2938 C CA . LYS A 1 352 ? 3.734 0.961 24.854 1.00 83.94 352 LYS A CA 1
ATOM 2939 C C . LYS A 1 352 ? 3.618 -0.556 25.011 1.00 83.94 352 LYS A C 1
ATOM 2941 O O . LYS A 1 352 ? 4.403 -1.151 25.741 1.00 83.94 352 LYS A O 1
ATOM 2946 N N . THR A 1 353 ? 2.636 -1.172 24.353 1.00 81.12 353 THR A N 1
ATOM 2947 C CA . THR A 1 353 ? 2.441 -2.629 24.362 1.00 81.12 353 THR A CA 1
ATOM 2948 C C . THR A 1 353 ? 3.367 -3.317 23.364 1.00 81.12 353 THR A C 1
ATOM 2950 O O . THR A 1 353 ? 3.991 -4.323 23.690 1.00 81.12 353 THR A O 1
ATOM 2953 N N . SER A 1 354 ? 3.462 -2.793 22.138 1.00 87.62 354 SER A N 1
ATOM 2954 C CA . SER A 1 354 ? 4.319 -3.354 21.096 1.00 87.62 354 SER A CA 1
ATOM 2955 C C . SER A 1 354 ? 4.546 -2.371 19.947 1.00 87.62 354 SER A C 1
ATOM 2957 O O . SER A 1 354 ? 3.663 -2.150 19.116 1.00 87.62 354 SER A O 1
ATOM 2959 N N . PHE A 1 355 ? 5.779 -1.875 19.815 1.00 87.88 355 PHE A N 1
ATOM 2960 C CA . PHE A 1 355 ? 6.191 -1.049 18.675 1.00 87.88 355 PHE A CA 1
ATOM 2961 C C . PHE A 1 355 ? 5.980 -1.751 17.319 1.00 87.88 355 PHE A C 1
ATOM 2963 O O . PHE A 1 355 ? 5.527 -1.136 16.357 1.00 87.88 355 PHE A O 1
ATOM 2970 N N . LEU A 1 356 ? 6.231 -3.063 17.245 1.00 87.88 356 LEU A N 1
ATOM 2971 C CA . LEU A 1 356 ? 5.984 -3.856 16.033 1.00 87.88 356 LEU A CA 1
ATOM 2972 C C . LEU A 1 356 ? 4.497 -3.906 15.667 1.00 87.88 356 LEU A C 1
ATOM 2974 O O . LEU A 1 356 ? 4.152 -3.821 14.491 1.00 87.88 356 LEU A O 1
ATOM 2978 N N . SER A 1 357 ? 3.612 -4.014 16.661 1.00 88.19 357 SER A N 1
ATOM 2979 C CA . SER A 1 357 ? 2.167 -4.007 16.413 1.00 88.19 357 SER A CA 1
ATOM 2980 C C . SER A 1 357 ? 1.709 -2.629 15.931 1.00 88.19 357 SER A C 1
ATOM 2982 O O . SER A 1 357 ? 0.967 -2.544 14.955 1.00 88.19 357 SER A O 1
ATOM 2984 N N . PHE A 1 358 ? 2.230 -1.553 16.529 1.00 91.38 358 PHE A N 1
ATOM 2985 C CA . PHE A 1 358 ? 2.002 -0.187 16.055 1.00 91.38 358 PHE A CA 1
ATOM 2986 C C . PHE A 1 358 ? 2.414 -0.008 14.583 1.00 91.38 358 PHE A C 1
ATOM 2988 O O . PHE A 1 358 ? 1.629 0.501 13.777 1.00 91.38 358 PHE A O 1
ATOM 2995 N N . LEU A 1 359 ? 3.611 -0.472 14.202 1.00 90.62 359 LEU A N 1
ATOM 2996 C CA . LEU A 1 359 ? 4.081 -0.421 12.813 1.00 90.62 359 LEU A CA 1
ATOM 2997 C C . LEU A 1 359 ? 3.220 -1.270 11.872 1.00 90.62 359 LEU A C 1
ATOM 2999 O O . LEU A 1 359 ? 2.922 -0.835 10.760 1.00 90.62 359 LEU A O 1
ATOM 3003 N N . PHE A 1 360 ? 2.780 -2.448 12.315 1.00 91.50 360 PHE A N 1
ATOM 3004 C CA . PHE A 1 360 ? 1.895 -3.316 11.543 1.00 91.50 360 PHE A CA 1
ATOM 3005 C C . PHE A 1 360 ? 0.577 -2.610 11.195 1.00 91.50 360 PHE A C 1
ATOM 3007 O O . PHE A 1 360 ? 0.260 -2.470 10.013 1.00 91.50 360 PHE A O 1
ATOM 3014 N N . TYR A 1 361 ? -0.154 -2.072 12.177 1.00 93.12 361 TYR A N 1
ATOM 3015 C CA . TYR A 1 361 ? -1.407 -1.353 11.904 1.00 93.12 361 TYR A CA 1
ATOM 3016 C C . TYR A 1 361 ? -1.188 -0.047 11.135 1.00 93.12 361 TYR A C 1
ATOM 3018 O O . TYR A 1 361 ? -1.991 0.290 10.265 1.00 93.12 361 TYR A O 1
ATOM 3026 N N . SER A 1 362 ? -0.073 0.648 11.378 1.00 92.06 362 SER A N 1
ATOM 3027 C CA . SER A 1 362 ? 0.310 1.823 10.587 1.00 92.06 362 SER A CA 1
ATOM 3028 C C . SER A 1 362 ? 0.516 1.457 9.116 1.00 92.06 362 SER A C 1
ATOM 3030 O O . SER A 1 362 ? 0.010 2.145 8.235 1.00 92.06 362 SER A O 1
ATOM 3032 N N . SER A 1 363 ? 1.188 0.337 8.829 1.00 89.69 363 SER A N 1
ATOM 3033 C CA . SER A 1 363 ? 1.397 -0.129 7.453 1.00 89.69 363 SER A CA 1
ATOM 3034 C C . SER A 1 363 ? 0.077 -0.450 6.747 1.00 89.69 363 SER A C 1
ATOM 3036 O O . SER A 1 363 ? -0.129 -0.019 5.614 1.00 89.69 363 SER A O 1
ATOM 3038 N N . ILE A 1 364 ? -0.860 -1.107 7.441 1.00 93.00 364 ILE A N 1
ATOM 3039 C CA . ILE A 1 364 ? -2.212 -1.384 6.940 1.00 93.00 364 ILE A CA 1
ATOM 3040 C C . ILE A 1 364 ? -2.928 -0.072 6.602 1.00 93.00 364 ILE A C 1
ATOM 3042 O O . ILE A 1 364 ? -3.504 0.044 5.520 1.00 93.00 364 ILE A O 1
ATOM 3046 N N . PHE A 1 365 ? -2.856 0.926 7.490 1.00 92.69 365 PHE A N 1
ATOM 3047 C CA . PHE A 1 365 ? -3.465 2.239 7.272 1.00 92.69 365 PHE A CA 1
ATOM 3048 C C . PHE A 1 365 ? -2.908 2.929 6.027 1.00 92.69 365 PHE A C 1
ATOM 3050 O O . PHE A 1 365 ? -3.682 3.371 5.180 1.00 92.69 365 PHE A O 1
ATOM 3057 N N . PHE A 1 366 ? -1.581 3.000 5.879 1.00 85.88 366 PHE A N 1
ATOM 3058 C CA . PHE A 1 366 ? -0.975 3.664 4.724 1.00 85.88 366 PHE A CA 1
ATOM 3059 C C . PHE A 1 366 ? -1.260 2.924 3.419 1.00 85.88 366 PHE A C 1
ATOM 3061 O O . PHE A 1 366 ? -1.561 3.575 2.423 1.00 85.88 366 PHE A O 1
ATOM 3068 N N . ILE A 1 367 ? -1.237 1.587 3.412 1.00 83.81 367 ILE A N 1
ATOM 3069 C CA . ILE A 1 367 ? -1.599 0.801 2.223 1.00 83.81 367 ILE A CA 1
ATOM 3070 C C . ILE A 1 367 ? -3.053 1.083 1.828 1.00 83.81 367 ILE A C 1
ATOM 3072 O O . ILE A 1 367 ? -3.324 1.382 0.666 1.00 83.81 367 ILE A O 1
ATOM 3076 N N . ALA A 1 368 ? -3.979 1.044 2.788 1.00 88.50 368 ALA A N 1
ATOM 3077 C CA . ALA A 1 368 ? -5.388 1.355 2.570 1.00 88.50 368 ALA A CA 1
ATOM 3078 C C . ALA A 1 368 ? -5.598 2.773 2.018 1.00 88.50 368 ALA A C 1
ATOM 3080 O O . ALA A 1 368 ? -6.300 2.961 1.021 1.00 88.50 368 ALA A O 1
ATOM 3081 N N . TRP A 1 369 ? -4.940 3.757 2.630 1.00 86.62 369 TRP A N 1
ATOM 3082 C CA . TRP A 1 369 ? -5.013 5.159 2.236 1.00 86.62 369 TRP A CA 1
ATOM 3083 C C . TRP A 1 369 ? -4.443 5.397 0.829 1.00 86.62 369 TRP A C 1
ATOM 3085 O O . TRP A 1 369 ? -5.097 6.038 0.007 1.00 86.62 369 TRP A O 1
ATOM 3095 N N . ILE A 1 370 ? -3.283 4.809 0.501 1.00 76.06 370 ILE A N 1
ATOM 3096 C CA . ILE A 1 370 ? -2.689 4.855 -0.850 1.00 76.06 370 ILE A CA 1
ATOM 3097 C C . ILE A 1 370 ? -3.638 4.232 -1.877 1.00 76.06 370 ILE A C 1
ATOM 3099 O O . ILE A 1 370 ? -3.789 4.753 -2.981 1.00 76.06 370 ILE A O 1
ATOM 3103 N N . CYS A 1 371 ? -4.326 3.151 -1.508 1.00 80.19 371 CYS A N 1
ATOM 3104 C CA . CYS A 1 371 ? -5.325 2.509 -2.356 1.00 80.19 371 CYS A CA 1
ATOM 3105 C C . CYS A 1 371 ? -6.629 3.315 -2.475 1.00 80.19 371 CYS A C 1
ATOM 3107 O O . CYS A 1 371 ? -7.576 2.811 -3.071 1.00 80.19 371 CYS A O 1
ATOM 3109 N N . GLY A 1 372 ? -6.721 4.521 -1.905 1.00 79.69 372 GLY A N 1
ATOM 3110 C CA . GLY A 1 372 ? -7.917 5.363 -1.957 1.00 79.69 372 GLY A CA 1
ATOM 3111 C C . GLY A 1 372 ? -9.070 4.870 -1.081 1.00 79.69 372 GLY A C 1
ATOM 3112 O O . GLY A 1 372 ? -10.201 5.317 -1.263 1.00 79.69 372 GLY A O 1
ATOM 3113 N N . THR A 1 373 ? -8.824 3.937 -0.155 1.00 89.50 373 THR A N 1
ATOM 3114 C CA . THR A 1 373 ? -9.840 3.471 0.797 1.00 89.50 373 THR A CA 1
ATOM 3115 C C . THR A 1 373 ? -10.078 4.528 1.875 1.00 89.50 373 THR A C 1
ATOM 3117 O O . THR A 1 373 ? -9.133 5.139 2.377 1.00 89.50 373 THR A O 1
ATOM 3120 N N . LYS A 1 374 ? -11.339 4.742 2.271 1.00 92.44 374 LYS A N 1
ATOM 3121 C CA . LYS A 1 374 ? -11.659 5.618 3.404 1.00 92.44 374 LYS A CA 1
ATOM 3122 C C . LYS A 1 374 ? -11.325 4.903 4.712 1.00 92.44 374 LYS A C 1
ATOM 3124 O O . LYS A 1 374 ? -11.969 3.914 5.055 1.00 92.44 374 LYS A O 1
ATOM 3129 N N . CYS A 1 375 ? -10.321 5.405 5.425 1.00 94.62 375 CYS A N 1
ATOM 3130 C CA . CYS A 1 375 ? -9.920 4.886 6.729 1.00 94.62 375 CYS A CA 1
ATOM 3131 C C . CYS A 1 375 ? -10.636 5.646 7.851 1.00 94.62 375 CYS A C 1
ATOM 3133 O O . CYS A 1 375 ? -10.530 6.873 7.928 1.00 94.62 375 CYS A O 1
ATOM 3135 N N . ILE A 1 376 ? -11.327 4.921 8.725 1.00 95.12 376 ILE A N 1
ATOM 3136 C CA . ILE A 1 376 ? -12.000 5.444 9.916 1.00 95.12 376 ILE A CA 1
ATOM 3137 C C . ILE A 1 376 ? -11.274 4.915 11.148 1.00 95.12 376 ILE A C 1
ATOM 3139 O O . ILE A 1 376 ? -10.966 3.727 11.229 1.00 95.12 376 ILE A O 1
ATOM 3143 N N . LEU A 1 377 ? -11.028 5.788 12.119 1.00 94.44 377 LEU A N 1
ATOM 3144 C CA . LEU A 1 377 ? -10.561 5.391 13.442 1.00 94.44 377 LEU A CA 1
ATOM 3145 C C . LEU A 1 377 ? -11.758 5.383 14.390 1.00 94.44 377 LEU A C 1
ATOM 3147 O O . LEU A 1 377 ? -12.352 6.435 14.616 1.00 94.44 377 LEU A O 1
ATOM 3151 N N . LEU A 1 378 ? -12.112 4.221 14.931 1.00 91.56 378 LEU A N 1
ATOM 3152 C CA . LEU A 1 378 ? -13.165 4.068 15.935 1.00 91.56 378 LEU A CA 1
ATOM 3153 C C . LEU A 1 378 ? -12.552 3.679 17.268 1.00 91.56 378 LEU A C 1
ATOM 3155 O O . LEU A 1 378 ? -11.742 2.754 17.334 1.00 91.56 378 LEU A O 1
ATOM 3159 N N . SER A 1 379 ? -12.989 4.335 18.340 1.00 83.88 379 SER A N 1
ATOM 3160 C CA . SER A 1 379 ? -12.549 4.006 19.692 1.00 83.88 379 SER A CA 1
ATOM 3161 C C . SER A 1 379 ? -11.016 3.997 19.829 1.00 83.88 379 SER A C 1
ATOM 3163 O 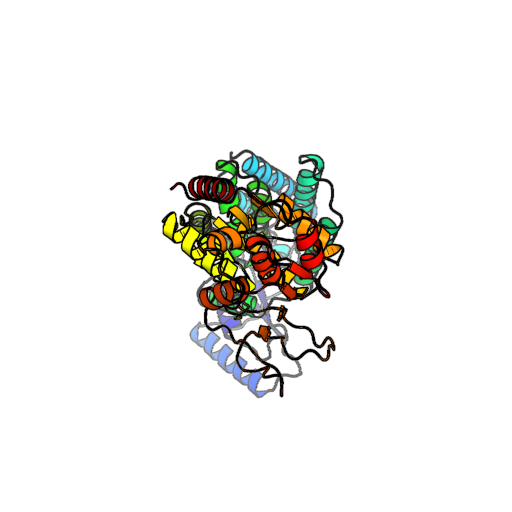O . SER A 1 379 ? -10.449 3.154 20.526 1.00 83.88 379 SER A O 1
ATOM 3165 N N . TYR A 1 380 ? -10.332 4.944 19.180 1.00 84.12 380 TYR A N 1
ATOM 3166 C CA . TYR A 1 380 ? -8.883 5.094 19.323 1.00 84.12 380 TYR A CA 1
ATOM 3167 C C . TYR A 1 380 ? -8.520 5.910 20.572 1.00 84.12 380 TYR A C 1
ATOM 3169 O O . TYR A 1 380 ? -9.319 6.702 21.079 1.00 84.12 380 TYR A O 1
ATOM 3177 N N . GLU A 1 381 ? -7.283 5.744 21.044 1.00 80.88 381 GLU A N 1
ATOM 3178 C CA . GLU A 1 381 ? -6.707 6.507 22.154 1.00 80.88 381 GLU A CA 1
ATOM 3179 C C . GLU A 1 381 ? -5.238 6.862 21.881 1.00 80.88 381 GLU A C 1
ATOM 3181 O O . GLU A 1 381 ? -4.524 6.103 21.230 1.00 80.88 381 GLU A O 1
ATOM 3186 N N . SER A 1 382 ? -4.781 8.016 22.379 1.00 77.38 382 SER A N 1
ATOM 3187 C CA . SER A 1 382 ? -3.394 8.493 22.222 1.00 77.38 382 SER A CA 1
ATOM 3188 C C . SER A 1 382 ? -2.523 8.303 23.473 1.00 77.38 382 SER A C 1
ATOM 3190 O O . SER A 1 382 ? -1.308 8.484 23.404 1.00 77.38 382 SER A O 1
ATOM 3192 N N . LEU A 1 383 ? -3.115 7.924 24.614 1.00 73.94 383 LEU A N 1
ATOM 3193 C CA . LEU A 1 383 ? -2.440 7.848 25.923 1.00 73.94 383 LEU A CA 1
ATOM 3194 C C . LEU A 1 383 ? -1.328 6.787 26.008 1.00 73.94 383 LEU A C 1
ATOM 3196 O O . LEU A 1 383 ? -0.515 6.824 26.931 1.00 73.94 383 LEU A O 1
ATOM 3200 N N . GLU A 1 384 ? -1.292 5.839 25.073 1.00 80.88 384 GLU A N 1
ATOM 3201 C CA . GLU A 1 384 ? -0.342 4.719 25.050 1.00 80.88 384 GLU A CA 1
ATOM 3202 C C . GLU A 1 384 ? 0.673 4.820 23.891 1.00 80.88 384 GLU A C 1
ATOM 3204 O O . GLU A 1 384 ? 1.219 3.806 23.449 1.00 80.88 384 GLU A O 1
ATOM 3209 N N . ILE A 1 385 ? 0.929 6.047 23.413 1.00 85.00 385 ILE A N 1
ATOM 3210 C CA . ILE A 1 385 ? 1.951 6.366 22.406 1.00 85.00 385 ILE A CA 1
ATOM 3211 C C . ILE A 1 385 ? 3.068 7.196 23.053 1.00 85.00 385 ILE A C 1
ATOM 3213 O O . ILE A 1 385 ? 2.912 8.393 23.302 1.00 85.00 385 ILE A O 1
ATOM 3217 N N . ASN A 1 386 ? 4.213 6.572 23.318 1.00 85.94 386 ASN A N 1
ATOM 3218 C CA . ASN A 1 386 ? 5.326 7.180 24.045 1.00 85.94 386 ASN A CA 1
ATOM 3219 C C . ASN A 1 386 ? 6.433 7.704 23.120 1.00 85.94 386 ASN A C 1
ATOM 3221 O O . ASN A 1 386 ? 6.915 8.821 23.329 1.00 85.94 386 ASN A O 1
ATOM 3225 N N . ASN A 1 387 ? 6.825 6.937 22.098 1.00 88.12 387 ASN A N 1
ATOM 3226 C CA . ASN A 1 387 ? 7.954 7.259 21.225 1.00 88.12 387 ASN A CA 1
ATOM 3227 C C . ASN A 1 387 ? 7.636 8.475 20.333 1.00 88.12 387 ASN A C 1
ATOM 3229 O O . ASN A 1 387 ? 6.554 8.571 19.752 1.00 88.12 387 ASN A O 1
ATOM 3233 N N . ALA A 1 388 ? 8.595 9.395 20.188 1.00 85.94 388 ALA A N 1
ATOM 3234 C CA . ALA A 1 388 ? 8.475 10.573 19.329 1.00 85.94 388 ALA A CA 1
ATOM 3235 C C . ALA A 1 388 ? 8.163 10.210 17.866 1.00 85.94 388 ALA A C 1
ATOM 3237 O O . ALA A 1 388 ? 7.314 10.849 17.243 1.00 85.94 388 ALA A O 1
ATOM 3238 N N . PHE A 1 389 ? 8.782 9.147 17.340 1.00 85.56 389 PHE A N 1
ATOM 3239 C CA . PHE A 1 389 ? 8.491 8.647 15.996 1.00 85.56 389 PHE A CA 1
ATOM 3240 C C . PHE A 1 389 ? 7.045 8.152 15.880 1.00 85.56 389 PHE A C 1
ATOM 3242 O O . PHE A 1 389 ? 6.329 8.554 14.963 1.00 85.56 389 PHE A O 1
ATOM 3249 N N . SER A 1 390 ? 6.585 7.335 16.834 1.00 88.06 390 SER A N 1
ATOM 3250 C CA . SER A 1 390 ? 5.206 6.837 16.856 1.00 88.06 390 SER A CA 1
ATOM 3251 C C . SER A 1 390 ? 4.198 7.981 16.961 1.00 88.06 390 SER A C 1
ATOM 3253 O O . SER A 1 390 ? 3.192 7.969 16.262 1.00 88.06 390 SER A O 1
ATOM 3255 N N . LYS A 1 391 ? 4.483 9.014 17.767 1.00 88.12 391 LYS A N 1
ATOM 3256 C CA . LYS A 1 391 ? 3.644 10.220 17.866 1.00 88.12 391 LYS A CA 1
ATOM 3257 C C . LYS A 1 391 ? 3.561 10.966 16.537 1.00 88.12 391 LYS A C 1
ATOM 3259 O O . LYS A 1 391 ? 2.465 11.303 16.099 1.00 88.12 391 LYS A O 1
ATOM 3264 N N . ALA A 1 392 ? 4.696 11.198 15.876 1.00 83.19 392 ALA A N 1
ATOM 3265 C CA . ALA A 1 392 ? 4.725 11.862 14.574 1.00 83.19 392 ALA A CA 1
ATOM 3266 C C . ALA A 1 392 ? 3.948 11.063 13.514 1.00 83.19 392 ALA A C 1
ATOM 3268 O O . ALA A 1 392 ? 3.131 11.629 12.785 1.00 83.19 392 ALA A O 1
ATOM 3269 N N . LEU A 1 393 ? 4.150 9.742 13.472 1.00 86.25 393 LEU A N 1
ATOM 3270 C CA . LEU A 1 393 ? 3.450 8.856 12.545 1.00 86.25 393 LEU A CA 1
ATOM 3271 C C . LEU A 1 393 ? 1.945 8.814 12.829 1.00 86.25 393 LEU A C 1
ATOM 3273 O O . LEU A 1 393 ? 1.139 8.910 11.907 1.00 86.25 393 LEU A O 1
ATOM 3277 N N . PHE A 1 394 ? 1.554 8.729 14.099 1.00 90.31 394 PHE A N 1
ATOM 3278 C CA . PHE A 1 394 ? 0.153 8.719 14.499 1.00 90.31 394 PHE A CA 1
ATOM 3279 C C . PHE A 1 394 ? -0.547 10.050 14.199 1.00 90.31 394 PHE A C 1
ATOM 3281 O O . PHE A 1 394 ? -1.669 10.052 13.703 1.00 90.31 394 PHE A O 1
ATOM 3288 N N . ASN A 1 395 ? 0.126 11.187 14.388 1.00 88.06 395 ASN A N 1
ATOM 3289 C CA . ASN A 1 395 ? -0.405 12.492 13.986 1.00 88.06 395 ASN A CA 1
ATOM 3290 C C . ASN A 1 395 ? -0.641 12.576 12.472 1.00 88.06 395 ASN A C 1
ATOM 3292 O O . ASN A 1 395 ? -1.644 13.142 12.030 1.00 88.06 395 ASN A O 1
ATOM 3296 N N . LEU A 1 396 ? 0.241 11.975 11.666 1.00 84.38 396 LEU A N 1
ATOM 3297 C CA . LEU A 1 396 ? 0.023 11.853 10.226 1.00 84.38 396 LEU A CA 1
ATOM 3298 C C . LEU A 1 396 ? -1.201 10.975 9.921 1.00 84.38 396 LEU A C 1
ATOM 3300 O O . LEU A 1 396 ? -2.042 11.372 9.117 1.00 84.38 396 LEU A O 1
ATOM 3304 N N . ILE A 1 397 ? -1.349 9.836 10.602 1.00 90.12 397 ILE A N 1
ATOM 3305 C CA . ILE A 1 397 ? -2.530 8.963 10.490 1.00 90.12 397 ILE A CA 1
ATOM 3306 C C . ILE A 1 397 ? -3.808 9.741 10.830 1.00 90.12 397 ILE A C 1
ATOM 3308 O O . ILE A 1 397 ? -4.763 9.711 10.056 1.00 90.12 397 ILE A O 1
ATOM 3312 N N . LEU A 1 398 ? -3.823 10.513 11.920 1.00 89.75 398 LEU A N 1
ATOM 3313 C CA . LEU A 1 398 ? -4.956 11.365 12.289 1.00 89.75 398 LEU A CA 1
ATOM 3314 C C . LEU A 1 398 ? -5.265 12.414 11.215 1.00 89.75 398 LEU A C 1
ATOM 3316 O O . LEU A 1 398 ? -6.431 12.657 10.909 1.00 89.75 398 LEU A O 1
ATOM 3320 N N . LYS A 1 399 ? -4.249 13.040 10.616 1.00 88.12 399 LYS A N 1
ATOM 3321 C CA . LYS A 1 399 ? -4.452 14.023 9.541 1.00 88.12 399 LYS A CA 1
ATOM 3322 C C . LYS A 1 399 ? -5.060 13.389 8.285 1.00 88.12 399 LYS A C 1
ATOM 3324 O O . LYS A 1 399 ? -5.879 14.023 7.630 1.00 88.12 399 LYS A O 1
ATOM 3329 N N . LEU A 1 400 ? -4.662 12.159 7.964 1.00 85.75 400 LEU A N 1
ATOM 3330 C CA . LEU A 1 400 ? -5.080 11.439 6.756 1.00 85.75 400 LEU A CA 1
ATOM 3331 C C . LEU A 1 40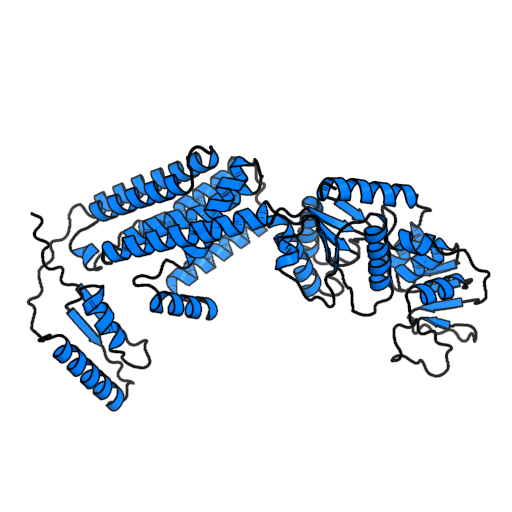0 ? -6.376 10.626 6.925 1.00 85.75 400 LEU A C 1
ATOM 3333 O O . LEU A 1 400 ? -6.974 10.225 5.927 1.00 85.75 400 LEU A O 1
ATOM 3337 N N . SER A 1 401 ? -6.798 10.360 8.164 1.00 91.38 401 SER A N 1
ATOM 3338 C CA . SER A 1 401 ? -8.019 9.606 8.472 1.00 91.38 401 SER A CA 1
ATOM 3339 C C . SER A 1 401 ? -9.265 10.368 8.029 1.00 91.38 401 SER A C 1
ATOM 3341 O O . SER A 1 401 ? -9.379 11.568 8.282 1.00 91.38 401 SER A O 1
ATOM 3343 N N . TYR A 1 402 ? -10.212 9.660 7.410 1.00 91.00 402 TYR A N 1
ATOM 3344 C CA . TYR A 1 402 ? -11.463 10.244 6.923 1.00 91.00 402 TYR A CA 1
ATOM 3345 C C . TYR A 1 402 ? -12.382 10.643 8.085 1.00 91.00 402 TYR A C 1
ATOM 3347 O O . TYR A 1 402 ? -12.851 11.775 8.129 1.00 91.00 402 TYR A O 1
ATOM 3355 N N . LEU A 1 403 ? -12.569 9.742 9.055 1.00 90.25 403 LEU A N 1
ATOM 3356 C CA . LEU A 1 403 ? -13.310 9.999 10.293 1.00 90.25 403 LEU A CA 1
ATOM 3357 C C . LEU A 1 403 ? -12.529 9.498 11.501 1.00 90.25 403 LEU A C 1
ATOM 3359 O O . LEU A 1 403 ? -11.747 8.547 11.412 1.00 90.25 403 LEU A O 1
ATOM 3363 N N . LYS A 1 404 ? -12.732 10.175 12.629 1.00 90.75 404 LYS A N 1
ATOM 3364 C CA . LYS A 1 404 ? -11.963 10.000 13.856 1.00 90.75 404 LYS A CA 1
ATOM 3365 C C . LYS A 1 404 ? -12.909 10.043 15.040 1.00 90.75 404 LYS A C 1
ATOM 3367 O O . LYS A 1 404 ? -13.427 11.111 15.350 1.00 90.75 404 LYS A O 1
ATOM 3372 N N . PHE A 1 405 ? -13.064 8.903 15.701 1.00 85.25 405 PHE A N 1
ATOM 3373 C CA . PHE A 1 405 ? -13.824 8.796 16.930 1.00 85.25 405 PHE A CA 1
ATOM 3374 C C . PHE A 1 405 ? -12.929 8.388 18.098 1.00 85.25 405 PHE A C 1
ATOM 3376 O O . PHE A 1 405 ? -12.479 7.243 18.199 1.00 85.25 405 PHE A O 1
ATOM 3383 N N . SER A 1 406 ? -12.626 9.369 18.948 1.00 83.12 406 SER A N 1
ATOM 3384 C CA . SER A 1 406 ? -11.776 9.209 20.132 1.00 83.12 406 SER A CA 1
ATOM 3385 C C . SER A 1 406 ? -12.596 8.682 21.305 1.00 83.12 406 SER A C 1
ATOM 3387 O O . SER A 1 406 ? -13.663 9.226 21.591 1.00 83.12 406 SER A O 1
ATOM 3389 N N . ARG A 1 407 ? -12.056 7.701 22.043 1.00 79.94 407 ARG A N 1
ATOM 3390 C CA . ARG A 1 407 ? -12.710 7.104 23.230 1.00 79.94 407 ARG A CA 1
ATOM 3391 C C . ARG A 1 407 ? -13.055 8.086 24.345 1.00 79.94 407 ARG A C 1
ATOM 3393 O O . ARG A 1 407 ? -13.878 7.761 25.189 1.00 79.94 407 ARG A O 1
ATOM 3400 N N . PHE A 1 408 ? -12.388 9.237 24.392 1.00 75.75 408 PHE A N 1
ATOM 3401 C CA . PHE A 1 408 ? -12.552 10.215 25.475 1.00 75.75 408 PHE A CA 1
ATOM 3402 C C . PHE A 1 408 ? -13.373 11.437 25.064 1.00 75.75 408 PHE A C 1
ATOM 3404 O O . PHE A 1 408 ? -13.842 12.184 25.915 1.00 75.75 408 PHE A O 1
ATOM 3411 N N . SER A 1 409 ? -13.567 11.652 23.763 1.00 73.31 409 SER A N 1
ATOM 3412 C CA . SER A 1 409 ? -14.330 12.800 23.254 1.00 73.31 409 SER A CA 1
ATOM 3413 C C . SER A 1 409 ? -15.752 12.419 22.843 1.00 73.31 409 SER A C 1
ATOM 3415 O O . SER A 1 409 ? -16.601 13.293 22.713 1.00 73.31 409 SER A O 1
ATOM 3417 N N . GLN A 1 410 ? -16.006 11.130 22.624 1.00 79.56 410 GLN A N 1
ATOM 3418 C CA . GLN A 1 410 ? -17.233 10.566 22.065 1.00 79.56 410 GLN A CA 1
ATOM 3419 C C . GLN A 1 410 ? -17.523 9.207 22.723 1.00 79.56 410 GLN A C 1
ATOM 3421 O O . GLN A 1 410 ? -16.615 8.634 23.333 1.00 79.56 410 GLN A O 1
ATOM 3426 N N . PRO A 1 411 ? -18.758 8.679 22.612 1.00 80.19 411 PRO A N 1
ATOM 3427 C CA . PRO A 1 411 ? -19.072 7.378 23.185 1.00 80.19 411 PRO A CA 1
ATOM 3428 C C . PRO A 1 411 ? -18.203 6.288 22.554 1.00 80.19 411 PRO A C 1
ATOM 3430 O O . PRO A 1 411 ? -18.045 6.230 21.333 1.00 80.19 411 PRO A O 1
ATOM 3433 N N . ASP A 1 412 ? -17.662 5.397 23.386 1.00 88.25 412 ASP A N 1
ATOM 3434 C CA . ASP A 1 412 ? -17.021 4.184 22.884 1.00 88.25 412 ASP A CA 1
ATOM 3435 C C . ASP A 1 412 ? -18.060 3.304 22.172 1.00 88.25 412 ASP A C 1
ATOM 3437 O O . ASP A 1 412 ? -19.190 3.157 22.644 1.00 88.25 412 ASP A O 1
ATOM 3441 N N . ILE A 1 413 ? -17.669 2.688 21.052 1.00 89.81 413 ILE A N 1
ATOM 3442 C CA . ILE A 1 413 ? -18.557 1.862 20.219 1.00 89.81 413 ILE A CA 1
ATOM 3443 C C . ILE A 1 413 ? -19.237 0.733 21.009 1.00 89.81 413 ILE A C 1
ATOM 3445 O O . ILE A 1 413 ? -20.369 0.363 20.706 1.00 89.81 413 ILE A O 1
ATOM 3449 N N . SER A 1 414 ? -18.588 0.235 22.064 1.00 91.06 414 SER A N 1
ATOM 3450 C CA . SER A 1 414 ? -19.113 -0.817 22.938 1.00 91.06 414 SER A CA 1
ATOM 3451 C C . SER A 1 414 ? -20.422 -0.420 23.629 1.00 91.06 414 SER A C 1
ATOM 3453 O O . SER A 1 414 ? -21.242 -1.286 23.929 1.00 91.06 414 SER A O 1
ATOM 3455 N N . LEU A 1 415 ? -20.663 0.881 23.849 1.00 90.69 415 LEU A N 1
ATOM 3456 C CA . LEU A 1 415 ? -21.899 1.379 24.461 1.00 90.69 415 LEU A CA 1
ATOM 3457 C C . LEU A 1 415 ? -23.140 1.117 23.592 1.00 90.69 415 LEU A C 1
ATOM 3459 O O . LEU A 1 415 ? -24.234 0.990 24.141 1.00 90.69 415 LEU A O 1
ATOM 3463 N N . LEU A 1 416 ? -22.988 0.969 22.267 1.00 90.50 416 LEU A N 1
ATOM 3464 C CA . LEU A 1 416 ? -24.091 0.563 21.384 1.00 90.50 416 LEU A CA 1
ATOM 3465 C C . LEU A 1 416 ? -24.661 -0.805 21.771 1.00 90.50 416 LEU A C 1
ATOM 3467 O O . LEU A 1 416 ? -25.857 -1.031 21.621 1.00 90.50 416 LEU A O 1
ATOM 3471 N N . TYR A 1 417 ? -23.807 -1.699 22.274 1.00 92.88 417 TYR A N 1
ATOM 3472 C CA . TYR A 1 417 ? -24.214 -3.027 22.712 1.00 92.88 417 TYR A CA 1
ATOM 3473 C C . TYR A 1 417 ? -24.623 -3.048 24.183 1.00 92.88 417 TYR A C 1
ATOM 3475 O O . TYR A 1 417 ? -25.702 -3.528 24.514 1.00 92.88 417 TYR A O 1
ATOM 3483 N N . ILE A 1 418 ? -23.804 -2.452 25.061 1.00 91.19 418 ILE A N 1
ATOM 3484 C CA . ILE A 1 418 ? -24.070 -2.415 26.510 1.00 91.19 418 ILE A CA 1
ATOM 3485 C C . ILE A 1 418 ? -25.442 -1.785 26.801 1.00 91.19 418 ILE A C 1
ATOM 3487 O O . ILE A 1 418 ? -26.160 -2.262 27.674 1.00 91.19 418 ILE A O 1
ATOM 3491 N N . SER A 1 419 ? -25.843 -0.757 26.046 1.00 90.06 419 SER A N 1
ATOM 3492 C CA . SER A 1 419 ? -27.110 -0.051 26.280 1.00 90.06 419 SER A CA 1
ATOM 3493 C C . SER A 1 419 ? -28.385 -0.858 26.036 1.00 90.06 419 SER A C 1
ATOM 3495 O O . SER A 1 419 ? -29.466 -0.406 26.410 1.00 90.06 419 SER A O 1
ATOM 3497 N N . LYS A 1 420 ? -28.277 -2.058 25.455 1.00 90.00 420 LYS A N 1
ATOM 3498 C CA . LYS A 1 420 ? -29.402 -2.990 25.299 1.00 90.00 420 LYS A CA 1
ATOM 3499 C C . LYS A 1 420 ? -29.746 -3.726 26.599 1.00 90.00 420 LYS A C 1
ATOM 3501 O O . LYS A 1 420 ? -30.848 -4.256 26.728 1.00 90.00 420 LYS A O 1
ATOM 3506 N N . PHE A 1 421 ? -28.822 -3.765 27.556 1.00 89.69 421 PHE A N 1
ATOM 3507 C CA . PHE A 1 421 ? -28.991 -4.472 28.820 1.00 89.69 421 PHE A CA 1
ATOM 3508 C C . PHE A 1 421 ? -29.680 -3.582 29.857 1.00 89.69 421 PHE A C 1
ATOM 3510 O O . PHE A 1 421 ? -29.393 -2.389 29.979 1.00 89.69 421 PHE A O 1
ATOM 3517 N N . LYS A 1 422 ? -30.591 -4.174 30.635 1.00 83.38 422 LYS A N 1
ATOM 3518 C CA . LYS A 1 422 ? -31.285 -3.472 31.720 1.00 83.38 422 LYS A CA 1
ATOM 3519 C C . LYS A 1 422 ? -30.405 -3.403 32.973 1.00 83.38 422 LYS A C 1
ATOM 3521 O O . LYS A 1 422 ? -29.639 -4.334 33.222 1.00 83.38 422 LYS A O 1
ATOM 3526 N N . PRO A 1 423 ? -30.523 -2.338 33.785 1.00 74.62 423 PRO A N 1
ATOM 3527 C CA . PRO A 1 423 ? -29.920 -2.323 35.110 1.00 74.62 423 PRO A CA 1
ATOM 3528 C C . PRO A 1 423 ? -30.492 -3.472 35.952 1.00 74.62 423 PRO A C 1
ATOM 3530 O O . PRO A 1 423 ? -31.701 -3.704 35.954 1.00 74.62 423 PRO A O 1
ATOM 3533 N N . VAL A 1 424 ? -29.610 -4.192 36.644 1.00 78.50 424 VAL A N 1
ATOM 3534 C CA . VAL A 1 424 ? -29.945 -5.338 37.502 1.00 78.50 424 VAL A CA 1
ATOM 3535 C C . VAL A 1 424 ? -29.707 -4.951 38.963 1.00 78.50 424 VAL A C 1
ATOM 3537 O O . VAL A 1 424 ? -28.805 -4.154 39.249 1.00 78.50 424 VAL A O 1
ATOM 3540 N N . GLU A 1 425 ? -30.508 -5.503 39.879 1.00 78.69 425 GLU A N 1
ATOM 3541 C CA . GLU A 1 425 ? -30.268 -5.377 41.319 1.00 78.69 425 GLU A CA 1
ATOM 3542 C C . GLU A 1 425 ? -28.877 -5.899 41.697 1.00 78.69 425 GLU A C 1
ATOM 3544 O O . GLU A 1 425 ? -28.341 -6.831 41.089 1.00 78.69 425 GLU A O 1
ATOM 3549 N N . ASN A 1 426 ? -28.272 -5.259 42.698 1.00 80.81 426 ASN A N 1
ATOM 3550 C CA . ASN A 1 426 ? -26.935 -5.619 43.149 1.00 80.81 426 ASN A CA 1
ATOM 3551 C C . ASN A 1 426 ? -26.991 -6.958 43.890 1.00 80.81 426 ASN A C 1
ATOM 3553 O O . ASN A 1 426 ? -27.581 -7.036 44.963 1.00 80.81 426 ASN A O 1
ATOM 3557 N N . THR A 1 427 ? -26.338 -7.985 43.347 1.00 77.19 427 THR A N 1
ATOM 3558 C CA . THR A 1 427 ? -26.161 -9.283 44.019 1.00 77.19 427 THR A CA 1
ATOM 3559 C C . THR A 1 427 ? -24.746 -9.476 44.555 1.00 77.19 427 THR A C 1
ATOM 3561 O O . THR A 1 427 ? -24.527 -10.354 45.382 1.00 77.19 427 THR A O 1
ATOM 3564 N N . TYR A 1 428 ? -23.775 -8.696 44.071 1.00 76.50 428 TYR A N 1
ATOM 3565 C CA . TYR A 1 428 ? -22.370 -8.799 44.468 1.00 76.50 428 TYR A CA 1
ATOM 3566 C C . TYR A 1 428 ? -21.865 -7.470 45.022 1.00 76.50 428 TYR A C 1
ATOM 3568 O O . TYR A 1 428 ? -21.979 -6.440 44.354 1.00 76.50 428 TYR A O 1
ATOM 3576 N N . ASP A 1 429 ? -21.252 -7.488 46.206 1.00 72.88 429 ASP A N 1
ATOM 3577 C CA . ASP A 1 429 ? -20.733 -6.266 46.821 1.00 72.88 429 ASP A CA 1
ATOM 3578 C C . ASP A 1 429 ? -19.512 -5.722 46.077 1.00 72.88 429 ASP A C 1
ATOM 3580 O O . ASP A 1 429 ? -19.514 -4.552 45.683 1.00 72.88 429 ASP A O 1
ATOM 3584 N N . VAL A 1 430 ? -18.494 -6.554 45.813 1.00 77.06 430 VAL A N 1
ATOM 3585 C CA . VAL A 1 430 ? -17.294 -6.110 45.092 1.00 77.06 430 VAL A CA 1
ATOM 3586 C C . VAL A 1 430 ? -16.793 -7.126 44.064 1.00 77.06 430 VAL A C 1
ATOM 3588 O O . VAL A 1 430 ? -16.510 -8.281 44.372 1.00 77.06 430 VAL A O 1
ATOM 3591 N N . ILE A 1 431 ? -16.590 -6.664 42.828 1.00 77.69 431 ILE A N 1
ATOM 3592 C CA . ILE A 1 431 ? -15.911 -7.419 41.767 1.00 77.69 431 ILE A CA 1
ATOM 3593 C C . ILE A 1 431 ? -14.517 -6.834 41.543 1.00 77.69 431 ILE A C 1
ATOM 3595 O O . ILE A 1 431 ? -14.365 -5.624 41.382 1.00 77.69 431 ILE A O 1
ATOM 3599 N N . SER A 1 432 ? -13.495 -7.692 41.489 1.00 74.25 432 SER A N 1
ATOM 3600 C CA . SER A 1 432 ? -12.111 -7.292 41.214 1.00 74.25 432 SER A CA 1
ATOM 3601 C C . SER A 1 432 ? -11.607 -7.918 39.916 1.00 74.25 432 SER A C 1
ATOM 3603 O O . SER A 1 432 ? -11.732 -9.122 39.692 1.00 74.25 432 SER A O 1
ATOM 3605 N N . VAL A 1 433 ? -11.021 -7.106 39.036 1.00 70.50 433 VAL A N 1
ATOM 3606 C CA . VAL A 1 433 ? -10.530 -7.541 37.723 1.00 70.50 433 VAL A CA 1
ATOM 3607 C C . VAL A 1 433 ? -9.045 -7.243 37.605 1.00 70.50 433 VAL A C 1
ATOM 3609 O O . VAL A 1 433 ? -8.639 -6.084 37.527 1.00 70.50 433 VAL A O 1
ATOM 3612 N N . LYS A 1 434 ? -8.259 -8.327 37.589 1.00 58.72 434 LYS A N 1
ATOM 3613 C CA . LYS A 1 434 ? -6.790 -8.365 37.621 1.00 58.72 434 LYS A CA 1
ATOM 3614 C C . LYS A 1 434 ? -6.171 -7.313 38.545 1.00 58.72 434 LYS A C 1
ATOM 3616 O O . LYS A 1 434 ? -5.659 -6.287 38.118 1.00 58.72 434 LYS A O 1
ATOM 3621 N N . ASN A 1 435 ? -6.118 -7.659 39.830 1.00 48.16 435 ASN A N 1
ATOM 3622 C CA . ASN A 1 435 ? -5.028 -7.213 40.684 1.00 48.16 435 ASN A CA 1
ATOM 3623 C C . ASN A 1 435 ? -4.713 -8.245 41.775 1.00 48.16 435 ASN A C 1
ATOM 3625 O O . ASN A 1 435 ? -5.599 -8.715 42.487 1.00 48.16 435 ASN A O 1
ATOM 3629 N N . LYS A 1 436 ? -3.420 -8.555 41.936 1.00 42.62 436 LYS A N 1
ATOM 3630 C CA . LYS A 1 436 ? -2.833 -9.269 43.090 1.00 42.62 436 LYS A CA 1
ATOM 3631 C C . LYS A 1 436 ? -2.794 -8.374 44.348 1.00 42.62 436 LYS A C 1
ATOM 3633 O O . LYS A 1 436 ? -1.902 -8.508 45.177 1.00 42.62 436 LYS A O 1
ATOM 3638 N N . VAL A 1 437 ? -3.716 -7.419 44.484 1.00 42.91 437 VAL A N 1
ATOM 3639 C CA . VAL A 1 437 ? -3.685 -6.448 45.583 1.00 42.91 437 VAL A CA 1
ATOM 3640 C C . VAL A 1 437 ? -4.443 -7.013 46.780 1.00 42.91 437 VAL A C 1
ATOM 3642 O O . VAL A 1 437 ? -5.659 -7.179 46.763 1.00 42.91 437 VAL A O 1
ATOM 3645 N N . TYR A 1 438 ? -3.632 -7.360 47.775 1.00 44.78 438 TYR A N 1
ATOM 3646 C CA . TYR A 1 438 ? -3.900 -7.684 49.168 1.00 44.78 438 TYR A CA 1
ATOM 3647 C C . TYR A 1 438 ? -5.096 -6.941 49.769 1.00 44.78 438 TYR A C 1
ATOM 3649 O O . TYR A 1 438 ? -5.016 -5.741 49.995 1.00 44.78 438 TYR A O 1
ATOM 3657 N N . THR A 1 439 ? -6.166 -7.663 50.095 1.00 40.38 439 THR A N 1
ATOM 3658 C CA . THR A 1 439 ? -7.071 -7.328 51.208 1.00 40.38 439 THR A CA 1
ATOM 3659 C C . THR A 1 439 ? -7.731 -8.618 51.709 1.00 40.38 439 THR A C 1
ATOM 3661 O O . THR A 1 439 ? -8.120 -9.467 50.908 1.00 40.38 439 THR A O 1
ATOM 3664 N N . ASN A 1 440 ? -7.805 -8.779 53.032 1.00 42.62 440 ASN A N 1
ATOM 3665 C CA . ASN A 1 440 ? -8.287 -9.970 53.748 1.00 42.62 440 ASN A CA 1
ATOM 3666 C C . ASN A 1 440 ? -9.829 -10.047 53.847 1.00 42.62 440 ASN A C 1
ATOM 3668 O O . ASN A 1 440 ? -10.337 -10.509 54.862 1.00 42.62 440 ASN A O 1
ATOM 3672 N N . SER A 1 441 ? -10.594 -9.563 52.861 1.00 46.03 441 SER A N 1
ATOM 3673 C CA . SER A 1 441 ? -12.065 -9.677 52.908 1.00 46.03 441 SER A CA 1
ATOM 3674 C C . SER A 1 441 ? -12.579 -10.793 51.999 1.00 46.03 441 SER A C 1
ATOM 3676 O O . SER A 1 441 ? -12.145 -10.926 50.854 1.00 46.03 441 SER A O 1
ATOM 3678 N N . GLU A 1 442 ? -13.515 -11.584 52.520 1.00 48.62 442 GLU A N 1
ATOM 3679 C CA . GLU A 1 442 ? -13.997 -12.857 51.958 1.00 48.62 442 GLU A CA 1
ATOM 3680 C C . GLU A 1 442 ? -14.963 -12.719 50.753 1.00 48.62 442 GLU A C 1
ATOM 3682 O O . GLU A 1 442 ? -15.338 -13.722 50.142 1.00 48.62 442 GLU A O 1
ATOM 3687 N N . ASP A 1 443 ? -15.299 -11.492 50.329 1.00 54.59 443 ASP A N 1
ATOM 3688 C CA . ASP A 1 443 ? -16.399 -11.213 49.381 1.00 54.59 443 ASP A CA 1
ATOM 3689 C C . ASP A 1 443 ? -15.991 -10.708 47.980 1.00 54.59 443 ASP A C 1
ATOM 3691 O O . ASP A 1 443 ? -16.790 -10.089 47.275 1.00 54.59 443 ASP A O 1
ATOM 3695 N N . TYR A 1 444 ? -14.765 -10.977 47.518 1.00 62.22 444 TYR A N 1
ATOM 3696 C CA . TYR A 1 444 ? -14.352 -10.618 46.150 1.00 62.22 444 TYR A CA 1
ATOM 3697 C C . TYR A 1 444 ? -14.571 -11.749 45.142 1.00 62.22 444 TYR A C 1
ATOM 3699 O O . TYR A 1 444 ? -14.132 -12.878 45.367 1.00 62.22 444 TYR A O 1
ATOM 3707 N N . ILE A 1 445 ? -15.124 -11.416 43.968 1.00 64.19 445 ILE A N 1
ATOM 3708 C CA . ILE A 1 445 ? -15.105 -12.303 42.794 1.00 64.19 445 ILE A CA 1
ATOM 3709 C C . ILE A 1 445 ? -14.082 -11.800 41.773 1.00 64.19 445 ILE A C 1
ATOM 3711 O O . ILE A 1 445 ? -14.125 -10.644 41.343 1.00 64.19 445 ILE A O 1
ATOM 3715 N N . TYR A 1 446 ? -13.161 -12.681 41.380 1.00 64.25 446 TYR A N 1
ATOM 3716 C CA . TYR A 1 446 ? -12.142 -12.411 40.368 1.00 64.25 446 TYR A CA 1
ATOM 3717 C C . TYR A 1 446 ? -12.700 -12.625 38.964 1.00 64.25 446 TYR A C 1
ATOM 3719 O O . TYR A 1 446 ? -13.011 -13.751 38.588 1.00 64.25 446 TYR A O 1
ATOM 3727 N N . PHE A 1 447 ? -12.773 -11.562 38.166 1.00 68.62 447 PHE A N 1
ATOM 3728 C CA . PHE A 1 447 ? -13.145 -11.658 36.753 1.00 68.62 447 PHE A CA 1
ATOM 3729 C C . PHE A 1 447 ? -11.916 -12.027 35.913 1.00 68.62 447 PHE A C 1
ATOM 3731 O O . PHE A 1 447 ? -10.980 -11.227 35.781 1.00 68.62 447 PHE A O 1
ATOM 3738 N N . LEU A 1 448 ? -11.903 -13.233 35.347 1.00 61.56 448 LEU A N 1
ATOM 3739 C CA . LEU A 1 448 ? -10.766 -13.765 34.597 1.00 61.56 448 LEU A CA 1
ATOM 3740 C C . LEU A 1 448 ? -11.152 -14.106 33.161 1.00 61.56 448 LEU A C 1
ATOM 3742 O O . LEU A 1 448 ? -12.259 -14.551 32.871 1.00 61.56 448 LEU A O 1
ATOM 3746 N N . ALA A 1 449 ? -10.198 -13.910 32.250 1.00 50.94 449 ALA A N 1
ATOM 3747 C CA . ALA A 1 449 ? -10.294 -14.431 30.897 1.00 50.94 449 ALA A CA 1
ATOM 3748 C C . ALA A 1 449 ? -9.690 -15.840 30.870 1.00 50.94 449 ALA A C 1
ATOM 3750 O O . ALA A 1 449 ? -8.480 -15.984 31.031 1.00 50.94 449 ALA A O 1
ATOM 3751 N N . ASN A 1 450 ? -10.529 -16.842 30.590 1.00 49.69 450 ASN A N 1
ATOM 3752 C CA . ASN A 1 450 ? -10.140 -18.227 30.299 1.00 49.69 450 ASN A CA 1
ATOM 3753 C C . ASN A 1 450 ? -9.647 -19.065 31.515 1.00 49.69 450 ASN A C 1
ATOM 3755 O O . ASN A 1 450 ? -9.062 -18.557 32.468 1.00 49.69 450 ASN A O 1
ATOM 3759 N N . LYS A 1 451 ? -9.864 -20.389 31.454 1.00 47.03 451 LYS A N 1
ATOM 3760 C CA . LYS A 1 451 ? -9.710 -21.413 32.520 1.00 47.03 451 LYS A CA 1
ATOM 3761 C C . LYS A 1 451 ? -8.318 -21.557 33.174 1.00 47.03 451 LYS A C 1
ATOM 3763 O O . LYS A 1 451 ? -8.152 -22.416 34.031 1.00 47.03 451 LYS A O 1
ATOM 3768 N N . LYS A 1 452 ? -7.293 -20.805 32.760 1.00 43.50 452 LYS A N 1
ATOM 3769 C CA . LYS A 1 452 ? -5.884 -21.081 33.125 1.00 43.50 452 LYS A CA 1
ATOM 3770 C C . LYS A 1 452 ? -5.367 -20.374 34.380 1.00 43.50 452 LYS A C 1
ATOM 3772 O O . LYS A 1 452 ? -4.287 -20.723 34.841 1.00 43.50 452 LYS A O 1
ATOM 3777 N N . GLU A 1 453 ? -6.086 -19.392 34.912 1.00 50.22 453 GLU A N 1
ATOM 3778 C CA . GLU A 1 453 ? -5.648 -18.604 36.075 1.00 50.22 453 GLU A CA 1
ATOM 3779 C C . GLU A 1 453 ? -6.523 -18.888 37.306 1.00 50.22 453 GLU A C 1
ATOM 3781 O O . GLU A 1 453 ? -6.961 -17.952 37.964 1.00 50.22 453 GLU A O 1
ATOM 3786 N N . ASP A 1 454 ? -6.817 -20.152 37.626 1.00 48.19 454 ASP A N 1
ATOM 3787 C CA . ASP A 1 454 ? -7.551 -20.442 38.863 1.00 48.19 454 ASP A CA 1
ATOM 3788 C C . ASP A 1 454 ? -6.687 -20.032 40.069 1.00 48.19 454 ASP A C 1
ATOM 3790 O O . ASP A 1 454 ? -5.593 -20.558 40.293 1.00 48.19 454 ASP A O 1
ATOM 3794 N N . ILE A 1 455 ? -7.122 -18.998 40.790 1.00 57.19 455 ILE A N 1
ATOM 3795 C CA . ILE A 1 455 ? -6.387 -18.462 41.936 1.00 57.19 455 ILE A CA 1
ATOM 3796 C C . ILE A 1 455 ? -6.833 -19.277 43.144 1.00 57.19 455 ILE A C 1
ATOM 3798 O O . ILE A 1 455 ? -7.940 -19.082 43.644 1.00 57.19 455 ILE A O 1
ATOM 3802 N N . SER A 1 456 ? -5.973 -20.184 43.613 1.00 49.31 456 SER A N 1
ATOM 3803 C CA . SER A 1 456 ? -6.270 -21.063 44.749 1.00 49.31 456 SER A CA 1
ATOM 3804 C C . SER A 1 456 ? -6.840 -20.278 45.938 1.00 49.31 456 SER A C 1
ATOM 3806 O O . SER A 1 456 ? -6.188 -19.360 46.444 1.00 49.31 456 SER A O 1
ATOM 3808 N N . GLY A 1 457 ? -8.039 -20.655 46.387 1.00 55.31 457 GLY A N 1
ATOM 3809 C CA . GLY A 1 457 ? -8.683 -20.094 47.577 1.00 55.31 457 GLY A CA 1
ATOM 3810 C C . GLY A 1 457 ? -9.504 -18.816 47.363 1.00 55.31 457 GLY A C 1
ATOM 3811 O O . GLY A 1 457 ? -9.845 -18.171 48.350 1.00 55.31 457 GLY A O 1
ATOM 3812 N N . LYS A 1 458 ? -9.829 -18.418 46.121 1.00 63.09 458 LYS A N 1
ATOM 3813 C CA . LYS A 1 458 ? -10.672 -17.235 45.844 1.00 63.09 458 LYS A CA 1
ATOM 3814 C C . LYS A 1 458 ? -11.822 -17.557 44.886 1.00 63.09 458 LYS A C 1
ATOM 3816 O O . LYS A 1 458 ? -11.654 -18.357 43.974 1.00 63.09 458 LYS A O 1
ATOM 3821 N N . LYS A 1 459 ? -12.982 -16.904 45.056 1.00 67.12 459 LYS A N 1
ATOM 3822 C CA . LYS A 1 459 ? -14.123 -17.026 44.126 1.00 67.12 459 LYS A CA 1
ATOM 3823 C C . LYS A 1 459 ? -13.734 -16.436 42.760 1.00 67.12 459 LYS A C 1
ATOM 3825 O O . LYS A 1 459 ? -13.396 -15.254 42.670 1.00 67.12 459 LYS A O 1
ATOM 3830 N N . THR A 1 460 ? -13.777 -17.236 41.696 1.00 70.06 460 THR A N 1
ATOM 3831 C CA . THR A 1 460 ? -13.445 -16.830 40.319 1.00 70.06 460 THR A CA 1
ATOM 3832 C C . THR A 1 460 ? -14.687 -16.872 39.425 1.00 70.06 460 THR A C 1
ATOM 3834 O O . THR A 1 460 ? -15.540 -17.746 39.557 1.00 70.06 460 THR A O 1
ATOM 3837 N N . TYR A 1 461 ? -14.800 -15.909 38.509 1.00 73.19 461 TYR A N 1
ATOM 3838 C CA . TYR A 1 461 ? -15.781 -15.916 37.427 1.00 73.19 461 TYR A CA 1
ATOM 3839 C C . TYR A 1 461 ? -15.056 -15.998 36.089 1.00 73.19 461 TYR A C 1
ATOM 3841 O O . TYR A 1 461 ? -14.222 -15.146 35.759 1.00 73.19 461 TYR A O 1
ATOM 3849 N N . ILE A 1 462 ? -15.393 -17.032 35.323 1.00 73.81 462 ILE A N 1
ATOM 3850 C CA . ILE A 1 462 ? -14.909 -17.244 33.964 1.00 73.81 462 ILE A CA 1
ATOM 3851 C C . ILE A 1 462 ? -16.080 -16.951 33.039 1.00 73.81 462 ILE A C 1
ATOM 3853 O O . ILE A 1 462 ? -17.064 -17.690 33.032 1.00 73.81 462 ILE A O 1
ATOM 3857 N N . TRP A 1 463 ? -15.956 -15.879 32.265 1.00 79.94 463 TRP A N 1
ATOM 3858 C CA . TRP A 1 463 ? -16.946 -15.542 31.254 1.00 79.94 463 TRP A CA 1
ATOM 3859 C C . TRP A 1 463 ? -16.819 -16.484 30.051 1.00 79.94 463 TRP A C 1
ATOM 3861 O O . TRP A 1 463 ? -15.715 -16.787 29.586 1.00 79.94 463 TRP A O 1
ATOM 3871 N N . ASN A 1 464 ? -17.957 -16.951 29.552 1.00 78.69 464 ASN A N 1
ATOM 3872 C CA . ASN A 1 464 ? -18.098 -17.816 28.381 1.00 78.69 464 ASN A CA 1
ATOM 3873 C C . ASN A 1 464 ? -18.632 -17.040 27.171 1.00 78.69 464 ASN A C 1
ATOM 3875 O O . ASN A 1 464 ? -18.377 -17.427 26.029 1.00 78.69 464 ASN A O 1
ATOM 3879 N N . SER A 1 465 ? -19.348 -15.937 27.403 1.00 85.62 465 SER A N 1
ATOM 3880 C CA . SER A 1 465 ? -19.829 -15.029 26.362 1.00 85.62 465 SER A CA 1
ATOM 3881 C C . SER A 1 465 ? -19.689 -13.565 26.788 1.00 85.62 465 SER A C 1
ATOM 3883 O O . SER A 1 465 ? -19.499 -13.246 27.958 1.00 85.62 465 SER A O 1
ATOM 3885 N N . VAL A 1 466 ? -19.763 -12.648 25.819 1.00 88.56 466 VAL A N 1
ATOM 3886 C CA . VAL A 1 466 ? -19.784 -11.204 26.113 1.00 88.56 466 VAL A CA 1
ATOM 3887 C C . VAL A 1 466 ? -21.019 -10.842 26.948 1.00 88.56 466 VAL A C 1
ATOM 3889 O O . VAL A 1 466 ? -20.927 -9.989 27.827 1.00 88.56 466 VAL A O 1
ATOM 3892 N N . ASP A 1 467 ? -22.143 -11.515 26.701 1.00 90.62 467 ASP A N 1
ATOM 3893 C CA . ASP A 1 467 ? -23.426 -11.252 27.355 1.00 90.62 467 ASP A CA 1
ATOM 3894 C C . ASP A 1 467 ? -23.374 -11.653 28.829 1.00 90.62 467 ASP A C 1
ATOM 3896 O O . ASP A 1 467 ? -23.735 -10.848 29.688 1.00 90.62 467 ASP A O 1
ATOM 3900 N N . ASP A 1 468 ? -22.823 -12.838 29.132 1.00 87.69 468 ASP A N 1
ATOM 3901 C CA . ASP A 1 468 ? -22.679 -13.292 30.521 1.00 87.69 468 ASP A CA 1
ATOM 3902 C C . ASP A 1 468 ? -21.790 -12.345 31.331 1.00 87.69 468 ASP A C 1
ATOM 3904 O O . ASP A 1 468 ? -22.097 -12.021 32.478 1.00 87.69 468 ASP A O 1
ATOM 3908 N N . ALA A 1 469 ? -20.748 -11.807 30.696 1.00 87.31 469 ALA A N 1
ATOM 3909 C CA . ALA A 1 469 ? -19.813 -10.916 31.344 1.00 87.31 469 ALA A CA 1
ATOM 3910 C C . ALA A 1 469 ? -20.475 -9.577 31.660 1.00 87.31 469 ALA A C 1
ATOM 3912 O O . ALA A 1 469 ? -20.264 -9.034 32.745 1.00 87.31 469 ALA A O 1
ATOM 3913 N N . ILE A 1 470 ? -21.280 -9.038 30.738 1.00 90.12 470 ILE A N 1
ATOM 3914 C CA . ILE A 1 470 ? -22.029 -7.798 30.969 1.00 90.12 470 ILE A CA 1
ATOM 3915 C C . ILE A 1 470 ? -23.041 -8.005 32.096 1.00 90.12 470 ILE A C 1
ATOM 3917 O O . ILE A 1 470 ? -23.065 -7.201 33.027 1.00 90.12 470 ILE A O 1
ATOM 3921 N N . GLU A 1 471 ? -23.835 -9.077 32.052 1.00 89.00 471 GLU A N 1
ATOM 3922 C CA . GLU A 1 471 ? -24.836 -9.380 33.082 1.00 89.00 471 GLU A CA 1
ATOM 3923 C C . GLU A 1 471 ? -24.207 -9.587 34.461 1.00 89.00 471 GLU A C 1
ATOM 3925 O O . GLU A 1 471 ? -24.712 -9.082 35.465 1.00 89.00 471 GLU A O 1
ATOM 3930 N N . PHE A 1 472 ? -23.082 -10.299 34.519 1.00 86.12 472 PHE A N 1
ATOM 3931 C CA . PHE A 1 472 ? -22.335 -10.518 35.748 1.00 86.12 472 PHE A CA 1
ATOM 3932 C C . PHE A 1 472 ? -21.801 -9.201 36.326 1.00 86.12 472 PHE A C 1
ATOM 3934 O O . PHE A 1 472 ? -21.994 -8.914 37.508 1.00 86.12 472 PHE A O 1
ATOM 3941 N N . LEU A 1 473 ? -21.184 -8.357 35.493 1.00 87.38 473 LEU A N 1
ATOM 3942 C CA . LEU A 1 473 ? -20.664 -7.058 35.924 1.00 87.38 473 LEU A CA 1
ATOM 3943 C C . LEU A 1 473 ? -21.789 -6.094 36.334 1.00 87.38 473 LEU A C 1
ATOM 3945 O O . LEU A 1 473 ? -21.622 -5.335 37.291 1.00 87.38 473 LEU A O 1
ATOM 3949 N N . ALA A 1 474 ? -22.948 -6.146 35.673 1.00 87.38 474 ALA A N 1
ATOM 3950 C CA . ALA A 1 474 ? -24.116 -5.320 35.985 1.00 87.38 474 ALA A CA 1
ATOM 3951 C C . ALA A 1 474 ? -24.727 -5.617 37.367 1.00 87.38 474 ALA A C 1
ATOM 3953 O O . ALA A 1 474 ? -25.375 -4.746 37.947 1.00 87.38 474 ALA A O 1
ATOM 3954 N N . LYS A 1 475 ? -24.490 -6.811 37.918 1.00 86.88 475 LYS A N 1
ATOM 3955 C CA . LYS A 1 475 ? -24.943 -7.228 39.254 1.00 86.88 475 LYS A CA 1
ATOM 3956 C C . LYS A 1 475 ? -24.036 -6.763 40.400 1.00 86.88 475 LYS A C 1
ATOM 3958 O O . LYS A 1 475 ? -24.326 -7.033 41.564 1.00 86.88 475 LYS A O 1
ATOM 3963 N N . SER A 1 476 ? -22.930 -6.087 40.100 1.00 85.56 476 SER A N 1
ATOM 3964 C CA . SER A 1 476 ? -22.029 -5.560 41.128 1.00 85.56 476 SER A CA 1
ATOM 3965 C C . SER A 1 476 ? -22.512 -4.247 41.723 1.00 85.56 476 SER A C 1
ATOM 3967 O O . SER A 1 476 ? -23.124 -3.436 41.034 1.00 85.56 476 SER A O 1
ATOM 3969 N N . LYS A 1 477 ? -22.170 -4.003 42.987 1.00 84.94 477 LYS A N 1
ATOM 3970 C CA . LYS A 1 477 ? -22.267 -2.689 43.629 1.00 84.94 477 LYS A CA 1
ATOM 3971 C C . LYS A 1 477 ? -20.998 -1.863 43.387 1.00 84.94 477 LYS A C 1
ATOM 3973 O O . LYS A 1 477 ? -21.088 -0.688 43.029 1.00 84.94 477 LYS A O 1
ATOM 3978 N N . LYS A 1 478 ? -19.824 -2.492 43.529 1.00 87.38 478 LYS A N 1
ATOM 3979 C CA . LYS A 1 478 ? -18.496 -1.887 43.345 1.00 87.38 478 LYS A CA 1
ATOM 3980 C C . LYS A 1 478 ? -17.610 -2.727 42.420 1.00 87.38 478 LYS A C 1
ATOM 3982 O O . LYS A 1 478 ? -17.589 -3.953 42.513 1.00 87.38 478 LYS A O 1
ATOM 3987 N N . ILE A 1 479 ? -16.834 -2.070 41.557 1.00 87.44 479 ILE A N 1
ATOM 3988 C CA . ILE A 1 479 ? -15.896 -2.704 40.621 1.00 87.44 479 ILE A CA 1
ATOM 3989 C C . ILE A 1 479 ? -14.500 -2.106 40.784 1.00 87.44 479 ILE A C 1
ATOM 3991 O O . ILE A 1 479 ? -14.291 -0.918 40.556 1.00 87.44 479 ILE A O 1
ATOM 3995 N N . ILE A 1 480 ? -13.516 -2.946 41.089 1.00 86.38 480 ILE A N 1
ATOM 3996 C CA . ILE A 1 480 ? -12.094 -2.594 41.126 1.00 86.38 480 ILE A CA 1
ATOM 3997 C C . ILE A 1 480 ? -11.437 -3.168 39.873 1.00 86.38 480 ILE A C 1
ATOM 3999 O O . ILE A 1 480 ? -11.452 -4.380 39.668 1.00 86.38 480 ILE A O 1
ATOM 4003 N N . THR A 1 481 ? -10.876 -2.336 38.994 1.00 84.50 481 THR A N 1
ATOM 4004 C CA . THR A 1 481 ? -10.394 -2.839 37.697 1.00 84.50 481 THR A CA 1
ATOM 4005 C C . THR A 1 481 ? -9.272 -2.014 37.077 1.00 84.50 481 THR A C 1
ATOM 4007 O O . THR A 1 481 ? -9.275 -0.783 37.097 1.00 84.50 481 THR A O 1
ATOM 4010 N N . GLU A 1 482 ? -8.323 -2.703 36.444 1.00 82.62 482 GLU A N 1
ATOM 4011 C CA . GLU A 1 482 ? -7.371 -2.102 35.499 1.00 82.62 482 GLU A CA 1
ATOM 4012 C C . GLU A 1 482 ? -7.929 -2.029 34.062 1.00 82.62 482 GLU A C 1
ATOM 4014 O O . GLU A 1 482 ? -7.408 -1.307 33.207 1.00 82.62 482 GLU A O 1
ATOM 4019 N N . ARG A 1 483 ? -9.011 -2.762 33.769 1.00 84.31 483 ARG A N 1
ATOM 4020 C CA . ARG A 1 483 ? -9.544 -2.969 32.417 1.00 84.31 483 ARG A CA 1
ATOM 4021 C C . ARG A 1 483 ? -10.561 -1.895 32.035 1.00 84.31 483 ARG A C 1
ATOM 4023 O O . ARG A 1 483 ? -11.619 -1.780 32.644 1.00 84.31 483 ARG A O 1
ATOM 4030 N N . PHE A 1 484 ? -10.271 -1.185 30.942 1.00 88.06 484 PHE A N 1
ATOM 4031 C CA . PHE A 1 484 ? -11.104 -0.099 30.408 1.00 88.06 484 PHE A CA 1
ATOM 4032 C C . PHE A 1 484 ? -12.573 -0.501 30.189 1.00 88.06 484 PHE A C 1
ATOM 4034 O O . PHE A 1 484 ? -13.458 0.143 30.734 1.00 88.06 484 PHE A O 1
ATOM 4041 N N . HIS A 1 485 ? -12.847 -1.579 29.443 1.00 89.75 485 HIS A N 1
ATOM 4042 C CA . HIS A 1 485 ? -14.230 -1.968 29.114 1.00 89.75 485 HIS A CA 1
ATOM 4043 C C . HIS A 1 485 ? -15.025 -2.464 30.327 1.00 89.75 485 HIS A C 1
ATOM 4045 O O . HIS A 1 485 ? -16.235 -2.290 30.377 1.00 89.75 485 HIS A O 1
ATOM 4051 N N . VAL A 1 486 ? -14.350 -3.028 31.330 1.00 89.62 486 VAL A N 1
ATOM 4052 C CA . VAL A 1 486 ? -14.998 -3.411 32.590 1.00 89.62 486 VAL A CA 1
ATOM 4053 C C . VAL A 1 486 ? -15.417 -2.164 33.370 1.00 89.62 486 VAL A C 1
ATOM 4055 O O . VAL A 1 486 ? -16.547 -2.084 33.841 1.00 89.62 486 VAL A O 1
ATOM 4058 N N . ALA A 1 487 ? -14.534 -1.163 33.458 1.00 89.88 487 ALA A N 1
ATOM 4059 C CA . ALA A 1 487 ? -14.877 0.126 34.053 1.00 89.88 487 ALA A CA 1
ATOM 4060 C C . ALA A 1 487 ? -16.013 0.821 33.291 1.00 89.88 487 ALA A C 1
ATOM 4062 O O . ALA A 1 487 ? -16.917 1.360 33.916 1.00 89.88 487 ALA A O 1
ATOM 4063 N N . LEU A 1 488 ? -15.997 0.766 31.955 1.00 90.81 488 LEU A N 1
ATOM 4064 C CA . LEU A 1 488 ? -17.040 1.340 31.103 1.00 90.81 488 LEU A CA 1
ATOM 4065 C C . LEU A 1 488 ? -18.425 0.752 31.411 1.00 90.81 488 LEU A C 1
ATOM 4067 O O . LEU A 1 488 ? -19.388 1.504 31.530 1.00 90.81 488 LEU A O 1
ATOM 4071 N N . ILE A 1 489 ? -18.515 -0.571 31.577 1.00 91.44 489 ILE A N 1
ATOM 4072 C CA . ILE A 1 489 ? -19.760 -1.259 31.948 1.00 91.44 489 ILE A CA 1
ATOM 4073 C C . ILE A 1 489 ? -20.228 -0.820 33.337 1.00 91.44 489 ILE A C 1
ATOM 4075 O O . ILE A 1 489 ? -21.391 -0.455 33.501 1.00 91.44 489 ILE A O 1
ATOM 4079 N N . GLY A 1 490 ? -19.322 -0.795 34.320 1.00 90.38 490 GLY A N 1
ATOM 4080 C CA . GLY A 1 490 ? -19.641 -0.329 35.671 1.00 90.38 490 GLY A CA 1
ATOM 4081 C C . GLY A 1 490 ? -20.194 1.094 35.684 1.00 90.38 490 GLY A C 1
ATOM 4082 O O . GLY A 1 490 ? -21.257 1.340 36.247 1.00 90.38 490 GLY A O 1
ATOM 4083 N N . LEU A 1 491 ? -19.517 2.018 35.000 1.00 90.94 491 LEU A N 1
ATOM 4084 C CA . LEU A 1 491 ? -19.942 3.415 34.901 1.00 90.94 491 LEU A CA 1
ATOM 4085 C C . LEU A 1 491 ? -21.292 3.559 34.186 1.00 90.94 491 LEU A C 1
ATOM 4087 O O . LEU A 1 491 ? -22.128 4.344 34.627 1.00 90.94 491 LEU A O 1
ATOM 4091 N N . TYR A 1 492 ? -21.539 2.782 33.124 1.00 91.31 492 TYR A N 1
ATOM 4092 C CA . TYR A 1 492 ? -22.820 2.798 32.412 1.00 91.31 492 TYR A CA 1
ATOM 4093 C C . TYR A 1 492 ? -23.998 2.403 33.318 1.00 91.31 492 TYR A C 1
ATOM 4095 O O . TYR A 1 492 ? -25.030 3.074 33.315 1.00 91.31 492 TYR A O 1
ATOM 4103 N N . PHE A 1 493 ? -23.830 1.365 34.143 1.00 91.06 493 PHE A N 1
ATOM 4104 C CA . PHE A 1 493 ? -24.849 0.919 35.099 1.00 91.06 493 PHE A CA 1
ATOM 4105 C C . PHE A 1 493 ? -24.843 1.686 36.433 1.00 91.06 493 PHE A C 1
ATOM 4107 O O . PHE A 1 493 ? -25.486 1.247 37.386 1.00 91.06 493 PHE A O 1
ATOM 4114 N N . ASN A 1 494 ? -24.151 2.829 36.512 1.00 90.00 494 ASN A N 1
ATOM 4115 C CA . ASN A 1 494 ? -24.010 3.657 37.716 1.00 90.00 494 ASN A CA 1
ATOM 4116 C C . ASN A 1 494 ? -23.442 2.894 38.933 1.00 90.00 494 ASN A C 1
ATOM 4118 O O . ASN A 1 494 ? -23.904 3.077 40.059 1.00 90.00 494 ASN A O 1
ATOM 4122 N N . LYS A 1 495 ? -22.455 2.017 38.716 1.00 89.56 495 LYS A N 1
ATOM 4123 C CA . LYS A 1 495 ? -21.736 1.299 39.782 1.00 89.56 495 LYS A CA 1
ATOM 4124 C C . LYS A 1 495 ? -20.537 2.104 40.277 1.00 89.56 495 LYS A C 1
ATOM 4126 O O . LYS A 1 495 ? -19.979 2.919 39.541 1.00 89.56 495 LYS A O 1
ATOM 4131 N N . GLU A 1 496 ? -20.090 1.842 41.505 1.00 90.50 496 GLU A N 1
ATOM 4132 C CA . GLU A 1 496 ? -18.880 2.475 42.042 1.00 90.50 496 GLU A CA 1
ATOM 4133 C C . GLU A 1 496 ? -17.633 1.836 41.410 1.00 90.50 496 GLU A C 1
ATOM 4135 O O . GLU A 1 496 ? -17.318 0.679 41.682 1.00 90.50 496 GLU A O 1
ATOM 4140 N N . VAL A 1 497 ? -16.918 2.566 40.548 1.00 89.94 497 VAL A N 1
ATOM 4141 C CA . VAL A 1 497 ? -15.734 2.049 39.840 1.00 89.94 497 VAL A CA 1
ATOM 4142 C C . VAL A 1 497 ? -14.447 2.635 40.413 1.00 89.94 497 VAL A C 1
ATOM 4144 O O . VAL A 1 497 ? -14.228 3.843 40.370 1.00 89.94 497 VAL A O 1
ATOM 4147 N N . ILE A 1 498 ? -13.555 1.761 40.877 1.00 88.38 498 ILE A N 1
ATOM 4148 C CA . ILE A 1 498 ? -12.227 2.102 41.391 1.00 88.38 498 ILE A CA 1
ATOM 4149 C C . ILE A 1 498 ? -11.177 1.671 40.351 1.00 88.38 498 ILE A C 1
ATOM 4151 O O . ILE A 1 498 ? -10.885 0.476 40.213 1.00 88.38 498 ILE A O 1
ATOM 4155 N N . PRO A 1 499 ? -10.605 2.615 39.582 1.00 86.69 499 PRO A N 1
ATOM 4156 C CA . PRO A 1 499 ? -9.601 2.299 38.576 1.00 86.69 499 PRO A CA 1
ATOM 4157 C C . PRO A 1 499 ? -8.242 2.021 39.231 1.00 86.69 499 PRO A C 1
ATOM 4159 O O . PRO A 1 499 ? -7.801 2.782 40.090 1.00 86.69 499 PRO A O 1
ATOM 4162 N N . VAL A 1 500 ? -7.529 0.980 38.786 1.00 81.75 500 VAL A N 1
ATOM 4163 C CA . VAL A 1 500 ? -6.196 0.640 39.325 1.00 81.75 500 VAL A CA 1
ATOM 4164 C C . VAL A 1 500 ? -5.163 0.462 38.213 1.00 81.75 500 VAL A C 1
ATOM 4166 O O . VAL A 1 500 ? -5.468 -0.101 37.169 1.00 81.75 500 VAL A O 1
ATOM 4169 N N . ASN A 1 501 ? -3.937 0.960 38.418 1.00 75.50 501 ASN A N 1
ATOM 4170 C CA . ASN A 1 501 ? -2.760 0.742 37.555 1.00 75.50 501 ASN A CA 1
ATOM 4171 C C . ASN A 1 501 ? -2.937 1.031 36.044 1.00 75.50 501 ASN A C 1
ATOM 4173 O O . ASN A 1 501 ? -2.123 0.607 35.224 1.00 75.50 501 ASN A O 1
ATOM 4177 N N . SER A 1 502 ? -3.955 1.805 35.652 1.00 81.75 502 SER A N 1
ATOM 4178 C CA . SER A 1 502 ? -4.281 2.068 34.247 1.00 81.75 502 SER A CA 1
ATOM 4179 C C . SER A 1 502 ? -4.640 3.533 34.012 1.00 81.75 502 SER A C 1
ATOM 4181 O O . SER A 1 502 ? -5.707 4.000 34.408 1.00 81.75 502 SER A O 1
ATOM 4183 N N . LYS A 1 503 ? -3.764 4.261 33.301 1.00 83.81 503 LYS A N 1
ATOM 4184 C CA . LYS A 1 503 ? -3.986 5.677 32.949 1.00 83.81 503 LYS A CA 1
ATOM 4185 C C . LYS A 1 503 ? -5.297 5.885 32.184 1.00 83.81 503 LYS A C 1
ATOM 4187 O O . LYS A 1 503 ? -6.020 6.830 32.479 1.00 83.81 503 LYS A O 1
ATOM 4192 N N . LYS A 1 504 ? -5.621 4.991 31.243 1.00 85.19 504 LYS A N 1
ATOM 4193 C CA . LYS A 1 504 ? -6.859 5.064 30.451 1.00 85.19 504 LYS A CA 1
ATOM 4194 C C . LYS A 1 504 ? -8.112 4.848 31.294 1.00 85.19 504 LYS A C 1
ATOM 4196 O O . LYS A 1 504 ? -9.089 5.560 31.113 1.00 85.19 504 LYS A O 1
ATOM 4201 N N . THR A 1 505 ? -8.071 3.912 32.241 1.00 85.81 505 THR A N 1
ATOM 4202 C CA . THR A 1 505 ? -9.212 3.617 33.118 1.00 85.81 505 THR A CA 1
ATOM 4203 C C . THR A 1 505 ? -9.418 4.751 34.122 1.00 85.81 505 THR A C 1
ATOM 4205 O O . THR A 1 505 ? -10.546 5.172 34.338 1.00 85.81 505 THR A O 1
ATOM 4208 N N . ILE A 1 506 ? -8.329 5.310 34.666 1.00 87.62 506 ILE A N 1
ATOM 4209 C CA . ILE A 1 506 ? -8.380 6.501 35.529 1.00 87.62 506 ILE A CA 1
ATOM 4210 C C . ILE A 1 506 ? -8.989 7.688 34.776 1.00 87.62 506 ILE A C 1
ATOM 4212 O O . ILE A 1 506 ? -9.845 8.381 35.317 1.00 87.62 506 ILE A O 1
ATOM 4216 N N . HIS A 1 507 ? -8.558 7.928 33.536 1.00 87.44 507 HIS A N 1
ATOM 4217 C CA . HIS A 1 507 ? -9.095 9.020 32.730 1.00 87.44 507 HIS A CA 1
ATOM 4218 C C . HIS A 1 507 ? -10.578 8.811 32.395 1.00 87.44 507 HIS A C 1
ATOM 4220 O O . HIS A 1 507 ? -11.357 9.745 32.545 1.00 87.44 507 HIS A O 1
ATOM 4226 N N . LEU A 1 508 ? -10.980 7.581 32.042 1.00 88.00 508 LEU A N 1
ATOM 4227 C CA . LEU A 1 508 ? -12.382 7.230 31.813 1.00 88.00 508 LEU A CA 1
ATOM 4228 C C . LEU A 1 508 ? -13.249 7.557 33.032 1.00 88.00 508 LEU A C 1
ATOM 4230 O O . LEU A 1 508 ? -14.237 8.256 32.882 1.00 88.00 508 LEU A O 1
ATOM 4234 N N . VAL A 1 509 ? -12.874 7.097 34.229 1.00 88.00 509 VAL A N 1
ATOM 4235 C CA . VAL A 1 509 ? -13.664 7.330 35.454 1.00 88.00 509 VAL A CA 1
ATOM 4236 C C . VAL A 1 509 ? -13.812 8.823 35.766 1.00 88.00 509 VAL A C 1
ATOM 4238 O O . VAL A 1 509 ? -14.861 9.238 36.244 1.00 88.00 509 VAL A O 1
ATOM 4241 N N . LYS A 1 510 ? -12.793 9.639 35.469 1.00 86.12 510 LYS A N 1
ATOM 4242 C CA . LYS A 1 510 ? -12.836 11.094 35.690 1.00 86.12 510 LYS A CA 1
ATOM 4243 C C . LYS A 1 510 ? -13.709 11.841 34.683 1.00 86.12 510 LYS A C 1
ATOM 4245 O O . LYS A 1 510 ? -14.385 12.789 35.059 1.00 86.12 510 LYS A O 1
ATOM 4250 N N . GLU A 1 511 ? -13.669 11.436 33.417 1.00 83.75 511 GLU A N 1
ATOM 4251 C CA . GLU A 1 511 ? -14.279 12.179 32.306 1.00 83.75 511 GLU A CA 1
ATOM 4252 C C . GLU A 1 511 ? -15.573 11.547 31.776 1.00 83.75 511 GLU A C 1
ATOM 4254 O O . GLU A 1 511 ? -16.146 12.045 30.804 1.00 83.75 511 GLU A O 1
ATOM 4259 N N . PHE A 1 512 ? -16.038 10.440 32.362 1.00 83.50 512 PHE A N 1
ATOM 4260 C CA . PHE A 1 512 ? -17.218 9.737 31.870 1.00 83.50 512 PHE A CA 1
ATOM 4261 C C . PHE A 1 512 ? -18.458 10.629 31.934 1.00 83.50 512 PHE A C 1
ATOM 4263 O O . PHE A 1 512 ? -18.849 11.127 32.989 1.00 83.50 512 PHE A O 1
ATOM 4270 N N . LYS A 1 513 ? -19.109 10.792 30.782 1.00 79.56 513 LYS A N 1
ATOM 4271 C CA . LYS A 1 513 ? -20.367 11.524 30.633 1.00 79.56 513 LYS A CA 1
ATOM 4272 C C . LYS A 1 513 ? -21.444 10.572 30.130 1.00 79.56 513 LYS A C 1
ATOM 4274 O O . LYS A 1 513 ? -21.155 9.614 29.415 1.00 79.56 513 LYS A O 1
ATOM 4279 N N . LYS A 1 514 ? -22.709 10.859 30.449 1.00 74.25 514 LYS A N 1
ATOM 4280 C CA . LYS A 1 514 ? -23.833 10.219 29.755 1.00 74.25 514 LYS A CA 1
ATOM 4281 C C . LYS A 1 514 ? -23.858 10.738 28.319 1.00 74.25 514 LYS A C 1
ATOM 4283 O O . LYS A 1 514 ? -24.255 11.872 28.074 1.00 74.25 514 LYS A O 1
ATOM 4288 N N . TYR A 1 515 ? -23.376 9.926 27.386 1.00 76.19 515 TYR A N 1
ATOM 4289 C CA . TYR A 1 515 ? -23.379 10.272 25.969 1.00 76.19 515 TYR A CA 1
ATOM 4290 C C . TYR A 1 515 ? -24.739 9.977 25.323 1.00 76.19 515 TYR A C 1
ATOM 4292 O O . TYR A 1 515 ? -25.421 9.024 25.703 1.00 76.19 515 TYR A O 1
ATOM 4300 N N . ASN A 1 516 ? -25.099 10.742 24.289 1.00 82.75 516 ASN A N 1
ATOM 4301 C CA . ASN A 1 516 ? -26.242 10.432 23.433 1.00 82.75 516 ASN A CA 1
ATOM 4302 C C . ASN A 1 516 ? -25.884 9.295 22.457 1.00 82.75 516 ASN A C 1
ATOM 4304 O O . ASN A 1 516 ? -25.380 9.515 21.355 1.00 82.75 516 ASN A O 1
ATOM 4308 N N . ILE A 1 517 ? -26.104 8.054 22.896 1.00 86.75 517 ILE A N 1
ATOM 4309 C CA . ILE A 1 517 ? -25.737 6.837 22.153 1.00 86.75 517 ILE A CA 1
ATOM 4310 C C . ILE A 1 517 ? -26.483 6.757 20.811 1.00 86.75 517 ILE A C 1
ATOM 4312 O O . ILE A 1 517 ? -25.900 6.353 19.803 1.00 86.75 517 ILE A O 1
ATOM 4316 N N . GLN A 1 518 ? -27.749 7.185 20.774 1.00 87.75 518 GLN A N 1
ATOM 4317 C CA . GLN A 1 518 ? -28.581 7.111 19.573 1.00 87.75 518 GLN A CA 1
ATOM 4318 C C . GLN A 1 518 ? -28.121 8.092 18.488 1.00 87.75 518 GLN A C 1
ATOM 4320 O O . GLN A 1 518 ? -28.075 7.743 17.306 1.00 87.75 518 GLN A O 1
ATOM 4325 N N . GLU A 1 519 ? -27.732 9.303 18.880 1.00 88.38 519 GLU A N 1
ATOM 4326 C CA . GLU A 1 519 ? -27.173 10.298 17.963 1.00 88.38 519 GLU A CA 1
ATOM 4327 C C . GLU A 1 519 ? -25.849 9.818 17.360 1.00 88.38 519 GLU A C 1
ATOM 4329 O O . GLU A 1 519 ? -25.669 9.865 16.143 1.00 88.38 519 GLU A O 1
ATOM 4334 N N . PHE A 1 520 ? -24.962 9.251 18.183 1.00 88.81 520 PHE A N 1
ATOM 4335 C CA . PHE A 1 520 ? -23.712 8.657 17.706 1.00 88.81 520 PHE A CA 1
ATOM 4336 C C . PHE A 1 520 ? -23.948 7.503 16.722 1.00 88.81 520 PHE A C 1
ATOM 4338 O O . PHE A 1 520 ? -23.326 7.471 15.658 1.00 88.81 520 PHE A O 1
ATOM 4345 N N . LYS A 1 521 ? -24.884 6.592 17.032 1.00 91.50 521 LYS A N 1
ATOM 4346 C CA . LYS A 1 521 ? -25.280 5.493 16.136 1.00 91.50 521 LYS A CA 1
ATOM 4347 C C . LYS A 1 521 ? -25.735 6.019 14.776 1.00 91.50 521 LYS A C 1
ATOM 4349 O O . LYS A 1 521 ? -25.280 5.536 13.741 1.00 91.50 521 LYS A O 1
ATOM 4354 N N . THR A 1 522 ? -26.610 7.022 14.791 1.00 92.12 522 THR A N 1
ATOM 4355 C CA . THR A 1 522 ? -27.199 7.616 13.584 1.00 92.12 522 THR A CA 1
ATOM 4356 C C . THR A 1 522 ? -26.138 8.341 12.754 1.00 92.12 522 THR A C 1
ATOM 4358 O O . THR A 1 522 ? -26.074 8.159 11.541 1.00 92.12 522 THR A O 1
ATOM 4361 N N . SER A 1 523 ? -25.251 9.097 13.408 1.00 91.00 523 SER A N 1
ATOM 4362 C CA . SER A 1 523 ? -24.133 9.795 12.764 1.00 91.00 523 SER A CA 1
ATOM 4363 C C . SER A 1 523 ? -23.169 8.823 12.072 1.00 91.00 523 SER A C 1
ATOM 4365 O O . SER A 1 523 ? -22.828 9.010 10.902 1.00 91.00 523 SER A O 1
ATOM 4367 N N . LEU A 1 524 ? -22.778 7.742 12.759 1.00 91.88 524 LEU A N 1
ATOM 4368 C CA . LEU A 1 524 ? -21.893 6.725 12.193 1.00 91.88 524 LEU A CA 1
ATOM 4369 C C . LEU A 1 524 ? -22.543 5.993 11.009 1.00 91.88 524 LEU A C 1
ATOM 4371 O O . LEU A 1 524 ? -21.880 5.762 9.997 1.00 91.88 524 LEU A O 1
ATOM 4375 N N . ALA A 1 525 ? -23.829 5.648 11.115 1.00 93.81 525 ALA A N 1
ATOM 4376 C CA . ALA A 1 525 ? -24.571 4.999 10.036 1.00 93.81 525 ALA A CA 1
ATOM 4377 C C . ALA A 1 525 ? -24.671 5.899 8.795 1.00 93.81 525 ALA A C 1
ATOM 4379 O O . ALA A 1 525 ? -24.358 5.448 7.695 1.00 93.81 525 ALA A O 1
ATOM 4380 N N . ALA A 1 526 ? -25.011 7.180 8.972 1.00 93.44 526 ALA A N 1
ATOM 4381 C CA . ALA A 1 526 ? -25.124 8.143 7.877 1.00 93.44 526 ALA A CA 1
ATOM 4382 C C . ALA A 1 526 ? -23.805 8.309 7.101 1.00 93.44 526 ALA A C 1
ATOM 4384 O O . ALA A 1 526 ? -23.790 8.289 5.867 1.00 93.44 526 ALA A O 1
ATOM 4385 N N . GLU A 1 527 ? -22.676 8.413 7.808 1.00 93.81 527 GLU A N 1
ATOM 4386 C CA . GLU A 1 527 ? -21.361 8.493 7.166 1.00 93.81 527 GLU A CA 1
ATOM 4387 C C . GLU A 1 527 ? -20.985 7.201 6.430 1.00 93.81 527 GLU A C 1
ATOM 4389 O O . GLU A 1 527 ? -20.424 7.251 5.333 1.00 93.81 527 GLU A O 1
ATOM 4394 N N . LEU A 1 528 ? -21.318 6.030 6.980 1.00 94.25 528 LEU A N 1
ATOM 4395 C CA . LEU A 1 528 ? -21.069 4.759 6.299 1.00 94.25 528 LEU A CA 1
ATOM 4396 C C . LEU A 1 528 ? -21.940 4.588 5.048 1.00 94.25 528 LEU A C 1
ATOM 4398 O O . LEU A 1 528 ? -21.399 4.173 4.022 1.00 94.25 528 LEU A O 1
ATOM 4402 N N . CYS A 1 529 ? -23.219 4.981 5.073 1.00 93.69 529 CYS A N 1
ATOM 4403 C CA . CYS A 1 529 ? -24.069 5.027 3.875 1.00 93.69 529 CYS A CA 1
ATOM 4404 C C . CYS A 1 529 ? -23.426 5.887 2.778 1.00 93.69 529 CYS A C 1
ATOM 4406 O O . CYS A 1 529 ? -23.269 5.445 1.637 1.00 93.69 529 CYS A O 1
ATOM 4408 N N . LYS A 1 530 ? -22.934 7.079 3.144 1.00 92.75 530 LYS A N 1
ATOM 4409 C CA . LYS A 1 530 ? -22.248 7.996 2.223 1.00 92.75 530 LYS A CA 1
ATOM 4410 C C . LYS A 1 530 ? -20.967 7.406 1.628 1.00 92.75 530 LYS A C 1
ATOM 4412 O O . LYS A 1 530 ? -20.696 7.602 0.449 1.00 92.75 530 LYS A O 1
ATOM 4417 N N . ILE A 1 531 ? -20.161 6.689 2.413 1.00 91.69 531 ILE A N 1
ATOM 4418 C CA . ILE A 1 531 ? -18.924 6.058 1.917 1.00 91.69 531 ILE A CA 1
ATOM 4419 C C . ILE A 1 531 ? -19.238 4.862 1.011 1.00 91.69 531 ILE A C 1
ATOM 4421 O O . ILE A 1 531 ? -18.566 4.640 -0.001 1.00 91.69 531 ILE A O 1
ATOM 4425 N N . LEU A 1 532 ? -20.222 4.051 1.395 1.00 91.38 532 LEU A N 1
ATOM 4426 C CA . LEU A 1 532 ? -20.553 2.810 0.704 1.00 91.38 532 LEU A CA 1
ATOM 4427 C C . LEU A 1 532 ? -21.438 3.043 -0.530 1.00 91.38 532 LEU A C 1
ATOM 4429 O O . LEU A 1 532 ? -21.449 2.179 -1.414 1.00 91.38 532 LEU A O 1
ATOM 4433 N N . ASN A 1 533 ? -22.058 4.222 -0.652 1.00 87.19 533 ASN A N 1
ATOM 4434 C CA . ASN A 1 533 ? -23.112 4.551 -1.616 1.00 87.19 533 ASN A CA 1
ATOM 4435 C C . ASN A 1 533 ? -24.277 3.553 -1.515 1.00 87.19 533 ASN A C 1
ATOM 4437 O O . ASN A 1 533 ? -24.582 2.876 -2.500 1.00 87.19 533 ASN A O 1
ATOM 4441 N N . VAL A 1 534 ? -24.834 3.399 -0.310 1.00 79.75 534 VAL A N 1
ATOM 4442 C CA . VAL A 1 534 ? -25.954 2.493 0.011 1.00 79.75 534 VAL A CA 1
ATOM 4443 C C . VAL A 1 534 ? -27.063 3.271 0.696 1.00 79.75 534 VAL A C 1
ATOM 4445 O O . VAL A 1 534 ? -26.714 4.203 1.458 1.00 79.75 534 VAL A O 1
#

Sequence (534 aa):
MFKFKNIIRAHMIASYDFKPDVSRIKRAYIERGIRFFYIEFDRTLKKDDILEFFQKLKKFMNDNKITPGFIKPETLKNDKFFYLKNIIAATVLILYIIYIYTKCLDGNISFLKANTLTFAIGFFITAMISNDFTMNGFQKPHFVKLCFYVPAIYIFAFLVIYKDFKINWTIFTILVLLYIIGTYRLTFEYAPKIELKIRNILEEILIARPRFKELITQPIFLLGIYMLKNKINAAEYLISIGLLSQLSILNTFFHVHTPISISILRVLYGILFGFLTGIILKKIYFNKKSEVYVVGYFGFQNFGDELIKKALSEFFEENKFKYSFMENRKLNVLKLINSKCIIFAGGVFQDKTSFLSFLFYSSIFFIAWICGTKCILLSYESLEINNAFSKALFNLILKLSYLKFSRFSQPDISLLYISKFKPVENTYDVISVKNKVYTNSEDYIYFLANKKEDISGKKTYIWNSVDDAIEFLAKSKKIITERFHVALIGLYFNKEVIPVNSKKTIHLVKEFKKYNIQEFKTSLAAELCKILNV

Radius of gyration: 33.01 Å; chains: 1; bounding box: 74×58×103 Å

Secondary structure (DSSP, 8-state):
---------EEEE-TTSSS--HHHHHHHHHHH---EEEE---TTS-HHHHHHHHHHHHHHHHHTT------PPP-PPP-TTHHHHHHHHHHHHHHHHHHHHHHHHTT---HHHHHHHHHHHHHHHHHHH--HHHHTTSS--GGGTHHHHHHHHHHHHHHHHTTT----HHHHHHHHHHHHHHHHHHHH----HHHHHHHHHHHHH-SSPPPHHHHHHHHHHHHHHHHHHTT-TTHHHHHHHHHHHHHHHHHHHH-TTS-HHHHHHHHHHHHHHHHHHHHHHHHHHHS-EEEEEEEEEETS--HHHHHHHHHHHHHHHHTT--EEEEETT---HHHHHHEEEEEEESS-S-TTT-HHHHHHHHHHHHHHHHTT-EEEEEEE-STT--SHHHHHHHHHHHHH-SEEEETTTS--TTHHHHTTSPP----EEEEEES-------TTEEEEESSTT---TTSEEEE-SSHHHHHHHHHTEEEEEES-HHHHHHHHHTT-EEEE-S-HHHHHHHHH-----HHHHHHHHHHHHHHHHT-

pLDDT: mean 79.89, std 14.29, range [21.94, 97.0]